Protein AF-A0A949YX33-F1 (afdb_monomer)

Secondary structure (DSSP, 8-state):
--------PPP---------------PPPPTTS----TT----SS--PPPP----PPPTT----SSSS-HHHH-TT------EE-SS-HHHHHHHHTTTSSEEEEEETT-GGGTTTHHHHHHH-TT--EEEEEEEE--HHHHT-SSHHHHHHHHHHHHHHHHHHHHHHHHHHHHTT--EEE--SSSS--HHHHTTS--SSS-HHHHHHHTTSEEE-TTS-EEETTTBT-EEEEEEEE-EE--HHHHHHH-------TTTTT-HHHHH-TT--B-TTS-B-HHHHHHHHTTTTHHHHHHHHHHHHHS-HHHHHHH--HHHHHHHHHHHHSS---S--HHHHT--GGGHHHHHH-HHHHHHHIIIIIHHHHHIIIIIS-EEEE--HHHHHHTT--TT--BPPP-TTSTT-TT-EEEE--PPP--SSHHHHHHHHHHH--GGGGTT--EEEEEEEESTT-EEEEEEEETTEEEEEES--S--SEEEEEEHHHHHHHHTTSS-HHHHHHTTSSEEEE-GGGGGGHHHHTTSSPPPSHHHHHHHHHHHHHHHHHHTT--

pLDDT: mean 79.76, std 21.3, range [24.17, 98.44]

Foldseek 3Di:
DDDDDDDDDDDPDPPDDDDDDDPDPDDDADPVRADPDLVVPPVQFDDPPDDDDDDDADDQADDDDPVDPCVVVPVVPPPQDFAAFPDFPVVLQVVLVVQAVHKFKFFCCQVLNVSLSVLLCVVPVNFTMKIKGKHFFDLVQLLDLPQVSVVVSVVVSQVSVQVSLVVSQVVCVVRVKGWDWDGLDDDFQCVPQPPHPRHRGDQLSNCQNRVQAHQALLRATQGQARGRRITMIIIGISHHYDPVSCVVRRDNHPDDLRVPDCLLCVLPQQSQGDPSSHGLPLQQCCFFQVLHDQVVVLLVCCVVPPDPVLSPLQDDPVSVVSNVCCVVPHRGTRDSLSSSLGCSNVSVCCVPPPVVVVCSCVPGRVVSSCCCNQQAAHEYEDAPVVCVVQVPFFSHQFRAQDPVDPRSGRRYGHDYRQLGQDSAPVSVLVCLQSLFDLVLCPPDWFKEWEAADDRRTAIWIWTQDNSGIRIYGDDDPDGQKYKYAHGVQVSCVSNVNDDPVVCVVVVRIDMDHPCVVVVSCCNGRPDPDDHDDVSRVVSVVVVVVCVVVVVVVD

Solvent-accessible surface area (backbone atoms only — not comparable to full-atom values): 31924 Å² total; per-residue (Å²): 135,87,81,89,78,78,89,77,74,86,77,83,79,76,82,74,83,84,85,75,81,74,82,72,89,77,76,84,75,45,99,82,73,62,75,90,49,92,77,71,70,67,69,91,62,77,80,78,73,84,84,84,82,90,77,93,78,71,97,86,51,67,72,87,63,61,99,57,51,57,76,76,72,42,72,79,58,78,74,68,64,65,32,72,51,90,63,57,67,68,57,55,48,55,56,46,50,74,69,34,81,38,68,33,62,26,54,46,76,38,78,92,35,53,92,35,36,69,40,44,31,70,78,35,66,32,55,38,24,33,43,28,38,34,39,72,47,62,58,70,38,46,55,39,89,55,53,68,47,31,52,49,48,53,52,54,45,50,54,50,46,55,54,44,48,54,50,49,37,54,53,36,44,77,64,72,25,55,55,47,65,84,58,77,61,81,76,61,45,51,94,80,35,54,88,54,79,37,66,54,66,58,48,60,58,50,33,37,60,16,41,50,37,40,74,40,77,77,70,45,50,29,32,74,72,49,5,42,33,54,50,51,39,48,34,40,18,15,40,33,78,58,70,70,52,52,64,70,68,42,53,84,66,94,66,70,70,57,74,93,57,61,50,37,37,76,42,33,75,66,56,20,35,42,94,87,63,52,66,44,56,55,38,41,46,47,31,26,32,26,41,28,72,59,36,50,54,48,50,57,46,40,70,75,70,45,54,70,72,58,38,61,74,68,54,50,70,68,58,54,50,45,33,49,48,19,72,73,71,53,83,42,60,73,61,53,57,52,44,46,49,45,58,42,49,45,34,69,54,46,73,75,31,70,66,57,36,52,49,46,40,67,73,45,40,50,54,51,34,46,42,54,54,63,70,35,79,40,38,41,64,63,40,74,68,50,29,62,76,56,63,31,54,72,88,57,49,39,29,62,73,42,87,92,43,85,83,54,41,45,33,46,30,48,34,79,75,76,72,77,77,59,86,34,52,61,62,46,50,61,45,45,48,62,51,45,37,40,86,62,29,70,95,47,72,48,31,36,33,36,43,27,39,68,77,60,36,50,44,28,34,36,39,35,45,91,43,41,62,49,59,44,82,42,85,68,94,82,46,46,24,35,44,35,31,42,28,67,55,54,46,28,35,66,64,65,80,38,59,63,68,62,31,42,76,69,62,57,38,45,73,42,72,50,58,71,59,64,71,47,45,58,62,29,43,70,57,86,74,77,68,56,71,68,48,39,50,56,51,50,53,50,53,50,51,47,62,63,53,55,72,70,76,114

Structure (mmCIF, N/CA/C/O backbone):
data_AF-A0A949YX33-F1
#
_entry.id   AF-A0A949YX33-F1
#
loop_
_atom_site.group_PDB
_atom_site.id
_atom_site.type_symbol
_atom_site.label_atom_id
_atom_site.label_alt_id
_atom_site.label_comp_id
_atom_site.label_asym_id
_atom_site.label_entity_id
_atom_site.label_seq_id
_atom_site.pdbx_PDB_ins_code
_atom_site.Cartn_x
_atom_site.Cartn_y
_atom_site.Cartn_z
_atom_site.occupancy
_atom_site.B_iso_or_equiv
_atom_site.auth_seq_id
_atom_site.auth_comp_id
_atom_site.auth_asym_id
_atom_site.auth_atom_id
_atom_site.pdbx_PDB_model_num
ATOM 1 N N . MET A 1 1 ? -53.995 -9.967 -63.221 1.00 32.97 1 MET A N 1
ATOM 2 C CA . MET A 1 1 ? -53.632 -11.334 -62.790 1.00 32.97 1 MET A CA 1
ATOM 3 C C . MET A 1 1 ? -52.319 -11.218 -62.035 1.00 32.97 1 MET A C 1
ATOM 5 O O . MET A 1 1 ? -51.333 -10.833 -62.634 1.00 32.97 1 MET A O 1
ATOM 9 N N . ASN A 1 2 ? -52.419 -11.071 -60.715 1.00 28.11 2 ASN A N 1
ATOM 10 C CA . ASN A 1 2 ? -51.994 -12.070 -59.723 1.00 28.11 2 ASN A CA 1
ATOM 11 C C . ASN A 1 2 ? -50.489 -12.351 -59.744 1.00 28.11 2 ASN A C 1
ATOM 13 O O . ASN A 1 2 ? -49.991 -12.969 -60.674 1.00 28.11 2 ASN A O 1
ATOM 17 N N . GLY A 1 3 ? -49.806 -11.960 -58.667 1.00 28.36 3 GLY A N 1
ATOM 18 C CA . GLY A 1 3 ? -48.422 -12.355 -58.428 1.00 28.36 3 GLY A CA 1
ATOM 19 C C . GLY A 1 3 ? -47.739 -11.539 -57.340 1.00 28.36 3 GLY A C 1
ATOM 20 O O . GLY A 1 3 ? -46.768 -10.849 -57.607 1.00 28.36 3 GLY A O 1
ATOM 21 N N . SER A 1 4 ? -48.272 -11.572 -56.120 1.00 28.50 4 SER A N 1
ATOM 22 C CA . SER A 1 4 ? -47.608 -11.055 -54.923 1.00 28.50 4 SER A CA 1
ATOM 23 C C . SER A 1 4 ? -46.327 -11.849 -54.636 1.00 28.50 4 SER A C 1
ATOM 25 O O . SER A 1 4 ? -46.420 -12.997 -54.195 1.00 28.50 4 SER A O 1
ATOM 27 N N . GLU A 1 5 ? -45.152 -11.251 -54.826 1.00 30.30 5 GLU A N 1
ATOM 28 C CA . GLU A 1 5 ? -43.885 -11.847 -54.394 1.00 30.30 5 GLU A CA 1
ATOM 29 C C . GLU A 1 5 ? -43.419 -11.220 -53.074 1.00 30.30 5 GLU A C 1
ATOM 31 O O . GLU A 1 5 ? -43.201 -10.016 -52.938 1.00 30.30 5 GLU A O 1
ATOM 36 N N . LYS A 1 6 ? -43.379 -12.076 -52.051 1.00 30.03 6 LYS A N 1
ATOM 37 C CA . LYS A 1 6 ? -43.055 -11.761 -50.662 1.00 30.03 6 LYS A CA 1
ATOM 38 C C . LYS A 1 6 ? -41.590 -11.347 -50.529 1.00 30.03 6 LYS A C 1
ATOM 40 O O . LYS A 1 6 ? -40.689 -12.095 -50.890 1.00 30.03 6 LYS A O 1
ATOM 45 N N . VAL A 1 7 ? -41.371 -10.216 -49.863 1.00 29.38 7 VAL A N 1
ATOM 46 C CA . VAL A 1 7 ? -40.077 -9.809 -49.302 1.00 29.38 7 VAL A CA 1
ATOM 47 C C . VAL A 1 7 ? -39.654 -10.825 -48.231 1.00 29.38 7 VAL A C 1
ATOM 49 O O . VAL A 1 7 ? -40.163 -10.812 -47.108 1.00 29.38 7 VAL A O 1
ATOM 52 N N . LEU A 1 8 ? -38.722 -11.715 -48.575 1.00 28.98 8 LEU A N 1
ATOM 53 C CA . LEU A 1 8 ? -38.037 -12.602 -47.635 1.00 28.98 8 LEU A CA 1
ATOM 54 C C . LEU A 1 8 ? -36.808 -11.879 -47.068 1.00 28.98 8 LEU A C 1
ATOM 56 O O . LEU A 1 8 ? -35.814 -11.655 -47.751 1.00 28.98 8 LEU A O 1
ATOM 60 N N . ARG A 1 9 ? -36.903 -11.494 -45.791 1.00 29.41 9 ARG A N 1
ATOM 61 C CA . ARG A 1 9 ? -35.777 -11.011 -44.980 1.00 29.41 9 ARG A CA 1
ATOM 62 C C . ARG A 1 9 ? -34.767 -12.153 -44.776 1.00 29.41 9 ARG A C 1
ATOM 64 O O . ARG A 1 9 ? -35.208 -13.259 -44.456 1.00 29.41 9 ARG A O 1
ATOM 71 N N . PRO A 1 10 ? -33.447 -11.914 -44.875 1.00 28.75 10 PRO A N 1
ATOM 72 C CA . PRO A 1 10 ? -32.456 -12.936 -44.564 1.00 28.75 10 PRO A CA 1
ATOM 73 C C . PRO A 1 10 ? -32.528 -13.314 -43.079 1.00 28.75 10 PRO A C 1
ATOM 75 O O . PRO A 1 10 ? -32.609 -12.459 -42.191 1.00 28.75 10 PRO A O 1
ATOM 78 N N . ALA A 1 11 ? -32.556 -14.623 -42.834 1.00 27.56 11 ALA A N 1
ATOM 79 C CA . ALA A 1 11 ? -32.658 -15.239 -41.524 1.00 27.56 11 ALA A CA 1
ATOM 80 C C . ALA A 1 11 ? -31.500 -14.809 -40.609 1.00 27.56 11 ALA A C 1
ATOM 82 O O . ALA A 1 11 ? -30.331 -14.859 -40.986 1.00 27.56 11 ALA A O 1
ATOM 83 N N . ARG A 1 12 ? -31.837 -14.421 -39.372 1.00 27.12 12 ARG A N 1
ATOM 84 C CA . ARG A 1 12 ? -30.875 -14.288 -38.273 1.00 27.12 12 ARG A CA 1
ATOM 85 C C . ARG A 1 12 ? -30.231 -15.654 -38.028 1.00 27.12 12 ARG A C 1
ATOM 87 O O . ARG A 1 12 ? -30.888 -16.545 -37.491 1.00 27.12 12 ARG A O 1
ATOM 94 N N . LEU A 1 13 ? -28.958 -15.794 -38.387 1.00 26.81 13 LEU A N 1
ATOM 95 C CA . LEU A 1 13 ? -28.102 -16.850 -37.857 1.00 26.81 13 LEU A CA 1
ATOM 96 C C . LEU A 1 13 ? -28.068 -16.698 -36.332 1.00 26.81 13 LEU A C 1
ATOM 98 O O . LEU A 1 13 ? -27.661 -15.664 -35.800 1.00 26.81 13 LEU A O 1
ATOM 102 N N . LYS A 1 14 ? -28.590 -17.711 -35.635 1.00 25.55 14 LYS A N 1
ATOM 103 C CA . LYS A 1 14 ? -28.425 -17.871 -34.193 1.00 25.55 14 LYS A CA 1
ATOM 104 C C . LYS A 1 14 ? -26.933 -18.079 -33.942 1.00 25.55 14 LYS A C 1
ATOM 106 O O . LYS A 1 14 ? -26.371 -19.046 -34.440 1.00 25.55 14 LYS A O 1
ATOM 111 N N . ALA A 1 15 ? -26.309 -17.170 -33.200 1.00 26.52 15 ALA A N 1
ATOM 112 C CA . ALA A 1 15 ? -24.995 -17.417 -32.631 1.00 26.52 15 ALA A CA 1
ATOM 113 C C . ALA A 1 15 ? -25.146 -18.545 -31.603 1.00 26.52 15 ALA A C 1
ATOM 115 O O . ALA A 1 15 ? -25.714 -18.344 -30.528 1.00 26.52 15 ALA A O 1
ATOM 116 N N . GLU A 1 16 ? -24.723 -19.747 -31.983 1.00 25.05 16 GLU A N 1
ATOM 117 C CA . GLU A 1 16 ? -24.485 -20.837 -31.047 1.00 25.05 16 GLU A CA 1
ATOM 118 C C . GLU A 1 16 ? -23.358 -20.428 -30.095 1.00 25.05 16 GLU A C 1
ATOM 120 O O . GLU A 1 16 ? -22.370 -19.803 -30.483 1.00 25.05 16 GLU A O 1
ATOM 125 N N . ALA A 1 17 ? -23.571 -20.719 -28.814 1.00 28.48 17 ALA A N 1
ATOM 126 C CA . ALA A 1 17 ? -22.634 -20.448 -27.744 1.00 28.48 17 ALA A CA 1
ATOM 127 C C . ALA A 1 17 ? -21.336 -21.231 -27.975 1.00 28.48 17 ALA A C 1
ATOM 129 O O . ALA A 1 17 ? -21.319 -22.455 -27.876 1.00 28.48 17 ALA A O 1
ATOM 130 N N . VAL A 1 18 ? -20.242 -20.516 -28.232 1.00 25.97 18 VAL A N 1
ATOM 131 C CA . VAL A 1 18 ? -18.896 -21.084 -28.157 1.00 25.97 18 VAL A CA 1
ATOM 132 C C . VAL A 1 18 ? -18.515 -21.153 -26.680 1.00 25.97 18 VAL A C 1
ATOM 134 O O . VAL A 1 18 ? -18.138 -20.154 -26.067 1.00 25.97 18 VAL A O 1
ATOM 137 N N . SER A 1 19 ? -18.673 -22.339 -26.094 1.00 33.12 19 SER A N 1
ATOM 138 C CA . SER A 1 19 ? -17.981 -22.728 -24.870 1.00 33.12 19 SER A CA 1
ATOM 139 C C . SER A 1 19 ? -16.608 -23.283 -25.244 1.00 33.12 19 SER A C 1
ATOM 141 O O . SER A 1 19 ? -16.493 -24.449 -25.605 1.00 33.12 19 SER A O 1
ATOM 143 N N . GLU A 1 20 ? -15.565 -22.472 -25.116 1.00 26.38 20 GLU A N 1
ATOM 144 C CA . GLU A 1 20 ? -14.192 -22.967 -25.011 1.00 26.38 20 GLU A CA 1
ATOM 145 C C . GLU A 1 20 ? -13.525 -22.250 -23.839 1.00 26.38 20 GLU A C 1
ATOM 147 O O . GLU A 1 20 ? -12.976 -21.155 -23.943 1.00 26.38 20 GLU A O 1
ATOM 152 N N . SER A 1 21 ? -13.641 -22.871 -22.666 1.00 29.31 21 SER A N 1
ATOM 153 C CA . SER A 1 21 ? -12.751 -22.616 -21.544 1.00 29.31 21 SER A CA 1
ATOM 154 C C . SER A 1 21 ? -11.350 -23.066 -21.950 1.00 29.31 21 SER A C 1
ATOM 156 O O . SER A 1 21 ? -11.069 -24.266 -21.967 1.00 29.31 21 SER A O 1
ATOM 158 N N . ALA A 1 22 ? -10.469 -22.121 -22.271 1.00 25.64 22 ALA A N 1
ATOM 159 C CA . ALA A 1 22 ? -9.041 -22.405 -22.299 1.00 25.64 22 ALA A CA 1
ATOM 160 C C . ALA A 1 22 ? -8.629 -22.956 -20.917 1.00 25.64 22 ALA A C 1
ATOM 162 O O . ALA A 1 22 ? -9.054 -22.396 -19.897 1.00 25.64 22 ALA A O 1
ATOM 163 N N . PRO A 1 23 ? -7.847 -24.046 -20.837 1.00 24.88 23 PRO A N 1
ATOM 164 C CA . PRO A 1 23 ? -7.359 -24.528 -19.559 1.00 24.88 23 PRO A CA 1
ATOM 165 C C . PRO A 1 23 ? -6.391 -23.479 -19.008 1.00 24.88 23 PRO A C 1
ATOM 167 O O . PRO A 1 23 ? -5.310 -23.264 -19.552 1.00 24.88 23 PRO A O 1
ATOM 170 N N . ALA A 1 24 ? -6.801 -22.791 -17.942 1.00 25.50 24 ALA A N 1
ATOM 171 C CA . ALA A 1 24 ? -5.890 -21.997 -17.132 1.00 25.50 24 ALA A CA 1
ATOM 172 C C . ALA A 1 24 ? -4.737 -22.910 -16.690 1.00 25.50 24 ALA A C 1
ATOM 174 O O . ALA A 1 24 ? -4.986 -24.033 -16.251 1.00 25.50 24 ALA A O 1
ATOM 175 N N . ALA A 1 25 ? -3.490 -22.464 -16.828 1.00 24.17 25 ALA A N 1
ATOM 176 C CA . ALA A 1 25 ? -2.344 -23.216 -16.336 1.00 24.17 25 ALA A CA 1
ATOM 177 C C . ALA A 1 25 ? -2.451 -23.334 -14.803 1.00 24.17 25 ALA A C 1
ATOM 179 O O . ALA A 1 25 ? -2.262 -22.365 -14.070 1.00 24.17 25 ALA A O 1
ATOM 180 N N . ILE A 1 26 ? -2.848 -24.516 -14.332 1.00 26.56 26 ILE A N 1
ATOM 181 C CA . ILE A 1 26 ? -2.982 -24.865 -12.917 1.00 26.56 26 ILE A CA 1
ATOM 182 C C . ILE A 1 26 ? -1.602 -25.321 -12.438 1.00 26.56 26 ILE A C 1
ATOM 184 O O . ILE A 1 26 ? -1.151 -26.4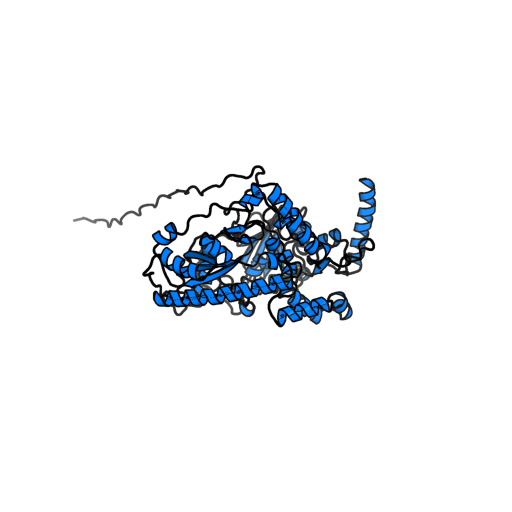05 -12.802 1.00 26.56 26 ILE A O 1
ATOM 188 N N . GLY A 1 27 ? -0.937 -24.504 -11.619 1.00 28.97 27 GLY A N 1
ATOM 189 C CA . GLY A 1 27 ? 0.221 -24.953 -10.841 1.00 28.97 27 GLY A CA 1
ATOM 190 C C . GLY A 1 27 ? -0.190 -25.995 -9.781 1.00 28.97 27 GLY A C 1
ATOM 191 O O . GLY A 1 27 ? -1.346 -25.990 -9.336 1.00 28.97 27 GLY A O 1
ATOM 192 N N . PRO A 1 28 ? 0.709 -26.910 -9.373 1.00 27.62 28 PRO A N 1
ATOM 193 C CA . PRO A 1 28 ? 0.380 -27.991 -8.445 1.00 27.62 28 PRO A CA 1
ATOM 194 C C . PRO A 1 28 ? 0.018 -27.478 -7.039 1.00 27.62 28 PRO A C 1
ATOM 196 O O . PRO A 1 28 ? 0.499 -26.445 -6.578 1.00 27.62 28 PRO A O 1
ATOM 199 N N . ALA A 1 29 ? -0.857 -28.215 -6.346 1.00 27.20 29 ALA A N 1
ATOM 200 C CA . ALA A 1 29 ? -1.248 -27.932 -4.964 1.00 27.20 29 ALA A CA 1
ATOM 201 C C . ALA A 1 29 ? -0.092 -28.208 -3.983 1.00 27.20 29 ALA A C 1
ATOM 203 O O . ALA A 1 29 ? 0.651 -29.171 -4.164 1.00 27.20 29 ALA A O 1
ATOM 204 N N . THR A 1 30 ? 0.022 -27.409 -2.913 1.00 36.56 30 THR A N 1
ATOM 205 C CA . THR A 1 30 ? 0.939 -27.723 -1.804 1.00 36.56 30 THR A CA 1
ATOM 206 C C . THR A 1 30 ? 0.461 -28.977 -1.049 1.00 36.56 30 THR A C 1
ATOM 208 O O . THR A 1 30 ? -0.750 -29.237 -1.006 1.00 36.56 30 THR A O 1
ATOM 211 N N . PRO A 1 31 ? 1.362 -29.733 -0.392 1.00 27.73 31 PRO A N 1
ATOM 212 C CA . PRO A 1 31 ? 1.014 -30.936 0.378 1.00 27.73 31 PRO A CA 1
ATOM 213 C C . PRO A 1 31 ? -0.016 -30.713 1.502 1.00 27.73 31 PRO A C 1
ATOM 215 O O . PRO A 1 31 ? -0.663 -31.661 1.936 1.00 27.73 31 PRO A O 1
ATOM 218 N N . ASN A 1 32 ? -0.208 -29.462 1.942 1.00 32.69 32 ASN A N 1
ATOM 219 C CA . ASN A 1 32 ? -1.141 -29.077 3.008 1.00 32.69 32 ASN A CA 1
ATOM 220 C C . ASN A 1 32 ? -2.467 -28.483 2.492 1.00 32.69 32 ASN A C 1
ATOM 222 O O . ASN A 1 32 ? -3.224 -27.907 3.268 1.00 32.69 32 ASN A O 1
ATOM 226 N N . GLY A 1 33 ? -2.758 -28.574 1.190 1.00 29.34 33 GLY A N 1
ATOM 227 C CA . GLY A 1 33 ? -4.047 -28.154 0.624 1.00 29.34 33 GLY A CA 1
ATOM 228 C C . GLY A 1 33 ? -4.280 -26.637 0.554 1.00 29.34 33 GLY A C 1
ATOM 229 O O . GLY A 1 33 ? -5.340 -26.211 0.095 1.00 29.34 33 GLY A O 1
ATOM 230 N N . HIS A 1 34 ? -3.304 -25.812 0.943 1.00 31.16 34 HIS A N 1
ATOM 231 C CA . HIS A 1 34 ? -3.369 -24.357 0.806 1.00 31.16 34 HIS A CA 1
ATOM 232 C C . HIS A 1 34 ? -2.714 -23.923 -0.510 1.00 31.16 34 HIS A C 1
ATOM 234 O O . HIS A 1 34 ? -1.505 -24.067 -0.706 1.00 31.16 34 HIS A O 1
ATOM 240 N N . ARG A 1 35 ? -3.532 -23.427 -1.443 1.00 36.69 35 ARG A N 1
ATOM 241 C CA . ARG A 1 35 ? -3.079 -22.867 -2.719 1.00 36.69 35 ARG A CA 1
ATOM 242 C C . ARG A 1 35 ? -2.663 -21.411 -2.492 1.00 36.69 35 ARG A C 1
ATOM 244 O O . ARG A 1 35 ? -3.463 -20.628 -2.001 1.00 36.69 35 ARG A O 1
ATOM 251 N N . ASN A 1 36 ? -1.422 -21.076 -2.842 1.00 30.23 36 ASN A N 1
ATOM 252 C CA . ASN A 1 36 ? -1.020 -19.706 -3.163 1.00 30.23 36 ASN A CA 1
ATOM 253 C C . ASN A 1 36 ? -0.825 -19.656 -4.681 1.00 30.23 36 ASN A C 1
ATOM 255 O O . ASN A 1 36 ? 0.299 -19.676 -5.180 1.00 30.23 36 ASN A O 1
ATOM 259 N N . SER A 1 37 ? -1.924 -19.689 -5.428 1.00 33.44 37 SER A N 1
ATOM 260 C CA . SER A 1 37 ? -1.898 -19.439 -6.865 1.00 33.44 37 SER A CA 1
ATOM 261 C C . SER A 1 37 ? -2.111 -17.945 -7.120 1.00 33.44 37 SER A C 1
ATOM 263 O O . SER A 1 37 ? -2.882 -17.288 -6.422 1.00 33.44 37 SER A O 1
ATOM 265 N N . ASN A 1 38 ? -1.488 -17.397 -8.168 1.00 31.73 38 ASN A N 1
ATOM 266 C CA . ASN A 1 38 ? -1.775 -16.034 -8.643 1.00 31.73 38 ASN A CA 1
ATOM 267 C C . ASN A 1 38 ? -3.261 -15.840 -9.039 1.00 31.73 38 ASN A C 1
ATOM 269 O O . ASN A 1 38 ? -3.697 -14.712 -9.255 1.00 31.73 38 ASN A O 1
ATOM 273 N N . THR A 1 39 ? -4.048 -16.922 -9.105 1.00 31.83 39 THR A N 1
ATOM 274 C CA . THR A 1 39 ? -5.504 -16.921 -9.302 1.00 31.83 39 THR A CA 1
ATOM 275 C C . THR A 1 39 ? -6.329 -16.777 -8.014 1.00 31.83 39 THR A C 1
ATOM 277 O O . THR A 1 39 ? -7.533 -16.549 -8.108 1.00 31.83 39 THR A O 1
ATOM 280 N N . ASP A 1 40 ? -5.718 -16.845 -6.823 1.00 30.86 40 ASP A N 1
ATOM 281 C CA . ASP A 1 40 ? -6.429 -16.741 -5.533 1.00 30.86 40 ASP A CA 1
ATOM 282 C C . ASP A 1 40 ? -6.705 -15.284 -5.103 1.00 30.86 40 ASP A C 1
ATOM 284 O O . ASP A 1 40 ? -7.492 -15.030 -4.188 1.00 30.86 40 ASP A O 1
ATOM 288 N N . TRP A 1 41 ? -6.162 -14.299 -5.829 1.00 27.91 41 TRP A N 1
ATOM 289 C CA . TRP A 1 41 ? -6.596 -12.902 -5.745 1.00 27.91 41 TRP A CA 1
ATOM 290 C C . TRP A 1 41 ? -7.829 -12.660 -6.618 1.00 27.91 41 TRP A C 1
ATOM 292 O O . TRP A 1 41 ? -7.773 -11.976 -7.640 1.00 27.91 41 TRP A O 1
ATOM 302 N N . GLY A 1 42 ? -8.981 -13.175 -6.192 1.00 28.03 42 GLY A N 1
ATOM 303 C CA . GLY A 1 42 ? -10.252 -12.652 -6.680 1.00 28.03 42 GLY A CA 1
ATOM 304 C C . GLY A 1 42 ? -10.357 -11.178 -6.292 1.00 28.03 42 GLY A C 1
ATOM 305 O O . GLY A 1 42 ? -10.615 -10.863 -5.131 1.00 28.03 42 GLY A O 1
ATOM 306 N N . PHE A 1 43 ? -10.149 -10.260 -7.240 1.00 29.34 43 PHE A N 1
ATOM 307 C CA . PHE A 1 43 ? -10.500 -8.857 -7.037 1.00 29.34 43 PHE A CA 1
ATOM 308 C C . PHE A 1 43 ? -11.984 -8.819 -6.617 1.00 29.34 43 PHE A C 1
ATOM 310 O O . PHE A 1 43 ? -12.820 -9.374 -7.334 1.00 29.34 43 PHE A O 1
ATOM 317 N N . PRO A 1 44 ? -12.345 -8.250 -5.451 1.00 27.34 44 PRO A N 1
ATOM 318 C CA . PRO A 1 44 ? -13.611 -8.553 -4.768 1.00 27.34 44 PRO A CA 1
ATOM 319 C C . PRO A 1 44 ? -14.875 -8.003 -5.451 1.00 27.34 44 PRO A C 1
ATOM 321 O O . PRO A 1 44 ? -15.962 -8.057 -4.879 1.00 27.34 44 PRO A O 1
ATOM 324 N N . PHE A 1 45 ? -14.774 -7.488 -6.675 1.00 30.23 45 PHE A N 1
ATOM 325 C CA . PHE A 1 45 ? -15.900 -6.944 -7.420 1.00 30.23 45 PHE A CA 1
ATOM 326 C C . PHE A 1 45 ? -15.934 -7.533 -8.830 1.00 30.23 45 PHE A C 1
ATOM 328 O O . PHE A 1 45 ? -14.958 -7.444 -9.571 1.00 30.23 45 PHE A O 1
ATOM 335 N N . LYS A 1 46 ? -17.091 -8.072 -9.237 1.00 29.48 46 LYS A N 1
ATOM 336 C CA . LYS A 1 46 ? -17.397 -8.213 -10.667 1.00 29.48 46 LYS A CA 1
ATOM 337 C C . LYS A 1 46 ? -17.365 -6.819 -11.298 1.00 29.48 46 LYS A C 1
ATOM 339 O O . LYS A 1 46 ? -17.848 -5.871 -10.674 1.00 29.48 46 LYS A O 1
ATOM 344 N N . ASN A 1 47 ? -16.841 -6.712 -12.523 1.00 30.91 47 ASN A N 1
ATOM 345 C CA . ASN A 1 47 ? -16.925 -5.486 -13.320 1.00 30.91 47 ASN A CA 1
ATOM 346 C C . ASN A 1 47 ? -18.360 -4.938 -13.242 1.00 30.91 47 ASN A C 1
ATOM 348 O O . ASN A 1 47 ? -19.295 -5.695 -13.535 1.00 30.91 47 ASN A O 1
ATOM 352 N N . PRO A 1 48 ? -18.569 -3.680 -12.809 1.00 29.38 48 PRO A N 1
ATOM 353 C CA . PRO A 1 48 ? -19.905 -3.112 -12.782 1.00 29.38 48 PRO A CA 1
ATOM 354 C C . PRO A 1 48 ? -20.479 -3.191 -14.199 1.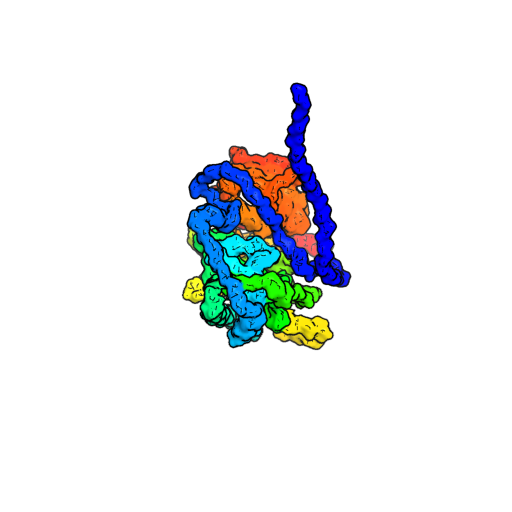00 29.38 48 PRO A C 1
ATOM 356 O O . PRO A 1 48 ? -19.819 -2.826 -15.173 1.00 29.38 48 PRO A O 1
ATOM 359 N N . GLY A 1 49 ? -21.689 -3.739 -14.323 1.00 29.27 49 GLY A N 1
ATOM 360 C CA . GLY A 1 49 ? -22.380 -3.792 -15.607 1.00 29.27 49 GLY A CA 1
ATOM 361 C C . GLY A 1 49 ? -22.481 -2.392 -16.218 1.00 29.27 49 GLY A C 1
ATOM 362 O O . GLY A 1 49 ? -22.588 -1.401 -15.493 1.00 29.27 49 GLY A O 1
ATOM 363 N N . ARG A 1 50 ? -22.438 -2.304 -17.554 1.00 27.36 50 ARG A N 1
ATOM 364 C CA . ARG A 1 50 ? -22.594 -1.030 -18.272 1.00 27.36 50 ARG A CA 1
ATOM 365 C C . ARG A 1 50 ? -23.865 -0.306 -17.815 1.00 27.36 50 ARG A C 1
ATOM 367 O O . ARG A 1 50 ? -24.940 -0.901 -17.754 1.00 27.36 50 ARG A O 1
ATOM 374 N N . TRP A 1 51 ? -23.729 0.984 -17.519 1.00 29.39 51 TRP A N 1
ATOM 375 C CA . TRP A 1 51 ? -24.825 1.854 -17.102 1.00 29.39 51 TRP A CA 1
ATOM 376 C C . TRP A 1 51 ? -25.884 2.012 -18.203 1.00 29.39 51 TRP A C 1
ATOM 378 O O . TRP A 1 51 ? -25.562 2.228 -19.370 1.00 29.39 51 TRP A O 1
ATOM 388 N N . ALA A 1 52 ? -27.157 1.947 -17.809 1.00 30.38 52 ALA A N 1
ATOM 389 C CA . ALA A 1 52 ? -28.318 2.099 -18.680 1.00 30.38 52 ALA A CA 1
ATOM 390 C C . ALA A 1 52 ? -29.119 3.377 -18.340 1.00 30.38 52 ALA A C 1
ATOM 392 O O . ALA A 1 52 ? -30.234 3.303 -17.844 1.00 30.38 52 ALA A O 1
ATOM 393 N N . GLY A 1 53 ? -28.558 4.559 -18.621 1.00 33.22 53 GLY A N 1
ATOM 394 C CA . GLY A 1 53 ? -29.322 5.759 -19.005 1.00 33.22 53 GLY A CA 1
ATOM 395 C C . GLY A 1 53 ? -30.041 6.641 -17.951 1.00 33.22 53 GLY A C 1
ATOM 396 O O . GLY A 1 53 ? -30.878 6.211 -17.166 1.00 33.22 53 GLY A O 1
ATOM 397 N N . ARG A 1 54 ? -29.754 7.950 -18.088 1.00 39.34 54 ARG A N 1
ATOM 398 C CA . ARG A 1 54 ? -30.516 9.210 -17.863 1.00 39.34 54 ARG A CA 1
ATOM 399 C C . ARG A 1 54 ? -31.425 9.378 -16.626 1.00 39.34 54 ARG A C 1
ATOM 401 O O . ARG A 1 54 ? -32.636 9.195 -16.718 1.00 39.34 54 ARG A O 1
ATOM 408 N N . LYS A 1 55 ? -30.891 10.014 -15.569 1.00 33.12 55 LYS A N 1
ATOM 409 C CA . LYS A 1 55 ? -31.627 10.958 -14.689 1.00 33.12 55 LYS A CA 1
ATOM 410 C C . LYS A 1 55 ? -30.718 12.119 -14.246 1.00 33.12 55 LYS A C 1
ATOM 412 O O . LYS A 1 55 ? -29.553 11.895 -13.942 1.00 33.12 55 LYS A O 1
ATOM 417 N N . LYS A 1 56 ? -31.256 13.350 -14.222 1.00 34.41 56 LYS A N 1
ATOM 418 C CA . LYS A 1 56 ? -30.581 14.564 -13.712 1.00 34.41 56 LYS A CA 1
ATOM 419 C C . LYS A 1 56 ? -30.329 14.424 -12.203 1.00 34.41 56 LYS A C 1
ATOM 421 O O . LYS A 1 56 ? -31.272 14.173 -11.455 1.00 34.41 56 LYS A O 1
ATOM 426 N N . LEU A 1 57 ? -29.073 14.583 -11.787 1.00 30.25 57 LEU A N 1
ATOM 427 C CA . LEU A 1 57 ? -28.592 14.401 -10.412 1.00 30.25 57 LEU A CA 1
ATOM 428 C C . LEU A 1 57 ? -28.489 15.752 -9.663 1.00 30.25 57 LEU A C 1
ATOM 430 O O . LEU A 1 57 ? -28.142 16.750 -10.296 1.00 30.25 57 LEU A O 1
ATOM 434 N N . PRO A 1 58 ? -28.773 15.816 -8.344 1.00 30.44 58 PRO A N 1
ATOM 435 C CA . PRO A 1 58 ? -28.599 17.026 -7.531 1.00 30.44 58 PRO A CA 1
ATOM 436 C C . PRO A 1 58 ? -27.137 17.247 -7.094 1.00 30.44 58 PRO A C 1
ATOM 438 O O . PRO A 1 58 ? -26.386 16.294 -6.914 1.00 30.44 58 PRO A O 1
ATOM 441 N N . ALA A 1 59 ? -26.774 18.509 -6.840 1.00 31.73 59 ALA A N 1
ATOM 442 C CA . ALA A 1 59 ? -25.398 19.013 -6.708 1.00 31.73 59 ALA A CA 1
ATOM 443 C C . ALA A 1 59 ? -24.538 18.477 -5.535 1.00 31.73 59 ALA A C 1
ATOM 445 O O . ALA A 1 59 ? -23.340 18.728 -5.524 1.00 31.73 59 ALA A O 1
ATOM 446 N N . ASN A 1 60 ? -25.097 17.742 -4.562 1.00 31.23 60 ASN A N 1
ATOM 447 C CA . ASN A 1 60 ? -24.408 17.460 -3.285 1.00 31.23 60 ASN A CA 1
ATOM 448 C C . ASN A 1 60 ? -24.325 15.962 -2.917 1.00 31.23 60 ASN A C 1
ATOM 450 O O . ASN A 1 60 ? -24.266 15.607 -1.739 1.00 31.23 60 ASN A O 1
ATOM 454 N N . SER A 1 61 ? -24.326 15.069 -3.908 1.00 30.56 61 SER A N 1
ATOM 455 C CA . SER A 1 61 ? -24.101 13.628 -3.710 1.00 30.56 61 SER A CA 1
ATOM 456 C C . SER A 1 61 ? -23.181 13.069 -4.801 1.00 30.56 61 SER A C 1
ATOM 458 O O . SER A 1 61 ? -23.637 12.446 -5.759 1.00 30.56 61 SER A O 1
ATOM 460 N N . GLU A 1 62 ? -21.886 13.328 -4.679 1.00 33.28 62 GLU A N 1
ATOM 461 C CA . GLU A 1 62 ? -20.827 12.715 -5.491 1.00 33.28 62 GLU A CA 1
ATOM 462 C C . GLU A 1 62 ? -20.336 11.435 -4.784 1.00 33.28 62 GLU A C 1
ATOM 464 O O . GLU A 1 62 ? -20.201 11.472 -3.569 1.00 33.28 62 GLU A O 1
ATOM 469 N N . ARG A 1 63 ? -20.020 10.266 -5.359 1.00 35.22 63 ARG A N 1
ATOM 470 C CA . ARG A 1 63 ? -20.014 9.651 -6.701 1.00 35.22 63 ARG A CA 1
ATOM 471 C C . ARG A 1 63 ? -19.802 8.130 -6.462 1.00 35.22 63 ARG A C 1
ATOM 473 O O . ARG A 1 63 ? -19.081 7.770 -5.537 1.00 35.22 63 ARG A O 1
ATOM 480 N N . ARG A 1 64 ? -20.348 7.252 -7.312 1.00 34.66 64 ARG A N 1
ATOM 481 C CA . ARG A 1 64 ? -19.643 6.050 -7.816 1.00 34.66 64 ARG A CA 1
ATOM 482 C C . ARG A 1 64 ? -20.139 5.782 -9.235 1.00 34.66 64 ARG A C 1
ATOM 484 O O . ARG A 1 64 ? -21.161 5.141 -9.453 1.00 34.66 64 ARG A O 1
ATOM 491 N N . THR A 1 65 ? -19.401 6.323 -10.183 1.00 37.06 65 THR A N 1
ATOM 492 C CA . THR A 1 65 ? -19.257 5.833 -11.562 1.00 37.06 65 THR A CA 1
ATOM 493 C C . THR A 1 65 ? -17.750 5.517 -11.709 1.00 37.06 65 THR A C 1
ATOM 495 O O . THR A 1 65 ? -17.075 5.556 -10.671 1.00 37.06 65 THR A O 1
ATOM 498 N N . PRO A 1 66 ? -17.159 5.165 -12.875 1.00 35.09 66 PRO A N 1
ATOM 499 C CA . PRO A 1 66 ? -15.705 5.288 -13.020 1.00 35.09 66 PRO A CA 1
ATOM 500 C C . PRO A 1 66 ? -15.225 6.600 -12.386 1.00 35.09 66 PRO A C 1
ATOM 502 O O . PRO A 1 66 ? -15.980 7.575 -12.317 1.00 35.09 66 PRO A O 1
ATOM 505 N N . TRP A 1 67 ? -14.015 6.547 -11.828 1.00 49.16 67 TRP A N 1
ATOM 506 C CA . TRP A 1 67 ? -13.334 7.585 -11.048 1.00 49.16 67 TRP A CA 1
ATOM 507 C C . TRP A 1 67 ? -13.641 9.027 -11.494 1.00 49.16 67 TRP A C 1
ATOM 509 O O . TRP A 1 67 ? -13.828 9.927 -10.675 1.00 49.16 67 TRP A O 1
ATOM 519 N N . VAL A 1 68 ? -13.845 9.200 -12.790 1.00 49.91 68 VAL A N 1
ATOM 520 C CA . VAL A 1 68 ? -14.628 10.255 -13.402 1.00 49.91 68 VAL A CA 1
ATOM 521 C C . VAL A 1 68 ? -15.530 9.575 -14.438 1.00 49.91 68 VAL A C 1
ATOM 523 O O . VAL A 1 68 ? -15.097 8.622 -15.086 1.00 49.91 68 VAL A O 1
ATOM 526 N N . ASP A 1 69 ? -16.788 10.001 -14.597 1.00 52.38 69 ASP A N 1
ATOM 527 C CA . ASP A 1 69 ? -17.496 9.674 -15.839 1.00 52.38 69 ASP A CA 1
ATOM 528 C C . ASP A 1 69 ? -16.700 10.357 -16.955 1.00 52.38 69 ASP A C 1
ATOM 530 O O . ASP A 1 69 ? -16.790 11.574 -17.125 1.00 52.38 69 ASP A O 1
ATOM 534 N N . MET A 1 70 ? -15.823 9.595 -17.617 1.00 50.06 70 MET A N 1
ATOM 535 C CA . MET A 1 70 ? -14.927 10.118 -18.644 1.00 50.06 70 MET A CA 1
ATOM 536 C C . MET A 1 70 ? -15.735 10.807 -19.743 1.00 50.06 70 MET A C 1
ATOM 538 O O . MET A 1 70 ? -15.299 11.839 -20.232 1.00 50.06 70 MET A O 1
ATOM 542 N N . ASP A 1 71 ? -16.954 10.340 -20.037 1.00 54.38 71 ASP A N 1
ATOM 543 C CA . ASP A 1 71 ? -17.853 10.992 -20.993 1.00 54.38 71 ASP A CA 1
ATOM 544 C C . ASP A 1 71 ? -18.425 12.325 -20.461 1.00 54.38 71 ASP A C 1
ATOM 546 O O . ASP A 1 71 ? -18.795 13.200 -21.247 1.00 54.38 71 ASP A O 1
ATOM 550 N N . ALA A 1 72 ? -18.499 12.512 -19.138 1.00 51.94 72 ALA A N 1
ATOM 551 C CA . ALA A 1 72 ? -18.941 13.757 -18.502 1.00 51.94 72 ALA A CA 1
ATOM 552 C C . ALA A 1 72 ? -17.816 14.786 -18.300 1.00 51.94 72 ALA A C 1
ATOM 554 O O . ALA A 1 72 ? -18.102 15.982 -18.235 1.00 51.94 72 ALA A O 1
ATOM 555 N N . TYR A 1 73 ? -16.558 14.350 -18.181 1.00 43.62 73 TYR A N 1
ATOM 556 C CA . TYR A 1 73 ? -15.399 15.231 -17.972 1.00 43.62 73 TYR A CA 1
ATOM 557 C C . TYR A 1 73 ? -14.645 15.517 -19.270 1.00 43.62 73 TYR A C 1
ATOM 559 O O . TYR A 1 73 ? -14.310 16.668 -19.543 1.00 43.62 73 TYR A O 1
ATOM 567 N N . ASP A 1 74 ? -14.489 14.516 -20.137 1.00 53.59 74 ASP A N 1
ATOM 568 C CA . ASP A 1 74 ? -13.980 14.670 -21.500 1.00 53.59 74 ASP A CA 1
ATOM 569 C C . ASP A 1 74 ? -15.111 15.044 -22.474 1.00 53.59 74 ASP A C 1
ATOM 571 O O . ASP A 1 74 ? -15.320 14.436 -23.525 1.00 53.59 74 ASP A O 1
ATOM 575 N N . SER A 1 75 ? -15.859 16.102 -22.144 1.00 51.88 75 SER A N 1
ATOM 576 C CA . SER A 1 75 ? -16.815 16.707 -23.088 1.00 51.88 75 SER A CA 1
ATOM 577 C C . SER A 1 75 ? -16.133 17.204 -24.376 1.00 51.88 75 SER A C 1
ATOM 579 O O . SER A 1 75 ? -16.792 17.357 -25.406 1.00 51.88 75 SER A O 1
ATOM 581 N N . ALA A 1 76 ? -14.809 17.400 -24.329 1.00 54.97 76 ALA A N 1
ATOM 582 C CA . ALA A 1 76 ? -13.957 17.731 -25.463 1.00 54.97 76 ALA A CA 1
ATOM 583 C C . ALA A 1 76 ? -13.658 16.528 -26.381 1.00 54.97 76 ALA A C 1
ATOM 585 O O . ALA A 1 76 ? -13.266 16.751 -27.527 1.00 54.97 76 ALA A O 1
ATOM 586 N N . ARG A 1 77 ? -13.864 15.282 -25.916 1.00 59.41 77 ARG A N 1
ATOM 587 C CA . ARG A 1 77 ? -13.476 14.031 -26.587 1.00 59.41 77 ARG A CA 1
ATOM 588 C C . ARG A 1 77 ? -12.060 14.120 -27.146 1.00 59.41 77 ARG A C 1
ATOM 590 O O . ARG A 1 77 ? -11.888 14.051 -28.368 1.00 59.41 77 ARG A O 1
ATOM 597 N N . ILE A 1 78 ? -11.058 14.317 -26.287 1.00 65.69 78 ILE A N 1
ATOM 598 C CA . ILE A 1 78 ? -9.658 14.386 -26.723 1.00 65.69 78 ILE A CA 1
ATOM 599 C C . ILE A 1 78 ? -9.340 13.093 -27.485 1.00 65.69 78 ILE A C 1
ATOM 601 O O . ILE A 1 78 ? -9.161 12.023 -26.902 1.00 65.69 78 ILE A O 1
ATOM 605 N N . ALA A 1 79 ? -9.279 13.192 -28.816 1.00 66.62 79 ALA A N 1
ATOM 606 C CA . ALA A 1 79 ? -9.062 12.036 -29.667 1.00 66.62 79 ALA A CA 1
ATOM 607 C C . ALA A 1 79 ? -7.724 11.378 -29.285 1.00 66.62 79 ALA A C 1
ATOM 609 O O . ALA A 1 79 ? -6.704 12.077 -29.241 1.00 66.62 79 ALA A O 1
ATOM 610 N N . PRO A 1 80 ? -7.698 10.066 -28.984 1.00 68.56 80 PRO A N 1
ATOM 611 C CA . PRO A 1 80 ? -6.475 9.403 -28.570 1.00 68.56 80 PRO A CA 1
ATOM 612 C C . PRO A 1 80 ? -5.426 9.497 -29.680 1.00 68.56 80 PRO A C 1
ATOM 614 O O . PRO A 1 80 ? -5.625 8.985 -30.780 1.00 68.56 80 PRO A O 1
ATOM 617 N N . ARG A 1 81 ? -4.302 10.153 -29.381 1.00 84.69 81 ARG A N 1
ATOM 618 C CA . ARG A 1 81 ? -3.146 10.270 -30.269 1.00 84.69 81 ARG A CA 1
ATOM 619 C C . ARG A 1 81 ? -2.113 9.247 -29.841 1.00 84.69 81 ARG A C 1
ATOM 621 O O . ARG A 1 81 ? -1.383 9.475 -28.882 1.00 84.69 81 ARG A O 1
ATOM 628 N N . PHE A 1 82 ? -2.094 8.115 -30.529 1.00 89.25 82 PHE A N 1
ATOM 629 C CA . PHE A 1 82 ? -1.095 7.078 -30.314 1.00 89.25 82 PHE A CA 1
ATOM 630 C C . PHE A 1 82 ? -0.056 7.097 -31.425 1.00 89.25 82 PHE A C 1
ATOM 632 O O . PHE A 1 82 ? -0.334 7.513 -32.551 1.00 89.25 82 PHE A O 1
ATOM 639 N N . VAL A 1 83 ? 1.137 6.633 -31.081 1.00 95.38 83 VAL A N 1
ATOM 640 C CA . VAL A 1 83 ? 2.272 6.547 -31.991 1.00 95.38 83 VAL A CA 1
ATOM 641 C C . VAL A 1 83 ? 2.620 5.079 -32.122 1.00 95.38 83 VAL A C 1
ATOM 643 O O . VAL A 1 83 ? 2.973 4.433 -31.138 1.00 95.38 83 VAL A O 1
ATOM 646 N N . LYS A 1 84 ? 2.484 4.537 -33.334 1.00 96.38 84 LYS A N 1
ATOM 647 C CA . LYS A 1 84 ? 2.975 3.191 -33.629 1.00 96.38 84 LYS A CA 1
ATOM 648 C C . LYS A 1 84 ? 4.487 3.188 -33.458 1.00 96.38 84 LYS A C 1
ATOM 650 O O . LYS A 1 84 ? 5.168 4.023 -34.050 1.00 96.38 84 LYS A O 1
ATOM 655 N N . SER A 1 85 ? 4.991 2.274 -32.636 1.00 96.81 85 SER A N 1
ATOM 656 C CA . SER A 1 85 ? 6.417 2.202 -32.357 1.00 96.81 85 SER A CA 1
ATOM 657 C C . SER A 1 85 ? 7.198 1.911 -33.641 1.00 96.81 85 SER A C 1
ATOM 659 O O . SER A 1 85 ? 6.887 0.933 -34.323 1.00 96.81 85 SER A O 1
ATOM 661 N N . PRO A 1 86 ? 8.224 2.715 -33.977 1.00 96.75 86 PRO A N 1
ATOM 662 C CA . PRO A 1 86 ? 9.089 2.443 -35.124 1.00 96.75 86 PRO A CA 1
ATOM 663 C C . PRO A 1 86 ? 10.082 1.302 -34.850 1.00 96.75 86 PRO A C 1
ATOM 665 O O . PRO A 1 86 ? 10.756 0.838 -35.766 1.00 96.75 86 PRO A O 1
ATOM 668 N N . VAL A 1 87 ? 10.183 0.864 -33.591 1.00 96.94 87 VAL A N 1
ATOM 669 C CA . VAL A 1 87 ? 11.131 -0.142 -33.104 1.00 96.94 87 VAL A CA 1
ATOM 670 C C . VAL A 1 87 ? 10.418 -1.234 -32.303 1.00 96.94 87 VAL A C 1
ATOM 672 O O . VAL A 1 87 ? 9.295 -1.058 -31.823 1.00 96.94 87 VAL A O 1
ATOM 675 N N . ARG A 1 88 ? 11.084 -2.378 -32.140 1.00 96.38 88 ARG A N 1
ATOM 676 C CA . ARG A 1 88 ? 10.580 -3.527 -31.365 1.00 96.38 88 ARG A CA 1
ATOM 677 C C . ARG A 1 88 ? 10.643 -3.264 -29.860 1.00 96.38 88 ARG A C 1
ATOM 679 O O . ARG A 1 88 ? 11.465 -2.465 -29.411 1.00 96.38 88 ARG A O 1
ATOM 686 N N . ILE A 1 89 ? 9.860 -4.009 -29.071 1.00 96.81 89 ILE A N 1
ATOM 687 C CA . ILE A 1 89 ? 9.906 -3.909 -27.597 1.00 96.81 89 ILE A CA 1
ATOM 688 C C . ILE A 1 89 ? 11.328 -4.161 -27.070 1.00 96.81 89 ILE A C 1
ATOM 690 O O . ILE A 1 89 ? 11.780 -3.449 -26.179 1.00 96.81 89 ILE A O 1
ATOM 694 N N . ASP A 1 90 ? 12.067 -5.111 -27.655 1.00 95.56 90 ASP A N 1
ATOM 695 C CA . ASP A 1 90 ? 13.428 -5.453 -27.204 1.00 95.56 90 ASP A CA 1
ATOM 696 C C . ASP A 1 90 ? 14.409 -4.286 -27.342 1.00 95.56 90 ASP A C 1
ATOM 698 O O . ASP A 1 90 ? 15.369 -4.187 -26.584 1.00 95.56 90 ASP A O 1
ATOM 702 N N . GLU A 1 91 ? 14.207 -3.421 -28.337 1.00 96.75 91 GLU A N 1
ATOM 703 C CA . GLU A 1 91 ? 15.075 -2.268 -28.562 1.00 96.75 91 GLU A CA 1
ATOM 704 C C . GLU A 1 91 ? 14.816 -1.177 -27.527 1.00 96.75 91 GLU A C 1
ATOM 706 O O . GLU A 1 91 ? 15.766 -0.647 -26.950 1.00 96.75 91 GLU A O 1
ATOM 711 N N . VAL A 1 92 ? 13.539 -0.926 -27.224 1.00 97.75 92 VAL A N 1
ATOM 712 C CA . VAL A 1 92 ? 13.142 -0.031 -26.133 1.00 97.75 92 VAL A CA 1
ATOM 713 C C . VAL A 1 92 ? 13.664 -0.566 -24.804 1.00 97.75 92 VAL A C 1
ATOM 715 O O . VAL A 1 92 ? 14.341 0.162 -24.085 1.00 97.75 92 VAL A O 1
ATOM 718 N N . LEU A 1 93 ? 13.436 -1.847 -24.501 1.00 97.44 93 LEU A N 1
ATOM 719 C CA . LEU A 1 93 ? 13.939 -2.472 -23.278 1.00 97.44 93 LEU A CA 1
ATOM 720 C C . LEU A 1 93 ? 15.462 -2.410 -23.186 1.00 97.44 93 LEU A C 1
ATOM 722 O O . LEU A 1 93 ? 15.975 -2.104 -22.120 1.00 97.44 93 LEU A O 1
ATOM 726 N N . ARG A 1 94 ? 16.203 -2.620 -24.281 1.00 97.81 94 ARG A N 1
ATOM 727 C CA . ARG A 1 94 ? 17.669 -2.489 -24.273 1.00 97.81 94 ARG A CA 1
ATOM 728 C C . ARG A 1 94 ? 18.120 -1.080 -23.889 1.00 97.81 94 ARG A C 1
ATOM 730 O O . ARG A 1 94 ? 19.098 -0.950 -23.162 1.00 97.81 94 ARG A O 1
ATOM 737 N N . HIS A 1 95 ? 17.427 -0.045 -24.364 1.00 98.00 95 HIS A N 1
ATOM 738 C CA . HIS A 1 95 ? 17.717 1.331 -23.964 1.00 98.00 95 HIS A CA 1
ATOM 739 C C . HIS A 1 95 ? 17.396 1.559 -22.482 1.00 98.00 95 HIS A C 1
ATOM 741 O O . HIS A 1 95 ? 18.231 2.065 -21.740 1.00 98.00 95 HIS A O 1
ATOM 747 N N . VAL A 1 96 ? 16.210 1.133 -22.042 1.00 97.88 96 VAL A N 1
ATOM 748 C CA . VAL A 1 96 ? 15.735 1.322 -20.665 1.00 97.88 96 VAL A CA 1
ATOM 749 C C . VAL A 1 96 ? 16.594 0.552 -19.651 1.00 97.88 96 VAL A C 1
ATOM 751 O O . VAL A 1 96 ? 16.920 1.090 -18.600 1.00 97.88 96 VAL A O 1
ATOM 754 N N . LEU A 1 97 ? 17.031 -0.666 -19.977 1.00 98.00 97 LEU A N 1
ATOM 755 C CA . LEU A 1 97 ? 17.948 -1.476 -19.160 1.00 98.00 97 LEU A CA 1
ATOM 756 C C . LEU A 1 97 ? 19.374 -0.903 -19.108 1.00 98.00 97 LEU A C 1
ATOM 758 O O . LEU A 1 97 ? 20.166 -1.306 -18.265 1.00 98.00 97 LEU A O 1
ATOM 762 N N . GLY A 1 98 ? 19.718 0.029 -20.001 1.00 97.81 98 GLY A N 1
ATOM 763 C CA . GLY A 1 98 ? 20.937 0.831 -19.883 1.00 97.81 98 GLY A CA 1
ATOM 764 C C . GLY A 1 98 ? 20.832 1.953 -18.844 1.00 97.81 98 GLY A C 1
ATOM 765 O O . GLY A 1 98 ? 21.831 2.619 -18.585 1.00 97.81 98 GLY A O 1
ATOM 766 N N . ILE A 1 99 ? 19.637 2.176 -18.284 1.00 96.75 99 ILE A N 1
ATOM 767 C CA . ILE A 1 99 ? 19.312 3.266 -17.357 1.00 96.75 99 ILE A CA 1
ATOM 768 C C . ILE A 1 99 ? 18.873 2.709 -15.991 1.00 96.75 99 ILE A C 1
ATOM 770 O O . ILE A 1 99 ? 19.384 3.164 -14.973 1.00 96.75 99 ILE A O 1
ATOM 774 N N . ALA A 1 100 ? 17.940 1.748 -15.967 1.00 97.88 100 ALA A N 1
ATOM 775 C CA . ALA A 1 100 ? 17.336 1.177 -14.755 1.00 97.88 100 ALA A CA 1
ATOM 776 C C . ALA A 1 100 ? 17.863 -0.234 -14.421 1.00 97.88 100 ALA A C 1
ATOM 778 O O . ALA A 1 100 ? 18.338 -0.947 -15.305 1.00 97.88 100 ALA A O 1
ATOM 779 N N . ASP A 1 101 ? 17.718 -0.666 -13.160 1.00 98.44 101 ASP A N 1
ATOM 780 C CA . ASP A 1 101 ? 18.252 -1.954 -12.670 1.00 98.44 101 ASP A CA 1
ATOM 781 C C . ASP A 1 101 ? 17.537 -3.184 -13.273 1.00 98.44 101 ASP A C 1
ATOM 783 O O . ASP A 1 101 ? 18.136 -4.252 -13.478 1.00 98.44 101 ASP A O 1
ATOM 787 N N . ASP A 1 102 ? 16.239 -3.042 -13.554 1.00 98.00 102 ASP A N 1
ATOM 788 C CA . ASP A 1 102 ? 15.448 -3.932 -14.409 1.00 98.00 102 ASP A CA 1
ATOM 789 C C . ASP A 1 102 ? 14.256 -3.158 -15.000 1.00 98.00 102 ASP A C 1
ATOM 791 O O . ASP A 1 102 ? 13.882 -2.088 -14.507 1.00 98.00 102 ASP A O 1
ATOM 795 N N . ALA A 1 103 ? 13.648 -3.682 -16.063 1.00 97.56 103 ALA A N 1
ATOM 796 C CA . ALA A 1 103 ? 12.512 -3.037 -16.711 1.00 97.56 103 ALA A CA 1
ATOM 797 C C . ALA A 1 103 ? 11.645 -4.007 -17.514 1.00 97.56 103 ALA A C 1
ATOM 799 O O . ALA A 1 103 ? 12.107 -5.026 -18.025 1.00 97.56 103 ALA A O 1
ATOM 800 N N . GLY A 1 104 ? 10.373 -3.648 -17.671 1.00 96.00 104 GLY A N 1
ATOM 801 C CA . GLY A 1 104 ? 9.386 -4.421 -18.422 1.00 96.00 104 GLY A CA 1
ATOM 802 C C . GLY A 1 104 ? 8.378 -3.517 -19.121 1.00 96.00 104 GLY A C 1
ATOM 803 O O . GLY A 1 104 ? 8.209 -2.357 -18.751 1.00 96.00 104 GLY A O 1
ATOM 804 N N . ILE A 1 105 ? 7.694 -4.040 -20.139 1.00 96.62 105 ILE A N 1
ATOM 805 C CA . ILE A 1 105 ? 6.635 -3.309 -20.846 1.00 96.62 105 ILE A CA 1
ATOM 806 C C . ILE A 1 105 ? 5.356 -4.137 -20.825 1.00 96.62 105 ILE A C 1
ATOM 808 O O . ILE A 1 105 ? 5.360 -5.305 -21.204 1.00 96.62 105 ILE A O 1
ATOM 812 N N . SER A 1 106 ? 4.250 -3.512 -20.426 1.00 93.81 106 SER A N 1
ATOM 813 C CA . SER A 1 106 ? 2.910 -4.091 -20.527 1.00 93.81 106 SER A CA 1
ATOM 814 C C . SER A 1 106 ? 1.974 -3.176 -21.313 1.00 93.81 106 SER A C 1
ATOM 816 O O . SER A 1 106 ? 2.220 -1.978 -21.489 1.00 93.81 106 SER A O 1
ATOM 818 N N . ARG A 1 107 ? 0.890 -3.747 -21.840 1.00 93.38 107 ARG A N 1
ATOM 819 C CA . ARG A 1 107 ? -0.164 -2.977 -22.502 1.00 93.38 107 ARG A CA 1
ATOM 820 C C . ARG A 1 107 ? -1.133 -2.436 -21.455 1.00 93.38 107 ARG A C 1
ATOM 822 O O . ARG A 1 107 ? -1.432 -3.112 -20.473 1.00 93.38 107 ARG A O 1
ATOM 829 N N . VAL A 1 108 ? -1.649 -1.229 -21.670 1.00 92.00 108 VAL A N 1
ATOM 830 C CA . VAL A 1 108 ? -2.495 -0.550 -20.674 1.00 92.00 108 VAL A CA 1
ATOM 831 C C . VAL A 1 108 ? -3.807 -1.291 -20.375 1.00 92.00 108 VAL A C 1
ATOM 833 O O . VAL A 1 108 ? -4.346 -1.200 -19.279 1.00 92.00 108 VAL A O 1
ATOM 836 N N . ASP A 1 109 ? -4.322 -2.044 -21.342 1.00 88.81 109 ASP A N 1
ATOM 837 C CA . ASP A 1 109 ? -5.557 -2.830 -21.249 1.00 88.81 109 ASP A CA 1
ATOM 838 C C . ASP A 1 109 ? -5.288 -4.316 -20.936 1.00 88.81 109 ASP A C 1
ATOM 840 O O . ASP A 1 109 ? -6.149 -5.168 -21.173 1.00 88.81 109 ASP A O 1
ATOM 844 N N . HIS A 1 110 ? -4.097 -4.640 -20.414 1.00 87.62 110 HIS A N 1
ATOM 845 C CA . HIS A 1 110 ? -3.794 -5.977 -19.917 1.00 87.62 110 HIS A CA 1
ATOM 846 C C . HIS A 1 110 ? -4.902 -6.430 -18.943 1.00 87.62 110 HIS A C 1
ATOM 848 O O . HIS A 1 110 ? -5.302 -5.638 -18.084 1.00 87.62 110 HIS A O 1
ATOM 854 N N . PRO A 1 111 ? -5.397 -7.684 -19.000 1.00 84.31 111 PRO A N 1
ATOM 855 C CA . PRO A 1 111 ? -6.545 -8.115 -18.194 1.00 84.31 111 PRO A CA 1
ATOM 856 C C . PRO A 1 111 ? -6.410 -7.846 -16.686 1.00 84.31 111 PRO A C 1
ATOM 858 O O . PRO A 1 111 ? -7.381 -7.462 -16.037 1.00 84.31 111 PRO A O 1
ATOM 861 N N . ALA A 1 112 ? -5.197 -7.971 -16.134 1.00 79.00 112 ALA A N 1
ATOM 862 C CA . ALA A 1 112 ? -4.912 -7.668 -14.725 1.00 79.00 112 ALA A CA 1
ATOM 863 C C . ALA A 1 112 ? -5.106 -6.182 -14.346 1.00 79.00 112 ALA A C 1
ATOM 865 O O . ALA A 1 112 ? -5.353 -5.875 -13.183 1.00 79.00 112 ALA A O 1
ATOM 866 N N . LEU A 1 113 ? -5.028 -5.275 -15.323 1.00 81.94 113 LEU A N 1
ATOM 867 C CA . LEU A 1 113 ? -5.159 -3.822 -15.176 1.00 81.94 113 LEU A CA 1
ATOM 868 C C . LEU A 1 113 ? -6.520 -3.298 -15.650 1.00 81.94 113 LEU A C 1
ATOM 870 O O . LEU A 1 113 ? -6.770 -2.097 -15.594 1.00 81.94 113 LEU A O 1
ATOM 874 N N . ALA A 1 114 ? -7.432 -4.171 -16.090 1.00 79.75 114 ALA A N 1
ATOM 875 C CA . ALA A 1 114 ? -8.717 -3.759 -16.659 1.00 79.75 114 ALA A CA 1
ATOM 876 C C . ALA A 1 114 ? -9.541 -2.862 -15.715 1.00 79.75 114 ALA A C 1
ATOM 878 O O . ALA A 1 114 ? -10.254 -1.973 -16.172 1.00 79.75 114 ALA A O 1
ATOM 879 N N . HIS A 1 115 ? -9.417 -3.067 -14.400 1.00 76.25 115 HIS A N 1
ATOM 880 C CA . HIS A 1 115 ? -10.091 -2.260 -13.381 1.00 76.25 115 HIS A CA 1
ATOM 881 C C . HIS A 1 115 ? -9.413 -0.905 -13.106 1.00 76.25 115 HIS A C 1
ATOM 883 O O . HIS A 1 115 ? -9.994 -0.080 -12.406 1.00 76.25 115 HIS A O 1
ATOM 889 N N . GLU A 1 116 ? -8.207 -0.674 -13.633 1.00 80.81 116 GLU A N 1
ATOM 890 C CA . GLU A 1 116 ? -7.445 0.576 -13.502 1.00 80.81 116 GLU A CA 1
ATOM 891 C C . GLU A 1 116 ? -7.402 1.389 -14.805 1.00 80.81 116 GLU A C 1
ATOM 893 O O . GLU A 1 116 ? -6.991 2.545 -14.785 1.00 80.81 116 GLU A O 1
ATOM 898 N N . LEU A 1 117 ? -7.840 0.821 -15.935 1.00 82.12 117 LEU A N 1
ATOM 899 C CA . LEU A 1 117 ? -7.699 1.423 -17.266 1.00 82.12 117 LEU A CA 1
ATOM 900 C C . LEU A 1 117 ? -8.286 2.839 -17.365 1.00 82.12 117 LEU A C 1
ATOM 902 O O . LEU A 1 117 ? -7.644 3.732 -17.920 1.00 82.12 117 LEU A O 1
ATOM 906 N N . ASP A 1 118 ? -9.487 3.054 -16.828 1.00 79.44 118 ASP A N 1
ATOM 907 C CA . ASP A 1 118 ? -10.127 4.375 -16.847 1.00 79.44 118 ASP A CA 1
ATOM 908 C C . ASP A 1 118 ? -9.342 5.389 -16.000 1.00 79.44 118 ASP A C 1
ATOM 910 O O . ASP A 1 118 ? -9.261 6.563 -16.354 1.00 79.44 118 ASP A O 1
ATOM 914 N N . GLU A 1 119 ? -8.698 4.938 -14.920 1.00 79.38 119 GLU A N 1
ATOM 915 C CA . GLU A 1 119 ? -7.860 5.794 -14.078 1.00 79.38 119 GLU A CA 1
ATOM 916 C C . GLU A 1 119 ? -6.530 6.140 -14.737 1.00 79.38 119 GLU A C 1
ATOM 918 O O . GLU A 1 119 ? -6.111 7.297 -14.737 1.00 79.38 119 GLU A O 1
ATOM 923 N N . ILE A 1 120 ? -5.904 5.173 -15.400 1.00 86.88 120 ILE A N 1
ATOM 924 C CA . ILE A 1 120 ? -4.713 5.439 -16.205 1.00 86.88 120 ILE A CA 1
ATOM 925 C C . ILE A 1 120 ? -5.038 6.464 -17.305 1.00 86.88 120 ILE A C 1
ATOM 927 O O . ILE A 1 120 ? -4.270 7.399 -17.532 1.00 86.88 120 ILE A O 1
ATOM 931 N N . ARG A 1 121 ? -6.203 6.336 -17.955 1.00 85.75 121 ARG A N 1
ATOM 932 C CA . ARG A 1 121 ? -6.633 7.238 -19.035 1.00 85.75 121 ARG A CA 1
ATOM 933 C C . ARG A 1 121 ? -7.068 8.615 -18.573 1.00 85.75 121 ARG A C 1
ATOM 935 O O . ARG A 1 121 ? -6.911 9.562 -19.333 1.00 85.75 121 ARG A O 1
ATOM 942 N N . TYR A 1 122 ? -7.594 8.762 -17.366 1.00 81.94 122 TYR A N 1
ATOM 943 C CA . TYR A 1 122 ? -7.828 10.104 -16.841 1.00 81.94 122 TYR A CA 1
ATOM 944 C C . TYR A 1 122 ? -6.509 10.861 -16.661 1.00 81.94 122 TYR A C 1
ATOM 946 O O . TYR A 1 122 ? -6.453 12.046 -16.975 1.00 81.94 122 TYR A O 1
ATOM 954 N N . VAL A 1 123 ? -5.440 10.194 -16.206 1.00 85.06 123 VAL A N 1
ATOM 955 C CA . VAL A 1 123 ? -4.131 10.854 -16.076 1.00 85.06 123 VAL A CA 1
ATOM 956 C C . VAL A 1 123 ? -3.525 11.117 -17.447 1.00 85.06 123 VAL A C 1
ATOM 958 O O . VAL A 1 123 ? -3.017 12.207 -17.705 1.00 85.06 123 VAL A O 1
ATOM 961 N N . TYR A 1 124 ? -3.586 10.127 -18.337 1.00 91.38 124 TYR A N 1
ATOM 962 C CA . TYR A 1 124 ? -3.084 10.262 -19.693 1.00 91.38 124 TYR A CA 1
ATOM 963 C C . TYR A 1 124 ? -4.045 9.632 -20.711 1.00 91.38 124 TYR A C 1
ATOM 965 O O . TYR A 1 124 ? -3.972 8.427 -20.968 1.00 91.38 124 TYR A O 1
ATOM 973 N N . PRO A 1 125 ? -4.920 10.428 -21.359 1.00 88.88 125 PRO A N 1
ATOM 974 C CA . PRO A 1 125 ? -5.940 9.914 -22.285 1.00 88.88 125 PRO A CA 1
ATOM 975 C C . PRO A 1 125 ? -5.378 9.127 -23.472 1.00 88.88 125 PRO A C 1
ATOM 977 O O . PRO A 1 125 ? -6.074 8.331 -24.100 1.00 88.88 125 PRO A O 1
ATOM 980 N N . HIS A 1 126 ? -4.107 9.358 -23.796 1.00 92.25 126 HIS A N 1
ATOM 981 C CA . HIS A 1 126 ? -3.403 8.727 -24.905 1.00 92.25 126 HIS A CA 1
ATOM 982 C C . HIS A 1 126 ? -2.678 7.433 -24.511 1.00 92.25 126 HIS A C 1
ATOM 984 O O . HIS A 1 126 ? -2.039 6.833 -25.369 1.00 92.25 126 HIS A O 1
ATOM 990 N N . ALA A 1 127 ? -2.778 6.986 -23.254 1.00 93.94 127 ALA A N 1
ATOM 991 C CA . ALA A 1 127 ? -2.088 5.799 -22.760 1.00 93.94 127 ALA A CA 1
ATOM 992 C C . ALA A 1 127 ? -2.370 4.548 -23.613 1.00 93.94 127 ALA A C 1
ATOM 994 O O . ALA A 1 127 ? -3.525 4.186 -23.874 1.00 93.94 127 ALA A O 1
ATOM 995 N N . ARG A 1 128 ? -1.291 3.870 -24.014 1.00 94.81 128 ARG A N 1
ATOM 996 C CA . ARG A 1 128 ? -1.286 2.618 -24.787 1.00 94.81 128 ARG A CA 1
ATOM 997 C C . ARG A 1 128 ? -0.427 1.549 -24.136 1.00 94.81 128 ARG A C 1
ATOM 999 O O . ARG A 1 128 ? -0.851 0.397 -24.052 1.00 94.81 128 ARG A O 1
ATOM 1006 N N . SER A 1 129 ? 0.741 1.932 -23.638 1.00 96.12 129 SER A N 1
ATOM 1007 C CA . SER A 1 129 ? 1.653 1.028 -22.950 1.00 96.12 129 SER A CA 1
ATOM 1008 C C . SER A 1 129 ? 2.189 1.632 -21.659 1.00 96.12 129 SER A C 1
ATOM 1010 O O . SER A 1 129 ? 2.110 2.841 -21.423 1.00 96.12 129 SER A O 1
ATOM 1012 N N . LEU A 1 130 ? 2.674 0.741 -20.803 1.00 97.00 130 LEU A N 1
ATOM 1013 C CA . LEU A 1 130 ? 3.248 1.024 -19.501 1.00 97.00 130 LEU A CA 1
ATOM 1014 C C . LEU A 1 130 ? 4.675 0.481 -19.505 1.00 97.00 130 LEU A C 1
ATOM 1016 O O . LEU A 1 130 ? 4.864 -0.730 -19.628 1.00 97.00 130 LEU A O 1
ATOM 1020 N N . ILE A 1 131 ? 5.661 1.367 -19.389 1.00 97.88 131 ILE A N 1
ATOM 1021 C CA . ILE A 1 131 ? 7.069 0.996 -19.225 1.00 97.88 131 ILE A CA 1
ATOM 1022 C C . ILE A 1 131 ? 7.364 1.028 -17.731 1.00 97.88 131 ILE A C 1
ATOM 1024 O O . ILE A 1 131 ? 7.336 2.087 -17.109 1.00 97.88 131 ILE A O 1
ATOM 1028 N N . VAL A 1 132 ? 7.589 -0.144 -17.157 1.00 97.62 132 VAL A N 1
ATOM 1029 C CA . VAL A 1 132 ? 7.823 -0.338 -15.729 1.00 97.62 132 VAL A CA 1
ATOM 1030 C C . VAL A 1 132 ? 9.321 -0.377 -15.474 1.00 97.62 132 VAL A C 1
ATOM 1032 O O . VAL A 1 132 ? 10.032 -1.131 -16.136 1.00 97.62 132 VAL A O 1
ATOM 1035 N N . LEU A 1 133 ? 9.778 0.414 -14.509 1.00 98.44 133 LEU A N 1
ATOM 1036 C CA . LEU A 1 133 ? 11.163 0.490 -14.057 1.00 98.44 133 LEU A CA 1
ATOM 1037 C C . LEU A 1 133 ? 11.270 -0.096 -12.654 1.00 98.44 133 LEU A C 1
ATOM 1039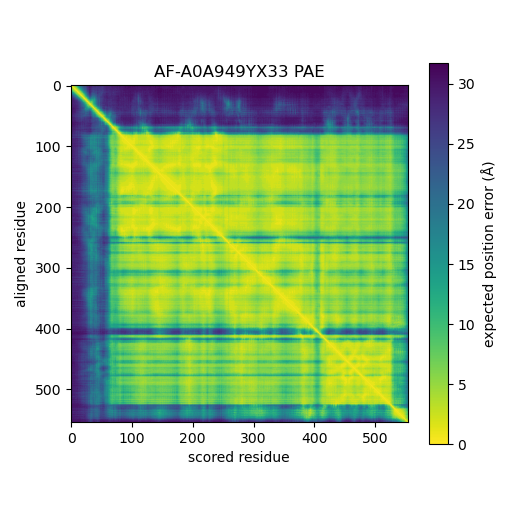 O O . LEU A 1 133 ? 10.422 0.180 -11.804 1.00 98.44 133 LEU A O 1
ATOM 1043 N N . ILE A 1 134 ? 12.325 -0.868 -12.415 1.00 98.31 134 ILE A N 1
ATOM 1044 C CA . ILE A 1 134 ? 12.668 -1.413 -11.105 1.00 98.31 134 ILE A CA 1
ATOM 1045 C C . ILE A 1 134 ? 13.959 -0.754 -10.631 1.00 98.31 134 ILE A C 1
ATOM 1047 O O . ILE A 1 134 ? 14.937 -0.701 -11.377 1.00 98.31 134 ILE A O 1
ATOM 1051 N N . ALA A 1 135 ? 13.951 -0.278 -9.389 1.00 98.19 135 ALA A N 1
ATOM 1052 C CA . ALA A 1 135 ? 15.148 0.133 -8.669 1.00 98.19 135 ALA A CA 1
ATOM 1053 C C . ALA A 1 135 ? 15.412 -0.847 -7.526 1.00 98.19 135 ALA A C 1
ATOM 1055 O O . ALA A 1 135 ? 14.501 -1.133 -6.749 1.00 98.19 135 ALA A O 1
ATOM 1056 N N . GLU A 1 136 ? 16.638 -1.350 -7.424 1.00 98.25 136 GLU A N 1
ATOM 1057 C CA . GLU A 1 136 ? 17.091 -2.175 -6.305 1.00 98.25 136 GLU A CA 1
ATOM 1058 C C . GLU A 1 136 ? 17.320 -1.296 -5.075 1.00 98.25 136 GLU A C 1
ATOM 1060 O O . GLU A 1 136 ? 18.062 -0.313 -5.125 1.00 98.25 136 GLU A O 1
ATOM 1065 N N . GLU A 1 137 ? 16.705 -1.669 -3.960 1.00 97.69 137 GLU A N 1
ATOM 1066 C CA . GLU A 1 137 ? 16.950 -1.014 -2.681 1.00 97.69 137 GLU A CA 1
ATOM 1067 C C . GLU A 1 137 ? 18.132 -1.667 -1.952 1.00 97.69 137 GLU A C 1
ATOM 1069 O O . GLU A 1 137 ? 18.334 -2.884 -1.994 1.00 97.69 137 GLU A O 1
ATOM 1074 N N . ASN A 1 138 ? 18.893 -0.877 -1.197 1.00 97.44 138 ASN A N 1
ATOM 1075 C CA . ASN A 1 138 ? 19.971 -1.384 -0.362 1.00 97.44 138 ASN A CA 1
ATOM 1076 C C . ASN A 1 138 ? 19.431 -2.272 0.774 1.00 97.44 138 ASN A C 1
ATOM 1078 O O . ASN A 1 138 ? 18.995 -1.793 1.821 1.00 97.44 138 ASN A O 1
ATOM 1082 N N . LYS A 1 139 ? 19.514 -3.594 0.608 1.00 96.44 139 LYS A N 1
ATOM 1083 C CA . LYS A 1 139 ? 19.056 -4.572 1.609 1.00 96.44 139 LYS A CA 1
ATOM 1084 C C . LYS A 1 139 ? 19.554 -4.294 3.044 1.00 96.44 139 LYS A C 1
ATOM 1086 O O . LYS A 1 139 ? 18.716 -4.317 3.950 1.00 96.44 139 LYS A O 1
ATOM 1091 N N . PRO A 1 140 ? 20.848 -4.007 3.301 1.00 96.56 140 PRO A N 1
ATOM 1092 C CA . PRO A 1 140 ? 21.313 -3.637 4.641 1.00 96.56 140 PRO A CA 1
ATOM 1093 C C . PRO A 1 140 ? 20.610 -2.409 5.237 1.00 96.56 140 PRO A C 1
ATOM 1095 O O . PRO A 1 140 ? 20.308 -2.418 6.430 1.00 96.56 140 PRO A O 1
ATOM 1098 N N . SER A 1 141 ? 20.291 -1.388 4.433 1.00 97.00 141 SER A N 1
ATOM 1099 C CA . SER A 1 141 ? 19.498 -0.232 4.873 1.00 97.00 141 SER A CA 1
ATOM 1100 C C . SER A 1 141 ? 18.113 -0.654 5.365 1.00 97.00 141 SER A C 1
ATOM 1102 O O . SER A 1 141 ? 17.695 -0.237 6.447 1.00 97.00 141 SER A O 1
ATOM 1104 N N . LEU A 1 142 ? 17.426 -1.539 4.633 1.00 95.81 142 LEU A N 1
ATOM 1105 C CA . LEU A 1 142 ? 16.096 -2.048 5.002 1.00 95.81 142 LEU A CA 1
ATOM 1106 C C . LEU A 1 142 ? 16.149 -2.969 6.230 1.00 95.81 142 LEU A C 1
ATOM 1108 O O . LEU A 1 142 ? 15.200 -3.024 7.015 1.00 95.81 142 LEU A O 1
ATOM 1112 N N . GLN A 1 143 ? 17.261 -3.682 6.415 1.00 95.25 143 GLN A N 1
ATOM 1113 C CA . GLN A 1 143 ? 17.529 -4.531 7.578 1.00 95.25 143 GLN A CA 1
ATOM 1114 C C . GLN A 1 143 ? 18.116 -3.763 8.771 1.00 95.25 143 GLN A C 1
ATOM 1116 O O . GLN A 1 143 ? 18.314 -4.342 9.838 1.00 95.25 143 GLN A O 1
ATOM 1121 N N . SER A 1 144 ? 18.373 -2.462 8.641 1.00 93.00 144 SER A N 1
ATOM 1122 C CA . SER A 1 144 ? 18.922 -1.660 9.727 1.00 93.00 144 SER A CA 1
ATOM 1123 C C . SER A 1 144 ? 17.940 -1.552 10.896 1.00 93.00 144 SER A C 1
ATOM 1125 O O . SER A 1 144 ? 16.744 -1.300 10.726 1.00 93.00 144 SER A O 1
ATOM 1127 N N . ARG A 1 145 ? 18.459 -1.667 12.125 1.00 88.69 145 ARG A N 1
ATOM 1128 C CA . ARG A 1 145 ? 17.704 -1.329 13.346 1.00 88.69 145 ARG A CA 1
ATOM 1129 C C . ARG A 1 145 ? 17.481 0.179 13.476 1.00 88.69 145 ARG A C 1
ATOM 1131 O O . ARG A 1 145 ? 16.570 0.609 14.175 1.00 88.69 145 ARG A O 1
ATOM 1138 N N . TYR A 1 146 ? 18.279 0.988 12.781 1.00 90.81 146 TYR A N 1
ATOM 1139 C CA . TYR A 1 146 ? 18.090 2.429 12.713 1.00 90.81 146 TYR A CA 1
ATOM 1140 C C . TYR A 1 146 ? 17.095 2.767 11.597 1.00 90.81 146 TYR A C 1
ATOM 1142 O O . TYR A 1 146 ? 17.454 2.919 10.432 1.00 90.81 146 TYR A O 1
ATOM 1150 N N . LEU A 1 147 ? 15.816 2.848 11.971 1.00 88.31 147 LEU A N 1
ATOM 1151 C CA . LEU A 1 147 ? 14.682 3.047 11.064 1.00 88.31 147 LEU A CA 1
ATOM 1152 C C . LEU A 1 147 ? 14.813 4.244 10.089 1.00 88.31 147 LEU A C 1
ATOM 1154 O O . LEU A 1 147 ? 14.386 4.096 8.940 1.00 88.31 147 LEU A O 1
ATOM 1158 N N . PRO A 1 148 ? 15.407 5.397 10.464 1.00 92.38 148 PRO A N 1
ATOM 1159 C CA . PRO A 1 148 ? 15.619 6.489 9.514 1.00 92.38 148 PRO A CA 1
ATOM 1160 C C . PRO A 1 148 ? 16.473 6.099 8.300 1.00 92.38 148 PRO A C 1
ATOM 1162 O O . PRO A 1 148 ? 16.240 6.625 7.218 1.00 92.38 148 PRO A O 1
ATOM 1165 N N . THR A 1 149 ? 17.398 5.137 8.427 1.00 94.88 149 THR A N 1
ATOM 1166 C CA . THR A 1 149 ? 18.176 4.629 7.281 1.00 94.88 149 THR A CA 1
ATOM 1167 C C . THR A 1 149 ? 17.282 3.973 6.233 1.00 94.88 149 THR A C 1
ATOM 1169 O O . THR A 1 149 ? 17.446 4.247 5.050 1.00 94.88 149 THR A O 1
ATOM 1172 N N . ALA A 1 150 ? 16.312 3.152 6.647 1.00 94.38 150 ALA A N 1
ATOM 1173 C CA . ALA A 1 150 ? 15.381 2.506 5.721 1.00 94.38 150 ALA A CA 1
ATOM 1174 C C . ALA A 1 150 ? 14.470 3.528 5.017 1.00 94.38 150 ALA A C 1
ATOM 1176 O O . ALA A 1 150 ? 14.215 3.412 3.823 1.00 94.38 150 ALA A O 1
ATOM 1177 N N . ASN A 1 151 ? 14.020 4.561 5.739 1.00 94.56 151 ASN A N 1
ATOM 1178 C CA . ASN A 1 151 ? 13.255 5.657 5.139 1.00 94.56 151 ASN A CA 1
ATOM 1179 C C . ASN A 1 151 ? 14.096 6.452 4.133 1.00 94.56 151 ASN A C 1
ATOM 1181 O O . ASN A 1 151 ? 13.615 6.778 3.054 1.00 94.56 151 ASN A O 1
ATOM 1185 N N . HIS A 1 152 ? 15.351 6.756 4.471 1.00 95.00 152 HIS A N 1
ATOM 1186 C CA . HIS A 1 152 ? 16.242 7.477 3.568 1.00 95.00 152 HIS A CA 1
ATOM 1187 C C . HIS A 1 152 ? 16.535 6.679 2.292 1.00 95.00 152 HIS A C 1
ATOM 1189 O O . HIS A 1 152 ? 16.461 7.243 1.206 1.00 95.00 152 HIS A O 1
ATOM 1195 N N . GLU A 1 153 ? 16.770 5.371 2.415 1.00 96.50 153 GLU A N 1
ATOM 1196 C CA . GLU A 1 153 ? 16.944 4.472 1.269 1.00 96.50 153 GLU A CA 1
ATOM 1197 C C . GLU A 1 153 ? 15.743 4.505 0.316 1.00 96.50 153 GLU A C 1
ATOM 1199 O O . GLU A 1 153 ? 15.922 4.631 -0.896 1.00 96.50 153 GLU A O 1
ATOM 1204 N N . LEU A 1 154 ? 14.522 4.463 0.863 1.00 94.25 154 LEU A N 1
ATOM 1205 C CA . LEU A 1 154 ? 13.295 4.571 0.077 1.00 94.25 154 LEU A CA 1
ATOM 1206 C C . LEU A 1 154 ? 13.292 5.860 -0.762 1.00 94.25 154 LEU A C 1
ATOM 1208 O O . LEU A 1 154 ? 13.014 5.828 -1.958 1.00 94.25 154 LEU A O 1
ATOM 1212 N N . TYR A 1 155 ? 13.641 6.993 -0.149 1.00 93.94 155 TYR A N 1
ATOM 1213 C CA . TYR A 1 155 ? 13.651 8.292 -0.820 1.00 93.94 155 TYR A CA 1
ATOM 1214 C C . TYR A 1 155 ? 14.722 8.415 -1.902 1.00 93.94 155 TYR A C 1
ATOM 1216 O O . TYR A 1 155 ? 14.442 8.961 -2.968 1.00 93.94 155 TYR A O 1
ATOM 1224 N N . GLU A 1 156 ? 15.929 7.914 -1.651 1.00 95.25 156 GLU A N 1
ATOM 1225 C CA . GLU A 1 156 ? 16.999 7.911 -2.654 1.00 95.25 156 GLU A CA 1
ATOM 1226 C C . GLU A 1 156 ? 16.619 7.027 -3.853 1.00 95.25 156 GLU A C 1
ATOM 1228 O O . GLU A 1 156 ? 16.805 7.420 -5.010 1.00 95.25 156 GLU A O 1
ATOM 1233 N N . CYS A 1 157 ? 16.001 5.868 -3.598 1.00 96.25 157 CYS A N 1
ATOM 1234 C CA . CYS A 1 157 ? 15.472 5.005 -4.651 1.00 96.25 157 CYS A CA 1
ATOM 1235 C C . CYS A 1 157 ? 14.335 5.670 -5.445 1.00 96.25 157 CYS A C 1
ATOM 1237 O O . CYS A 1 157 ? 14.339 5.597 -6.676 1.00 96.25 157 CYS A O 1
ATOM 1239 N N . GLU A 1 158 ? 13.396 6.354 -4.782 1.00 95.25 158 GLU A N 1
ATOM 1240 C CA . GLU A 1 158 ? 12.347 7.140 -5.449 1.00 95.25 158 GLU A CA 1
ATOM 1241 C C . GLU A 1 158 ? 12.950 8.224 -6.357 1.00 95.25 158 GLU A C 1
ATOM 1243 O O . GLU A 1 158 ? 12.574 8.346 -7.523 1.00 95.25 158 GLU A O 1
ATOM 1248 N N . GLU A 1 159 ? 13.925 8.995 -5.867 1.00 95.00 159 GLU A N 1
ATOM 1249 C CA . GLU A 1 159 ? 14.580 10.043 -6.658 1.00 95.00 159 GLU A CA 1
ATOM 1250 C C . GLU A 1 159 ? 15.322 9.491 -7.875 1.00 95.00 159 GLU A C 1
ATOM 1252 O O . GLU A 1 159 ? 15.317 10.109 -8.947 1.00 95.00 159 GLU A O 1
ATOM 1257 N N . ARG A 1 160 ? 15.960 8.329 -7.723 1.00 96.56 160 ARG A N 1
ATOM 1258 C CA . ARG A 1 160 ? 16.626 7.629 -8.819 1.00 96.56 160 ARG A CA 1
ATOM 1259 C C . ARG A 1 160 ? 15.622 7.180 -9.881 1.00 96.56 160 ARG A C 1
ATOM 1261 O O . ARG A 1 160 ? 15.833 7.472 -11.058 1.00 96.56 160 ARG A O 1
ATOM 1268 N N . LEU A 1 161 ? 14.499 6.587 -9.472 1.00 97.69 161 LEU A N 1
ATOM 1269 C CA . LEU A 1 161 ? 13.409 6.210 -10.376 1.00 97.69 161 LEU A CA 1
ATOM 1270 C C . LEU A 1 161 ? 12.861 7.410 -11.155 1.00 97.69 161 LEU A C 1
ATOM 1272 O O . LEU A 1 161 ? 12.741 7.333 -12.374 1.00 97.69 161 LEU A O 1
ATOM 1276 N N . PHE A 1 162 ? 12.601 8.543 -10.497 1.00 95.69 162 PHE A N 1
ATOM 1277 C CA . PHE A 1 162 ? 12.114 9.744 -11.186 1.00 95.69 162 PHE A CA 1
ATOM 1278 C C . PHE A 1 162 ? 13.097 10.261 -12.244 1.00 95.69 162 PHE A C 1
ATOM 1280 O O . PHE A 1 162 ? 12.687 10.637 -13.348 1.00 95.69 162 PHE A O 1
ATOM 1287 N N . LYS A 1 163 ? 14.402 10.260 -11.935 1.00 97.00 163 LYS A N 1
ATOM 1288 C CA . LYS A 1 163 ? 15.452 10.641 -12.895 1.00 97.00 163 LYS A CA 1
ATOM 1289 C C . LYS A 1 163 ? 15.441 9.702 -14.103 1.00 97.00 163 LYS A C 1
ATOM 1291 O O . LYS A 1 163 ? 15.383 10.182 -15.236 1.00 97.00 163 LYS A O 1
ATOM 1296 N N . TRP A 1 164 ? 15.406 8.391 -13.871 1.00 98.06 164 TRP A N 1
ATOM 1297 C CA . TRP A 1 164 ? 15.338 7.384 -14.931 1.00 98.06 164 TRP A CA 1
ATOM 1298 C C . TRP A 1 164 ? 14.075 7.508 -15.780 1.00 98.06 164 TRP A C 1
ATOM 1300 O O . TRP A 1 164 ? 14.164 7.537 -17.005 1.00 98.06 164 TRP A O 1
ATOM 1310 N N . SER A 1 165 ? 12.908 7.693 -15.165 1.00 97.75 165 SER A N 1
ATOM 1311 C CA . SER A 1 165 ? 11.646 7.917 -15.874 1.00 97.75 165 SER A CA 1
ATOM 1312 C C . SER A 1 165 ? 11.712 9.128 -16.804 1.00 97.75 165 SER A C 1
ATOM 1314 O O . SER A 1 165 ? 11.243 9.063 -17.941 1.00 97.75 165 SER A O 1
ATOM 1316 N N . HIS A 1 166 ? 12.351 10.226 -16.390 1.00 97.38 166 HIS A N 1
ATOM 1317 C CA . HIS A 1 166 ? 12.560 11.387 -17.261 1.00 97.38 166 HIS A CA 1
ATOM 1318 C C . HIS A 1 166 ? 13.505 11.103 -18.436 1.00 97.38 166 HIS A C 1
ATOM 1320 O O . HIS A 1 166 ? 13.311 11.650 -19.526 1.00 97.38 166 HIS A O 1
ATOM 1326 N N . GLU A 1 167 ? 14.517 10.258 -18.245 1.00 98.19 167 GLU A N 1
ATOM 1327 C CA . GLU A 1 167 ? 15.385 9.805 -19.334 1.00 98.19 167 GLU A CA 1
ATOM 1328 C C . GLU A 1 167 ? 14.639 8.913 -20.324 1.00 98.19 167 GLU A C 1
ATOM 1330 O O . GLU A 1 167 ? 14.710 9.157 -21.529 1.00 98.19 167 GLU A O 1
ATOM 1335 N N . VAL A 1 168 ? 13.825 7.980 -19.830 1.00 98.38 168 VAL A N 1
ATOM 1336 C CA . VAL A 1 168 ? 12.947 7.148 -20.662 1.00 98.38 168 VAL A CA 1
ATOM 1337 C C . VAL A 1 168 ? 11.964 8.014 -21.446 1.00 98.38 168 VAL A C 1
ATOM 1339 O O . VAL A 1 168 ? 11.830 7.844 -22.653 1.00 98.38 168 VAL A O 1
ATOM 1342 N N . ILE A 1 169 ? 11.330 9.010 -20.820 1.00 98.31 169 ILE A N 1
ATOM 1343 C CA . ILE A 1 169 ? 10.435 9.949 -21.518 1.00 98.31 169 ILE A CA 1
ATOM 1344 C C . ILE A 1 169 ? 11.188 10.739 -22.598 1.00 98.31 169 ILE A C 1
ATOM 1346 O O . ILE A 1 169 ? 10.643 10.993 -23.674 1.00 98.31 169 ILE A O 1
ATOM 1350 N N . ARG A 1 170 ? 12.448 11.123 -22.356 1.00 98.25 170 ARG A N 1
ATOM 1351 C CA . ARG A 1 170 ? 13.283 11.783 -23.371 1.00 98.25 170 ARG A CA 1
ATOM 1352 C C . ARG A 1 170 ? 13.583 10.855 -24.545 1.00 98.25 170 ARG A C 1
ATOM 1354 O O . ARG A 1 170 ? 13.536 11.313 -25.683 1.00 98.25 170 ARG A O 1
ATOM 1361 N N . TYR A 1 171 ? 13.848 9.580 -24.281 1.00 98.25 171 TYR A N 1
ATOM 1362 C CA . TYR A 1 171 ? 14.010 8.570 -25.320 1.00 98.25 171 TYR A CA 1
ATOM 1363 C C . TYR A 1 171 ? 12.715 8.351 -26.112 1.00 98.25 171 TYR A C 1
ATOM 1365 O O . TYR A 1 171 ? 12.739 8.384 -27.335 1.00 98.25 171 TYR A O 1
ATOM 1373 N N . LEU A 1 172 ? 11.559 8.252 -25.452 1.00 98.12 172 LEU A N 1
ATOM 1374 C CA . LEU A 1 172 ? 10.263 8.115 -26.130 1.00 98.12 172 LEU A CA 1
ATOM 1375 C C . LEU A 1 172 ? 10.000 9.249 -27.133 1.00 98.12 172 LEU A C 1
ATOM 1377 O O . LEU A 1 172 ? 9.483 8.995 -28.222 1.00 98.12 172 LEU A O 1
ATOM 1381 N N . LYS A 1 173 ? 10.436 10.477 -26.821 1.00 97.81 173 LYS A N 1
ATOM 1382 C CA . LYS A 1 173 ? 10.345 11.620 -27.744 1.00 97.81 173 LYS A CA 1
ATOM 1383 C C . LYS A 1 173 ? 11.141 11.424 -29.032 1.00 97.81 173 LYS A C 1
ATOM 1385 O O . LYS A 1 173 ? 10.709 11.912 -30.073 1.00 97.81 173 LYS A O 1
ATOM 1390 N N . THR A 1 174 ? 12.270 10.712 -29.005 1.00 97.94 174 THR A N 1
ATOM 1391 C CA . THR A 1 174 ? 13.043 10.425 -30.229 1.00 97.94 174 THR A CA 1
ATOM 1392 C C . THR A 1 174 ? 12.324 9.425 -31.137 1.00 97.94 174 THR A C 1
ATOM 1394 O O . THR A 1 174 ? 12.521 9.453 -32.348 1.00 97.94 174 THR A O 1
ATOM 1397 N N . LEU A 1 175 ? 11.427 8.610 -30.570 1.00 97.62 175 LEU A N 1
ATOM 1398 C CA . LEU A 1 175 ? 10.526 7.709 -31.296 1.00 97.62 175 LEU A CA 1
ATOM 1399 C C . LEU A 1 175 ? 9.233 8.405 -31.764 1.00 97.62 175 LEU A C 1
ATOM 1401 O O . LEU A 1 175 ? 8.343 7.754 -32.307 1.00 97.62 175 LEU A O 1
ATOM 1405 N N . GLY A 1 176 ? 9.105 9.717 -31.533 1.00 96.88 176 GLY A N 1
ATOM 1406 C CA . GLY A 1 176 ? 7.907 10.502 -31.838 1.00 96.88 176 GLY A CA 1
ATOM 1407 C C . GLY A 1 176 ? 6.768 10.340 -30.828 1.00 96.88 176 GLY A C 1
ATOM 1408 O O . GLY A 1 176 ? 5.709 10.929 -31.029 1.00 96.88 176 GLY A O 1
ATOM 1409 N N . ALA A 1 177 ? 6.972 9.566 -29.759 1.00 97.38 177 ALA A N 1
ATOM 1410 C CA . ALA A 1 177 ? 5.993 9.330 -28.708 1.00 97.38 177 ALA A CA 1
ATOM 1411 C C . ALA A 1 177 ? 6.142 10.308 -27.536 1.00 97.38 177 ALA A C 1
ATOM 1413 O O . ALA A 1 177 ? 7.112 11.051 -27.396 1.00 97.38 177 ALA A O 1
ATOM 1414 N N . GLU A 1 178 ? 5.148 10.285 -26.662 1.00 96.12 178 GLU A N 1
ATOM 1415 C CA . GLU A 1 178 ? 5.082 11.062 -25.437 1.00 96.12 178 GLU A CA 1
ATOM 1416 C C . GLU A 1 178 ? 4.777 10.136 -24.260 1.00 96.12 178 GLU A C 1
ATOM 1418 O O . GLU A 1 178 ? 4.257 9.025 -24.407 1.00 96.12 178 GLU A O 1
ATOM 1423 N N . GLY A 1 179 ? 5.097 10.598 -23.061 1.00 95.62 179 GLY A N 1
ATOM 1424 C CA . GLY A 1 179 ? 4.765 9.883 -21.845 1.00 95.62 179 GLY A CA 1
ATOM 1425 C C . GLY A 1 179 ? 4.936 10.756 -20.621 1.00 95.62 179 GLY A C 1
ATOM 1426 O O . GLY A 1 179 ? 5.514 11.845 -20.682 1.00 95.62 179 GLY A O 1
ATOM 1427 N N . LEU A 1 180 ? 4.422 10.251 -19.513 1.00 95.62 180 LE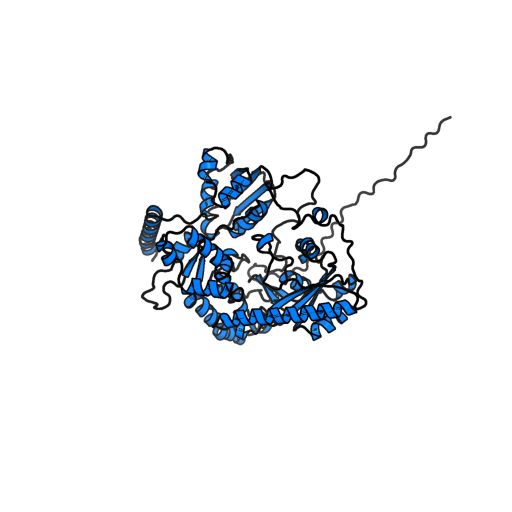U A N 1
ATOM 1428 C CA . LEU A 1 180 ? 4.569 10.837 -18.193 1.00 95.62 180 LEU A CA 1
ATOM 1429 C C . LEU A 1 180 ? 4.835 9.734 -17.175 1.00 95.62 180 LEU A C 1
ATOM 1431 O O . LEU A 1 180 ? 4.469 8.581 -17.389 1.00 95.62 180 LEU A O 1
ATOM 1435 N N . THR A 1 181 ? 5.457 10.102 -16.065 1.00 92.50 181 THR A N 1
ATOM 1436 C CA . THR A 1 181 ? 5.412 9.311 -14.835 1.00 92.50 181 THR A CA 1
ATOM 1437 C C . THR A 1 181 ? 4.453 9.996 -13.863 1.00 92.50 181 THR A C 1
ATOM 1439 O O . THR A 1 181 ? 4.233 11.208 -13.949 1.00 92.50 181 THR A O 1
ATOM 1442 N N . THR A 1 182 ? 3.825 9.207 -12.996 1.00 84.62 182 THR A N 1
ATOM 1443 C CA . THR A 1 182 ? 2.967 9.704 -11.919 1.00 84.62 182 THR A CA 1
ATOM 1444 C C . THR A 1 182 ? 3.809 9.946 -10.671 1.00 84.62 182 THR A C 1
ATOM 1446 O O . THR A 1 182 ? 4.746 10.737 -10.712 1.00 84.62 182 THR A O 1
ATOM 1449 N N . THR A 1 183 ? 3.488 9.291 -9.556 1.00 86.31 183 THR A N 1
ATOM 1450 C CA . THR A 1 183 ? 4.313 9.281 -8.353 1.00 86.31 183 THR A CA 1
ATOM 1451 C C . THR A 1 183 ? 4.486 7.848 -7.864 1.00 86.31 183 THR A C 1
ATOM 1453 O O . THR A 1 183 ? 3.503 7.116 -7.776 1.00 86.31 183 THR A O 1
ATOM 1456 N N . VAL A 1 184 ? 5.725 7.457 -7.538 1.00 86.81 184 VAL A N 1
ATOM 1457 C CA . VAL A 1 184 ? 6.053 6.139 -6.947 1.00 86.81 184 VAL A CA 1
ATOM 1458 C C . VAL A 1 184 ? 5.389 5.979 -5.575 1.00 86.81 184 VAL A C 1
ATOM 1460 O O . VAL A 1 184 ? 4.859 4.920 -5.232 1.00 86.81 184 VAL A O 1
ATOM 1463 N N . GLY A 1 185 ? 5.377 7.073 -4.813 1.00 85.44 185 GLY A N 1
ATOM 1464 C CA . GLY A 1 185 ? 4.783 7.188 -3.490 1.00 85.44 185 GLY A CA 1
ATOM 1465 C C . GLY A 1 185 ? 4.069 8.527 -3.336 1.00 85.44 185 GLY A C 1
ATOM 1466 O O . GLY A 1 185 ? 3.014 8.748 -3.930 1.00 85.44 185 GLY A O 1
ATOM 1467 N N . TRP A 1 186 ? 4.631 9.422 -2.527 1.00 87.00 186 TRP A N 1
ATOM 1468 C CA . TRP A 1 186 ? 4.077 10.753 -2.255 1.00 87.00 186 TRP A CA 1
ATOM 1469 C C . TRP A 1 186 ? 4.690 11.823 -3.175 1.00 87.00 186 TRP A C 1
ATOM 1471 O O . TRP A 1 186 ? 5.849 11.688 -3.557 1.00 87.00 186 TRP A O 1
ATOM 1481 N N . PRO A 1 187 ? 3.972 12.916 -3.511 1.00 88.31 187 PRO A N 1
ATOM 1482 C CA . PRO A 1 187 ? 2.591 13.248 -3.149 1.00 88.31 187 PRO A CA 1
ATOM 1483 C C . PRO A 1 187 ? 1.537 12.448 -3.935 1.00 88.31 187 PRO A C 1
ATOM 1485 O O . PRO A 1 187 ? 1.806 11.884 -4.991 1.00 88.31 187 PRO A O 1
ATOM 1488 N N . GLN A 1 188 ? 0.308 12.429 -3.414 1.00 87.56 188 GLN A N 1
ATOM 1489 C CA . GLN A 1 188 ? -0.865 11.789 -4.029 1.00 87.56 188 GLN A CA 1
ATOM 1490 C C . GLN A 1 188 ? -2.078 12.725 -3.942 1.00 87.56 188 GLN A C 1
ATOM 1492 O O . GLN A 1 188 ? -2.036 13.727 -3.223 1.00 87.56 188 GLN A O 1
ATOM 1497 N N . GLU A 1 189 ? -3.180 12.413 -4.630 1.00 84.69 189 GLU A N 1
ATOM 1498 C CA . GLU A 1 189 ? -4.382 13.264 -4.682 1.00 84.69 189 GLU A CA 1
ATOM 1499 C C . GLU A 1 189 ? -5.235 13.191 -3.397 1.00 84.69 189 GLU A C 1
ATOM 1501 O O . GLU A 1 189 ? -6.451 12.994 -3.425 1.00 84.69 189 GLU A O 1
ATOM 1506 N N . VAL A 1 190 ? -4.613 13.365 -2.231 1.00 83.44 190 VAL A N 1
ATOM 1507 C CA . VAL A 1 190 ? -5.279 13.272 -0.924 1.00 83.44 190 VAL A CA 1
ATOM 1508 C C . VAL A 1 190 ? -6.390 14.311 -0.784 1.00 83.44 190 VAL A C 1
ATOM 1510 O O . VAL A 1 190 ? -7.470 13.991 -0.301 1.00 83.44 190 VAL A O 1
ATOM 1513 N N . SER A 1 191 ? -6.172 15.550 -1.226 1.00 78.06 191 SER A N 1
ATOM 1514 C CA . SER A 1 191 ? -7.156 16.634 -1.071 1.00 78.06 191 SER A CA 1
ATOM 1515 C C . SER A 1 191 ? -8.440 16.426 -1.879 1.00 78.06 191 SER A C 1
ATOM 1517 O O . SER A 1 191 ? -9.467 17.009 -1.539 1.00 78.06 191 SER A O 1
ATOM 1519 N N . VAL A 1 192 ? -8.385 15.604 -2.929 1.00 72.31 192 VAL A N 1
ATOM 1520 C CA . VAL A 1 192 ? -9.496 15.390 -3.866 1.00 72.31 192 VAL A CA 1
ATOM 1521 C C . VAL A 1 192 ? -10.118 14.007 -3.687 1.00 72.31 192 VAL A C 1
ATOM 1523 O O . VAL A 1 192 ? -11.340 13.876 -3.712 1.00 72.31 192 VAL A O 1
ATOM 1526 N N . ARG A 1 193 ? -9.294 12.969 -3.502 1.00 71.38 193 ARG A N 1
ATOM 1527 C CA . ARG A 1 193 ? -9.716 11.562 -3.577 1.00 71.38 193 ARG A CA 1
ATOM 1528 C C . ARG A 1 193 ? -9.748 10.847 -2.230 1.00 71.38 193 ARG A C 1
ATOM 1530 O O . ARG A 1 193 ? -10.302 9.753 -2.145 1.00 71.38 193 ARG A O 1
ATOM 1537 N N . TRP A 1 194 ? -9.178 11.421 -1.169 1.00 75.56 194 TRP A N 1
ATOM 1538 C CA . TRP A 1 194 ? -9.165 10.763 0.138 1.00 75.56 194 TRP A CA 1
ATOM 1539 C C . TRP A 1 194 ? -10.588 10.602 0.698 1.00 75.56 194 TRP A C 1
ATOM 1541 O O . TRP A 1 194 ? -11.372 11.554 0.660 1.00 75.56 194 TRP A O 1
ATOM 1551 N N . PRO A 1 195 ? -10.941 9.445 1.290 1.00 72.94 195 PRO A N 1
ATOM 1552 C CA . PRO A 1 195 ? -10.097 8.281 1.598 1.00 72.94 195 PRO A CA 1
ATOM 1553 C C . PRO A 1 195 ? -10.247 7.099 0.638 1.00 72.94 195 PRO A C 1
ATOM 1555 O O . PRO A 1 195 ? -10.093 5.949 1.050 1.00 72.94 195 PRO A O 1
ATOM 1558 N N . ASP A 1 196 ? -10.644 7.361 -0.601 1.00 73.00 196 ASP A N 1
ATOM 1559 C CA . ASP A 1 196 ? -10.690 6.335 -1.634 1.00 73.00 196 ASP A CA 1
ATOM 1560 C C . ASP A 1 196 ? -9.272 6.058 -2.176 1.00 73.00 196 ASP A C 1
ATOM 1562 O O . ASP A 1 196 ? -8.265 6.447 -1.580 1.00 73.00 196 ASP A O 1
ATOM 1566 N N . LYS A 1 197 ? -9.172 5.387 -3.321 1.00 79.00 197 LYS A N 1
ATOM 1567 C CA . LYS A 1 197 ? -7.928 5.260 -4.079 1.00 79.00 197 LYS A CA 1
ATOM 1568 C C . LYS A 1 197 ? -7.426 6.665 -4.437 1.00 79.00 197 LYS A C 1
ATOM 1570 O O . LYS A 1 197 ? -8.118 7.366 -5.164 1.00 79.00 197 LYS A O 1
ATOM 1575 N N . ILE A 1 198 ? -6.268 7.083 -3.915 1.00 82.12 198 ILE A N 1
ATOM 1576 C CA . ILE A 1 198 ? -5.658 8.423 -4.112 1.00 82.12 198 ILE A CA 1
ATOM 1577 C C . ILE A 1 198 ? -4.527 8.434 -5.161 1.00 82.12 198 ILE A C 1
ATOM 1579 O O . ILE A 1 198 ? -3.944 9.482 -5.434 1.00 82.12 198 ILE A O 1
ATOM 1583 N N . TRP A 1 199 ? -4.238 7.278 -5.759 1.00 85.44 199 TRP A N 1
ATOM 1584 C CA . TRP A 1 199 ? -3.264 7.073 -6.834 1.00 85.44 199 TRP A CA 1
ATOM 1585 C C . TRP A 1 199 ? -3.975 6.628 -8.123 1.00 85.44 199 TRP A C 1
ATOM 1587 O O . TRP A 1 199 ? -5.064 6.059 -8.049 1.00 85.44 199 TRP A O 1
ATOM 1597 N N . PRO A 1 200 ? -3.405 6.865 -9.313 1.00 82.94 200 PRO A N 1
ATOM 1598 C CA . PRO A 1 200 ? -4.070 6.529 -10.574 1.00 82.94 200 PRO A CA 1
ATOM 1599 C C . PRO A 1 200 ? -3.873 5.075 -11.018 1.00 82.94 200 PRO A C 1
ATOM 1601 O O . PRO A 1 200 ? -4.766 4.482 -11.616 1.00 82.94 200 PRO A O 1
ATOM 1604 N N . LEU A 1 201 ? -2.733 4.463 -10.702 1.00 88.56 201 LEU A N 1
ATOM 1605 C CA . LEU A 1 201 ? -2.405 3.099 -11.120 1.00 88.56 201 LEU A CA 1
ATOM 1606 C C . LEU A 1 201 ? -1.631 2.366 -10.032 1.00 88.56 201 LEU A C 1
ATOM 1608 O O . LEU A 1 201 ? -0.950 2.988 -9.219 1.00 88.56 201 LEU A O 1
ATOM 1612 N N . SER A 1 202 ? -1.732 1.044 -10.008 1.00 90.75 202 SER A N 1
ATOM 1613 C CA . SER A 1 202 ? -0.945 0.203 -9.119 1.00 90.75 202 SER A CA 1
ATOM 1614 C C . SER A 1 202 ? 0.360 -0.201 -9.797 1.00 90.75 202 SER A C 1
ATOM 1616 O O . SER A 1 202 ? 0.380 -1.082 -10.660 1.00 90.75 202 SER A O 1
ATOM 1618 N N . HIS A 1 203 ? 1.478 0.387 -9.362 1.00 95.38 203 HIS A N 1
ATOM 1619 C CA . HIS A 1 203 ? 2.808 0.029 -9.872 1.00 95.38 203 HIS A CA 1
ATOM 1620 C C . HIS A 1 203 ? 3.101 -1.474 -9.727 1.00 95.38 203 HIS A C 1
ATOM 1622 O O . HIS A 1 203 ? 3.652 -2.095 -10.632 1.00 95.38 203 HIS A O 1
ATOM 1628 N N . LYS A 1 204 ? 2.635 -2.098 -8.637 1.00 93.75 204 LYS A N 1
ATOM 1629 C CA . LYS A 1 204 ? 2.776 -3.543 -8.389 1.00 93.75 204 LYS A CA 1
ATOM 1630 C C . LYS A 1 204 ? 2.038 -4.391 -9.431 1.00 93.75 204 LYS A C 1
ATOM 1632 O O . LYS A 1 204 ? 2.579 -5.389 -9.901 1.00 93.75 204 LYS A O 1
ATOM 1637 N N . LEU A 1 205 ? 0.812 -4.001 -9.799 1.00 91.44 205 LEU A N 1
ATOM 1638 C CA . LEU A 1 205 ? 0.045 -4.716 -10.824 1.00 91.44 205 LEU A CA 1
ATOM 1639 C C . LEU A 1 205 ? 0.651 -4.509 -12.211 1.00 91.44 205 LEU A C 1
ATOM 1641 O O . LEU A 1 205 ? 0.708 -5.463 -12.981 1.00 91.44 205 LEU A O 1
ATOM 1645 N N . ALA A 1 206 ? 1.136 -3.302 -12.511 1.00 93.56 206 ALA A N 1
ATOM 1646 C CA . ALA A 1 206 ? 1.830 -3.020 -13.763 1.00 93.56 206 ALA A CA 1
ATOM 1647 C C . ALA A 1 206 ? 3.115 -3.855 -13.894 1.00 93.56 206 ALA A C 1
ATOM 1649 O O . ALA A 1 206 ? 3.342 -4.459 -14.940 1.00 93.56 206 ALA A O 1
ATOM 1650 N N . ALA A 1 207 ? 3.916 -3.960 -12.828 1.00 95.00 207 ALA A N 1
ATOM 1651 C CA . ALA A 1 207 ? 5.135 -4.769 -12.807 1.00 95.00 207 ALA A CA 1
ATOM 1652 C C . ALA A 1 207 ? 4.861 -6.269 -12.966 1.00 95.00 207 ALA A C 1
ATOM 1654 O O . ALA A 1 207 ? 5.551 -6.948 -13.727 1.00 95.00 207 ALA A O 1
ATOM 1655 N N . GLN A 1 208 ? 3.820 -6.785 -12.306 1.00 91.31 208 GLN A N 1
ATOM 1656 C CA . GLN A 1 208 ? 3.392 -8.173 -12.487 1.00 91.31 208 GLN A CA 1
ATOM 1657 C C . GLN A 1 208 ? 2.874 -8.417 -13.913 1.00 91.31 208 GLN A C 1
ATOM 1659 O O . GLN A 1 208 ? 3.218 -9.421 -14.529 1.00 91.31 208 GLN A O 1
ATOM 1664 N N . ALA A 1 209 ? 2.085 -7.486 -14.460 1.00 89.94 209 ALA A N 1
ATOM 1665 C CA . ALA A 1 209 ? 1.589 -7.547 -15.835 1.00 89.94 209 ALA A CA 1
ATOM 1666 C C . ALA A 1 209 ? 2.697 -7.422 -16.891 1.00 89.94 209 ALA A C 1
ATOM 1668 O O . ALA A 1 209 ? 2.449 -7.777 -18.037 1.00 89.94 209 ALA A O 1
ATOM 1669 N N . ALA A 1 210 ? 3.872 -6.911 -16.515 1.00 93.00 210 ALA A N 1
ATOM 1670 C CA . ALA A 1 210 ? 5.078 -6.849 -17.337 1.00 93.00 210 ALA A CA 1
ATOM 1671 C C . ALA A 1 210 ? 6.037 -8.037 -17.098 1.00 93.00 210 ALA A C 1
ATOM 1673 O O . ALA A 1 210 ? 7.154 -8.029 -17.613 1.00 93.00 210 ALA A O 1
ATOM 1674 N N . GLY A 1 211 ? 5.641 -9.029 -16.288 1.00 91.88 211 GLY A N 1
ATOM 1675 C CA . GLY A 1 211 ? 6.415 -10.254 -16.057 1.00 91.88 211 GLY A CA 1
ATOM 1676 C C . GLY A 1 211 ? 7.656 -10.091 -15.169 1.00 91.88 211 GLY A C 1
ATOM 1677 O O . GLY A 1 211 ? 8.552 -10.933 -15.208 1.00 91.88 211 GLY A O 1
ATOM 1678 N N . LEU A 1 212 ? 7.743 -9.024 -14.368 1.00 94.31 212 LEU A N 1
ATOM 1679 C CA . LEU A 1 212 ? 8.940 -8.718 -13.567 1.00 94.31 212 LEU A CA 1
ATOM 1680 C C . LEU A 1 212 ? 8.986 -9.444 -12.212 1.00 94.31 212 LEU A C 1
ATOM 1682 O O . LEU A 1 212 ? 10.034 -9.522 -11.569 1.00 94.31 212 LEU A O 1
ATOM 1686 N N . GLY A 1 213 ? 7.852 -9.966 -11.752 1.00 93.62 213 GLY A N 1
ATOM 1687 C CA . GLY A 1 213 ? 7.720 -10.513 -10.407 1.00 93.62 213 GLY A CA 1
ATOM 1688 C C . GLY A 1 213 ? 6.276 -10.826 -10.038 1.00 93.62 213 GLY A C 1
ATOM 1689 O O . GLY A 1 213 ? 5.384 -10.792 -10.887 1.00 93.62 213 GLY A O 1
ATOM 1690 N N . VAL A 1 214 ? 6.044 -11.110 -8.757 1.00 90.81 214 VAL A N 1
ATOM 1691 C CA . VAL A 1 214 ? 4.723 -11.471 -8.215 1.00 90.81 214 VAL A CA 1
ATOM 1692 C C . VAL A 1 214 ? 4.387 -10.670 -6.964 1.00 90.81 214 VAL A C 1
ATOM 1694 O O . VAL A 1 214 ? 5.272 -10.220 -6.243 1.00 90.81 214 VAL A O 1
ATOM 1697 N N . ILE A 1 215 ? 3.101 -10.512 -6.658 1.00 90.31 215 ILE A N 1
ATOM 1698 C CA . ILE A 1 215 ? 2.666 -9.945 -5.377 1.00 90.31 215 ILE A CA 1
ATOM 1699 C C . ILE A 1 215 ? 2.655 -11.052 -4.315 1.00 90.31 215 ILE A C 1
ATOM 1701 O O . ILE A 1 215 ? 1.836 -11.969 -4.368 1.00 90.31 215 ILE A O 1
ATOM 1705 N N . GLY A 1 216 ? 3.557 -10.957 -3.338 1.00 87.56 216 GLY A N 1
ATOM 1706 C CA . GLY A 1 216 ? 3.702 -11.941 -2.266 1.00 87.56 216 GLY A CA 1
ATOM 1707 C C . GLY A 1 216 ? 2.634 -11.844 -1.170 1.00 87.56 216 GLY A C 1
ATOM 1708 O O . GLY A 1 216 ? 1.828 -10.911 -1.128 1.00 87.56 216 GLY A O 1
ATOM 1709 N N . THR A 1 217 ? 2.673 -12.778 -0.212 1.00 85.88 217 THR A N 1
ATOM 1710 C CA . THR A 1 217 ? 1.736 -12.844 0.934 1.00 85.88 217 THR A CA 1
ATOM 1711 C C . THR A 1 217 ? 1.695 -11.547 1.750 1.00 85.88 217 THR A C 1
ATOM 1713 O O . THR A 1 217 ? 0.642 -11.146 2.241 1.00 85.88 217 THR A O 1
ATOM 1716 N N . SER A 1 218 ? 2.821 -10.834 1.843 1.00 87.12 218 SER A N 1
ATOM 1717 C CA . SER A 1 218 ? 2.925 -9.536 2.524 1.00 87.12 218 SER A CA 1
ATOM 1718 C C . SER A 1 218 ? 2.239 -8.378 1.792 1.00 87.12 218 SER A C 1
ATOM 1720 O O . SER A 1 218 ? 2.222 -7.267 2.316 1.00 87.12 218 SER A O 1
ATOM 1722 N N . ARG A 1 219 ? 1.683 -8.613 0.593 1.00 90.25 219 ARG A N 1
ATOM 1723 C CA . ARG A 1 219 ? 1.198 -7.605 -0.369 1.00 90.25 219 ARG A CA 1
ATOM 1724 C C . ARG A 1 219 ? 2.298 -6.758 -1.011 1.00 90.25 219 ARG A C 1
ATOM 1726 O O . ARG A 1 219 ? 1.988 -5.829 -1.765 1.00 90.25 219 ARG A O 1
ATOM 1733 N N . ASN A 1 220 ? 3.570 -7.039 -0.737 1.00 93.25 220 ASN A N 1
ATOM 1734 C CA . ASN A 1 220 ? 4.674 -6.430 -1.471 1.00 93.25 220 ASN A CA 1
ATOM 1735 C C . ASN A 1 220 ? 4.909 -7.148 -2.790 1.00 93.25 220 ASN A C 1
ATOM 1737 O O . ASN A 1 220 ? 4.640 -8.340 -2.926 1.00 93.25 220 ASN A O 1
ATOM 1741 N N . PHE A 1 221 ? 5.359 -6.376 -3.771 1.00 95.31 221 PHE A N 1
ATOM 1742 C CA . PHE A 1 221 ? 5.842 -6.943 -5.013 1.00 95.31 221 PHE A CA 1
ATOM 1743 C C . PHE A 1 221 ? 7.207 -7.568 -4.744 1.00 95.31 221 PHE A C 1
ATOM 1745 O O . PHE A 1 221 ? 8.022 -6.986 -4.034 1.00 95.31 221 PHE A O 1
ATOM 1752 N N . LEU A 1 222 ? 7.408 -8.770 -5.264 1.00 96.50 222 LEU A N 1
ATOM 1753 C CA . LEU A 1 222 ? 8.640 -9.523 -5.162 1.00 96.50 222 LEU A CA 1
ATOM 1754 C C . LEU A 1 222 ? 9.222 -9.603 -6.565 1.00 96.50 222 LEU A C 1
ATOM 1756 O O . LEU A 1 222 ? 8.635 -10.238 -7.440 1.00 96.50 222 LEU A O 1
ATOM 1760 N N . HIS A 1 223 ? 10.347 -8.935 -6.782 1.00 97.56 223 HIS A N 1
ATOM 1761 C CA . HIS A 1 223 ? 11.076 -8.981 -8.038 1.00 97.56 223 HIS A CA 1
ATOM 1762 C C . HIS A 1 223 ? 11.870 -10.286 -8.149 1.00 97.56 223 HIS A C 1
ATOM 1764 O O . HIS A 1 223 ? 12.488 -10.721 -7.178 1.00 97.56 223 HIS A O 1
ATOM 1770 N N . LYS A 1 224 ? 11.928 -10.873 -9.350 1.00 94.50 224 LYS A N 1
ATOM 1771 C CA . LYS A 1 224 ? 12.643 -12.139 -9.616 1.00 94.50 224 LYS A CA 1
ATOM 1772 C C . LYS A 1 224 ? 14.120 -12.139 -9.184 1.00 94.50 224 LYS A C 1
ATOM 1774 O O . LYS A 1 224 ? 14.659 -13.189 -8.866 1.00 94.50 224 LYS A O 1
ATOM 1779 N N . ARG A 1 225 ? 14.779 -10.971 -9.205 1.00 95.56 225 ARG A N 1
ATOM 1780 C CA . ARG A 1 225 ? 16.205 -10.811 -8.851 1.00 95.56 225 ARG A CA 1
ATOM 1781 C C . ARG A 1 225 ? 16.420 -10.180 -7.479 1.00 95.56 225 ARG A C 1
ATOM 1783 O O . ARG A 1 225 ? 17.326 -10.585 -6.769 1.00 95.56 225 ARG A O 1
ATOM 1790 N N . PHE A 1 226 ? 15.604 -9.190 -7.121 1.00 97.81 226 PHE A N 1
ATOM 1791 C CA . PHE A 1 226 ? 15.826 -8.352 -5.933 1.00 97.81 226 PHE A CA 1
ATOM 1792 C C . PHE A 1 226 ? 14.908 -8.727 -4.764 1.00 97.81 226 PHE A C 1
ATOM 1794 O O . PHE A 1 226 ? 14.985 -8.141 -3.686 1.00 97.81 226 PHE A O 1
ATOM 1801 N N . GLY A 1 227 ? 14.024 -9.714 -4.951 1.00 96.94 227 GLY A N 1
ATOM 1802 C CA . GLY A 1 227 ? 13.074 -10.121 -3.927 1.00 96.94 227 GLY A CA 1
ATOM 1803 C C . GLY A 1 227 ? 12.187 -8.953 -3.513 1.00 96.94 227 GLY A C 1
ATOM 1804 O O . GLY A 1 227 ? 11.619 -8.273 -4.364 1.00 96.94 227 GLY A O 1
ATOM 1805 N N . ALA A 1 228 ? 12.060 -8.723 -2.208 1.00 97.12 228 ALA A N 1
ATOM 1806 C CA . ALA A 1 228 ? 11.270 -7.611 -1.680 1.00 97.12 228 ALA A CA 1
ATOM 1807 C C . ALA A 1 228 ? 12.000 -6.253 -1.698 1.00 97.12 228 ALA A C 1
ATOM 1809 O O . ALA A 1 228 ? 11.355 -5.251 -1.409 1.00 97.12 228 ALA A O 1
ATOM 1810 N N . TYR A 1 229 ? 13.305 -6.221 -1.993 1.00 98.00 229 TYR A N 1
ATOM 1811 C CA . TYR A 1 229 ? 14.160 -5.030 -1.914 1.00 98.00 229 TYR A CA 1
ATOM 1812 C C . TYR A 1 229 ? 14.145 -4.267 -3.239 1.00 98.00 229 TYR A C 1
ATOM 1814 O O . TYR A 1 229 ? 15.146 -4.186 -3.953 1.00 98.00 229 TYR A O 1
ATOM 1822 N N . CYS A 1 230 ? 12.967 -3.781 -3.619 1.00 97.44 230 CYS A N 1
ATOM 1823 C CA . CYS A 1 230 ? 12.811 -3.029 -4.849 1.00 97.44 230 CYS A CA 1
ATOM 1824 C C . CYS A 1 230 ? 11.668 -2.018 -4.790 1.00 97.44 230 CYS A C 1
ATOM 1826 O O . CYS A 1 230 ? 10.594 -2.290 -4.245 1.00 97.44 230 CYS A O 1
ATOM 1828 N N . LEU A 1 231 ? 11.871 -0.899 -5.484 1.00 97.25 231 LEU A N 1
ATOM 1829 C CA . LEU A 1 231 ? 10.831 0.070 -5.809 1.00 97.25 231 LEU A CA 1
ATOM 1830 C C . LEU A 1 231 ? 10.500 0.058 -7.292 1.00 97.25 231 LEU A C 1
ATOM 1832 O O . LEU A 1 231 ? 11.277 -0.402 -8.129 1.00 97.25 231 LEU A O 1
ATOM 1836 N N . ILE A 1 232 ? 9.305 0.557 -7.596 1.00 97.75 232 ILE A N 1
ATOM 1837 C CA . ILE A 1 232 ? 8.702 0.464 -8.918 1.00 97.75 232 ILE A CA 1
ATOM 1838 C C . ILE A 1 232 ? 8.218 1.845 -9.331 1.00 97.75 232 ILE A C 1
ATOM 1840 O O . ILE A 1 232 ? 7.424 2.447 -8.612 1.00 97.75 232 ILE A O 1
ATOM 1844 N N . ASP A 1 233 ? 8.616 2.290 -10.518 1.00 97.50 233 ASP A N 1
ATOM 1845 C CA . ASP A 1 233 ? 7.948 3.390 -11.213 1.00 97.50 233 ASP A CA 1
ATOM 1846 C C . ASP A 1 233 ? 7.376 2.912 -12.549 1.00 97.50 233 ASP A C 1
ATOM 1848 O O . ASP A 1 233 ? 7.819 1.915 -13.118 1.00 97.50 233 ASP A O 1
ATOM 1852 N N . THR A 1 234 ? 6.370 3.621 -13.052 1.00 97.44 234 THR A N 1
ATOM 1853 C CA . THR A 1 234 ? 5.712 3.299 -14.316 1.00 97.44 234 THR A CA 1
ATOM 1854 C C . THR A 1 234 ? 5.580 4.549 -15.171 1.00 97.44 234 THR A C 1
ATOM 1856 O O . THR A 1 234 ? 4.790 5.444 -14.871 1.00 97.44 234 THR A O 1
ATOM 1859 N N . VAL A 1 235 ? 6.282 4.564 -16.302 1.00 98.06 235 VAL A N 1
ATOM 1860 C CA . VAL A 1 235 ? 6.067 5.547 -17.363 1.00 98.06 235 VAL A CA 1
ATOM 1861 C C . VAL A 1 235 ? 4.846 5.128 -18.182 1.00 98.06 235 VAL A C 1
ATOM 1863 O O . VAL A 1 235 ? 4.832 4.081 -18.832 1.00 98.06 235 VAL A O 1
ATOM 1866 N N . VAL A 1 236 ? 3.812 5.966 -18.169 1.00 97.62 236 VAL A N 1
ATOM 1867 C CA . VAL A 1 236 ? 2.603 5.826 -18.985 1.00 97.62 236 VAL A CA 1
ATOM 1868 C C . VAL A 1 236 ? 2.841 6.532 -20.319 1.00 97.62 236 VAL A C 1
ATOM 1870 O O . VAL A 1 236 ? 3.142 7.725 -20.339 1.00 97.62 236 VAL A O 1
ATOM 1873 N N . THR A 1 237 ? 2.707 5.825 -21.443 1.00 97.75 237 THR A N 1
ATOM 1874 C CA . THR A 1 237 ? 3.044 6.367 -22.772 1.00 97.75 237 THR A CA 1
ATOM 1875 C C . THR A 1 237 ? 1.993 6.047 -23.832 1.00 97.75 237 THR A C 1
ATOM 1877 O O . THR A 1 237 ? 1.231 5.083 -23.722 1.00 97.75 237 THR A O 1
ATOM 1880 N N . ASN A 1 238 ? 1.945 6.880 -24.874 1.00 97.38 238 ASN A N 1
ATOM 1881 C CA . ASN A 1 238 ? 1.109 6.692 -26.056 1.00 97.38 238 ASN A CA 1
ATOM 1882 C C . ASN A 1 238 ? 1.790 5.857 -27.151 1.00 97.38 238 ASN A C 1
ATOM 1884 O O . ASN A 1 238 ? 1.195 5.654 -28.215 1.00 97.38 238 ASN A O 1
ATOM 1888 N N . LEU A 1 239 ? 3.013 5.382 -26.894 1.00 97.56 239 LEU A N 1
ATOM 1889 C CA . LEU A 1 239 ? 3.714 4.436 -27.747 1.00 97.56 239 LEU A CA 1
ATOM 1890 C C . LEU A 1 239 ? 2.947 3.107 -27.769 1.00 97.56 239 LEU A C 1
ATOM 1892 O O . LEU A 1 239 ? 2.685 2.498 -26.728 1.00 97.56 239 LEU A O 1
ATOM 1896 N N . GLU A 1 240 ? 2.570 2.667 -28.962 1.00 96.44 240 GLU A N 1
ATOM 1897 C CA . GLU A 1 240 ? 1.815 1.442 -29.198 1.00 96.44 240 GLU A CA 1
ATOM 1898 C C . GLU A 1 240 ? 2.672 0.434 -29.963 1.00 96.44 240 GLU A C 1
ATOM 1900 O O . GLU A 1 240 ? 3.221 0.746 -31.021 1.00 96.44 240 GLU A O 1
ATOM 1905 N N . PHE A 1 241 ? 2.738 -0.790 -29.447 1.00 96.06 241 PHE A N 1
ATOM 1906 C CA . PHE A 1 241 ? 3.348 -1.927 -30.131 1.00 96.06 241 PHE A CA 1
ATOM 1907 C C . PHE A 1 241 ? 2.260 -2.839 -30.706 1.00 96.06 241 PHE A C 1
ATOM 1909 O O . PHE A 1 241 ? 1.098 -2.785 -30.295 1.00 96.06 241 PHE A O 1
ATOM 1916 N N . ASP A 1 242 ? 2.625 -3.684 -31.665 1.00 93.31 242 ASP A N 1
ATOM 1917 C CA . ASP A 1 242 ? 1.706 -4.694 -32.185 1.00 93.31 242 ASP A CA 1
ATOM 1918 C C . ASP A 1 242 ? 1.512 -5.841 -31.182 1.00 93.31 242 ASP A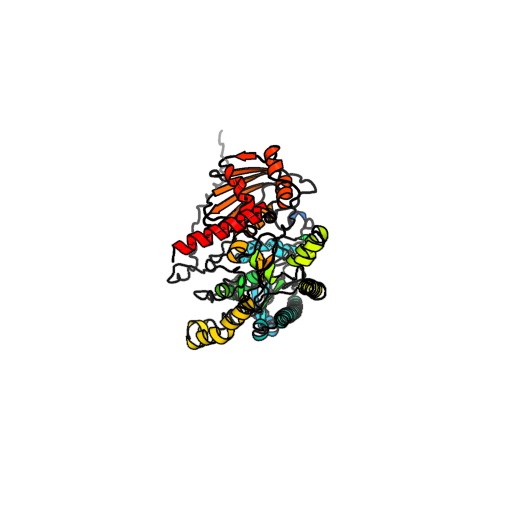 C 1
ATOM 1920 O O . ASP A 1 242 ? 2.397 -6.147 -30.383 1.00 93.31 242 ASP A O 1
ATOM 1924 N N . GLU A 1 243 ? 0.354 -6.506 -31.232 1.00 89.94 243 GLU A N 1
ATOM 1925 C CA . GLU A 1 243 ? -0.014 -7.579 -30.291 1.00 89.94 243 GLU A CA 1
ATOM 1926 C C . GLU A 1 243 ? 1.050 -8.681 -30.205 1.00 89.94 243 GLU A C 1
ATOM 1928 O O . GLU A 1 243 ? 1.381 -9.152 -29.118 1.00 89.94 243 GLU A O 1
ATOM 1933 N N . SER A 1 244 ? 1.634 -9.054 -31.346 1.00 91.19 244 SER A N 1
ATOM 1934 C CA . SER A 1 244 ? 2.677 -10.078 -31.416 1.00 91.19 244 SER A CA 1
ATOM 1935 C C . SER A 1 244 ? 3.923 -9.724 -30.607 1.00 91.19 244 SER A C 1
ATOM 1937 O O . SER A 1 244 ? 4.605 -10.624 -30.128 1.00 91.19 244 SER A O 1
ATOM 1939 N N . GLU A 1 245 ? 4.232 -8.434 -30.444 1.00 93.06 245 GLU A N 1
ATOM 1940 C CA . GLU A 1 245 ? 5.366 -8.003 -29.627 1.00 93.06 245 GLU A CA 1
ATOM 1941 C C . GLU A 1 245 ? 5.075 -8.208 -28.140 1.00 93.06 245 GLU A C 1
ATOM 1943 O O . GLU A 1 245 ? 5.912 -8.781 -27.448 1.00 93.06 245 GLU A O 1
ATOM 1948 N N . TYR A 1 246 ? 3.877 -7.848 -27.664 1.00 89.94 246 TYR A N 1
ATOM 1949 C CA . TYR A 1 246 ? 3.487 -8.094 -26.271 1.00 89.94 246 TYR A CA 1
ATOM 1950 C C . TYR A 1 246 ? 3.461 -9.582 -25.938 1.00 89.94 246 TYR A C 1
ATOM 1952 O O . TYR A 1 246 ? 3.998 -9.979 -24.911 1.00 89.94 246 TYR A O 1
ATOM 1960 N N . GLN A 1 247 ? 2.892 -10.418 -26.809 1.00 85.81 247 GLN A N 1
ATOM 1961 C CA . GLN A 1 247 ? 2.854 -11.869 -26.590 1.00 85.81 247 GLN A CA 1
ATOM 1962 C C . GLN A 1 247 ? 4.256 -12.483 -26.527 1.00 85.81 247 GLN A C 1
ATOM 1964 O O . GLN A 1 247 ? 4.496 -13.427 -25.783 1.00 85.81 247 GLN A O 1
ATOM 1969 N N . ARG A 1 248 ? 5.202 -11.930 -27.290 1.00 86.75 248 ARG A N 1
ATOM 1970 C CA . ARG A 1 248 ? 6.585 -12.405 -27.324 1.00 86.75 248 ARG A CA 1
ATOM 1971 C C . ARG A 1 248 ? 7.370 -12.030 -26.068 1.00 86.75 248 ARG A C 1
ATOM 1973 O O . ARG A 1 248 ? 8.250 -12.788 -25.666 1.00 86.75 248 ARG A O 1
ATOM 1980 N N . THR A 1 249 ? 7.103 -10.864 -25.481 1.00 81.56 249 THR A N 1
ATOM 1981 C CA . THR A 1 249 ? 7.859 -10.360 -24.323 1.00 81.56 249 THR A CA 1
ATOM 1982 C C . THR A 1 249 ? 7.171 -10.609 -22.987 1.00 81.56 249 THR A C 1
ATOM 1984 O O . THR A 1 249 ? 7.840 -10.581 -21.960 1.00 81.56 249 THR A O 1
ATOM 1987 N N . ASN A 1 250 ? 5.863 -10.871 -22.979 1.00 71.44 250 ASN A N 1
ATOM 1988 C CA . ASN A 1 250 ? 5.061 -11.000 -21.766 1.00 71.44 250 ASN A CA 1
ATOM 1989 C C . ASN A 1 250 ? 4.724 -12.461 -21.439 1.00 71.44 250 ASN A C 1
ATOM 1991 O O . ASN A 1 250 ? 3.560 -12.867 -21.425 1.00 71.44 250 ASN A O 1
ATOM 1995 N N . ASN A 1 251 ? 5.757 -13.265 -21.186 1.00 68.25 251 ASN A N 1
ATOM 1996 C CA . ASN A 1 251 ? 5.562 -14.648 -20.763 1.00 68.25 251 ASN A CA 1
ATOM 1997 C C . ASN A 1 251 ? 5.083 -14.695 -19.302 1.00 68.25 251 ASN A C 1
ATOM 1999 O O . ASN A 1 251 ? 5.676 -14.017 -18.457 1.00 68.25 251 ASN A O 1
ATOM 2003 N N . PRO A 1 252 ? 4.053 -15.502 -18.976 1.00 68.62 252 PRO A N 1
ATOM 2004 C CA . PRO A 1 252 ? 3.653 -15.727 -17.595 1.00 68.62 252 PRO A CA 1
ATOM 2005 C C . PRO A 1 252 ? 4.852 -16.172 -16.760 1.00 68.62 252 PRO A C 1
ATOM 2007 O O . PRO A 1 252 ? 5.537 -17.136 -17.102 1.00 68.62 252 PRO A O 1
ATOM 2010 N N . LEU A 1 253 ? 5.106 -15.453 -15.670 1.00 78.62 253 LEU A N 1
ATOM 2011 C CA . LEU A 1 253 ? 6.193 -15.779 -14.765 1.00 78.62 253 LEU A CA 1
ATOM 2012 C C . LEU A 1 253 ? 5.807 -17.009 -13.929 1.00 78.62 253 LEU A C 1
ATOM 2014 O O . LEU A 1 253 ? 4.951 -16.916 -13.047 1.00 78.62 253 LEU A O 1
ATOM 2018 N N . ASP A 1 254 ? 6.447 -18.148 -14.195 1.00 83.00 254 ASP A N 1
ATOM 2019 C CA . ASP A 1 254 ? 6.326 -19.371 -13.388 1.00 83.00 254 ASP A CA 1
ATOM 2020 C C . ASP A 1 254 ? 7.303 -19.335 -12.203 1.00 83.00 254 ASP A C 1
ATOM 2022 O O . ASP A 1 254 ? 8.275 -20.082 -12.121 1.00 83.00 254 ASP A O 1
ATOM 2026 N N . TRP A 1 255 ? 7.099 -18.359 -11.318 1.00 84.81 255 TRP A N 1
ATOM 2027 C CA . TRP A 1 255 ? 7.920 -18.163 -10.127 1.00 84.81 255 TRP A CA 1
ATOM 2028 C C . TRP A 1 255 ? 7.069 -17.590 -8.998 1.00 84.81 255 TRP A C 1
ATOM 2030 O O . TRP A 1 255 ? 6.424 -16.552 -9.156 1.00 84.81 255 TRP A O 1
ATOM 2040 N N . ASN A 1 256 ? 7.056 -18.266 -7.849 1.00 84.44 256 ASN A N 1
ATOM 2041 C CA . ASN A 1 256 ? 6.386 -17.783 -6.646 1.00 84.44 256 ASN A CA 1
ATOM 2042 C C . ASN A 1 256 ? 7.180 -18.177 -5.389 1.00 84.44 256 ASN A C 1
ATOM 2044 O O . ASN A 1 256 ? 7.063 -19.314 -4.925 1.00 84.44 256 ASN A O 1
ATOM 2048 N N . PRO A 1 257 ? 7.914 -17.234 -4.771 1.00 84.69 257 PRO A N 1
ATOM 2049 C CA . PRO A 1 257 ? 8.783 -17.537 -3.641 1.00 84.69 257 PRO A CA 1
ATOM 2050 C C . PRO A 1 257 ? 8.030 -17.701 -2.310 1.00 84.69 257 PRO A C 1
ATOM 2052 O O . PRO A 1 257 ? 8.639 -17.936 -1.267 1.00 84.69 257 PRO A O 1
ATOM 2055 N N . CYS A 1 258 ? 6.704 -17.523 -2.304 1.00 84.12 258 CYS A N 1
ATOM 2056 C CA . CYS A 1 258 ? 5.890 -17.561 -1.088 1.00 84.12 258 CYS A CA 1
ATOM 2057 C C . CYS A 1 258 ? 5.355 -18.959 -0.749 1.00 84.12 258 CYS A C 1
ATOM 2059 O O . CYS A 1 258 ? 4.766 -19.127 0.324 1.00 84.12 258 CYS A O 1
ATOM 2061 N N . LEU A 1 259 ? 5.520 -19.954 -1.628 1.00 71.00 259 LEU A N 1
ATOM 2062 C CA . LEU A 1 259 ? 5.089 -21.325 -1.358 1.00 71.00 259 LEU A CA 1
ATOM 2063 C C . LEU A 1 259 ? 5.860 -21.861 -0.137 1.00 71.00 259 LEU A C 1
ATOM 2065 O O . LEU A 1 259 ? 7.082 -21.938 -0.148 1.00 71.00 259 LEU A O 1
ATOM 2069 N N . GLU A 1 260 ? 5.133 -22.168 0.943 1.00 69.25 260 GLU A N 1
ATOM 2070 C CA . GLU A 1 260 ? 5.655 -22.755 2.195 1.00 69.25 260 GLU A CA 1
ATOM 2071 C C . GLU A 1 260 ? 6.527 -21.841 3.088 1.00 69.25 260 GLU A C 1
ATOM 2073 O O . GLU A 1 260 ? 7.036 -22.290 4.111 1.00 69.25 260 GLU A O 1
ATOM 2078 N N . CYS A 1 261 ? 6.663 -20.548 2.768 1.00 82.56 261 CYS A N 1
ATOM 2079 C CA . CYS A 1 261 ? 7.579 -19.642 3.480 1.00 82.56 261 CYS A CA 1
ATOM 2080 C C . CYS A 1 261 ? 6.981 -19.007 4.759 1.00 82.56 261 CYS A C 1
ATOM 2082 O O . CYS A 1 261 ? 7.466 -19.237 5.864 1.00 82.56 261 CYS A O 1
ATOM 2084 N N . ASN A 1 262 ? 5.927 -18.189 4.633 1.00 85.88 262 ASN A N 1
ATOM 2085 C CA . ASN A 1 262 ? 5.220 -17.514 5.741 1.00 85.88 262 ASN A CA 1
ATOM 2086 C C . ASN A 1 262 ? 6.065 -16.657 6.720 1.00 85.88 262 ASN A C 1
ATOM 2088 O O . ASN A 1 262 ? 5.561 -16.263 7.774 1.00 85.88 262 ASN A O 1
ATOM 2092 N N . LEU A 1 263 ? 7.303 -16.271 6.389 1.00 89.75 263 LEU A N 1
ATOM 2093 C CA . LEU A 1 263 ? 8.132 -15.479 7.317 1.00 89.75 263 LEU A CA 1
ATOM 2094 C C . LEU A 1 263 ? 7.563 -14.092 7.619 1.00 89.75 263 LEU A C 1
ATOM 2096 O O . LEU A 1 263 ? 7.595 -13.659 8.766 1.00 89.75 263 LEU A O 1
ATOM 2100 N N . CYS A 1 264 ? 6.967 -13.428 6.625 1.00 90.06 264 CYS A N 1
ATOM 2101 C CA . CYS A 1 264 ? 6.304 -12.139 6.830 1.00 90.06 264 CYS A CA 1
ATOM 2102 C C . CYS A 1 264 ? 5.094 -12.229 7.777 1.00 90.06 264 CYS A C 1
ATOM 2104 O O . CYS A 1 264 ? 4.792 -11.262 8.473 1.00 90.06 264 CYS A O 1
ATOM 2106 N N . VAL A 1 265 ? 4.423 -13.387 7.839 1.00 87.88 265 VAL A N 1
ATOM 2107 C CA . VAL A 1 265 ? 3.339 -13.652 8.799 1.00 87.88 265 VAL A CA 1
ATOM 2108 C C . VAL A 1 265 ? 3.921 -13.753 10.207 1.00 87.88 265 VAL A C 1
ATOM 2110 O O . VAL A 1 265 ? 3.423 -13.112 11.128 1.00 87.88 265 VAL A O 1
ATOM 2113 N N . ALA A 1 266 ? 5.008 -14.514 10.368 1.00 86.94 266 ALA A N 1
ATOM 2114 C CA . ALA A 1 266 ? 5.665 -14.713 11.658 1.00 86.94 266 ALA A CA 1
ATOM 2115 C C . ALA A 1 266 ? 6.324 -13.432 12.206 1.00 86.94 266 ALA A C 1
ATOM 2117 O O . ALA A 1 266 ? 6.340 -13.215 13.422 1.00 86.94 266 ALA A O 1
ATOM 2118 N N . SER A 1 267 ? 6.855 -12.583 11.321 1.00 90.00 267 SER A N 1
ATOM 2119 C CA . SER A 1 267 ? 7.600 -11.377 11.685 1.00 90.00 267 SER A CA 1
ATOM 2120 C C . SER A 1 267 ? 6.724 -10.129 11.846 1.00 90.00 267 SER A C 1
ATOM 2122 O O . SER A 1 267 ? 7.174 -9.139 12.421 1.00 90.00 267 SER A O 1
ATOM 2124 N N . CYS A 1 268 ? 5.467 -10.131 11.388 1.00 91.19 268 CYS A N 1
ATOM 2125 C CA . CYS A 1 268 ? 4.607 -8.947 11.448 1.00 91.19 268 CYS A CA 1
ATOM 2126 C C . CYS A 1 268 ? 4.296 -8.527 12.905 1.00 91.19 268 CYS A C 1
ATOM 2128 O O . CYS A 1 268 ? 3.595 -9.262 13.607 1.00 91.19 268 CYS A O 1
ATOM 2130 N N . PRO A 1 269 ? 4.726 -7.333 13.369 1.00 89.69 269 PRO A N 1
ATOM 2131 C CA . PRO A 1 269 ? 4.553 -6.925 14.768 1.00 89.69 269 PRO A CA 1
ATOM 2132 C C . PRO A 1 269 ? 3.080 -6.723 15.150 1.00 89.69 269 PRO A C 1
ATOM 2134 O O . PRO A 1 269 ? 2.671 -7.051 16.258 1.00 89.69 269 PRO A O 1
ATOM 2137 N N . THR A 1 270 ? 2.246 -6.259 14.216 1.00 90.00 270 THR A N 1
ATOM 2138 C CA . THR A 1 270 ? 0.809 -6.036 14.448 1.00 90.00 270 THR A CA 1
ATOM 2139 C C . THR A 1 270 ? -0.075 -7.190 13.994 1.00 90.00 270 THR A C 1
ATOM 2141 O O . THR A 1 270 ? -1.300 -7.083 14.045 1.00 90.00 270 THR A O 1
ATOM 2144 N N . SER A 1 271 ? 0.521 -8.307 13.554 1.00 88.75 271 SER A N 1
ATOM 2145 C CA . SER A 1 271 ? -0.211 -9.455 13.003 1.00 88.75 271 SER A CA 1
ATOM 2146 C C . SER A 1 271 ? -1.160 -9.071 11.856 1.00 88.75 271 SER A C 1
ATOM 2148 O O . SER A 1 271 ? -2.227 -9.666 11.709 1.00 88.75 271 SER A O 1
ATOM 2150 N N . ALA A 1 272 ? -0.804 -8.057 11.063 1.00 90.00 272 ALA A N 1
ATOM 2151 C CA . ALA A 1 272 ? -1.612 -7.583 9.943 1.00 90.00 272 ALA A CA 1
ATOM 2152 C C . ALA A 1 272 ? -1.651 -8.581 8.776 1.00 90.00 272 ALA A C 1
ATOM 2154 O O . ALA A 1 272 ? -2.657 -8.666 8.081 1.00 90.00 272 ALA A O 1
ATOM 2155 N N . ILE A 1 273 ? -0.579 -9.350 8.579 1.00 87.25 273 ILE A N 1
ATOM 2156 C CA . ILE A 1 273 ? -0.467 -10.370 7.530 1.00 87.25 273 ILE A CA 1
ATOM 2157 C C . ILE A 1 273 ? -0.901 -11.714 8.123 1.00 87.25 273 ILE A C 1
ATOM 2159 O O . ILE A 1 273 ? -0.390 -12.108 9.173 1.00 87.25 273 ILE A O 1
ATOM 2163 N N . LYS A 1 274 ? -1.842 -12.413 7.480 1.00 79.69 274 LYS A N 1
ATOM 2164 C CA . LYS A 1 274 ? -2.376 -13.697 7.955 1.00 79.69 274 LYS A CA 1
ATOM 2165 C C . LYS A 1 274 ? -1.921 -14.858 7.065 1.00 79.69 274 LYS A C 1
ATOM 2167 O O . LYS A 1 274 ? -1.709 -14.693 5.867 1.00 79.69 274 LYS A O 1
ATOM 2172 N N . ALA A 1 275 ? -1.789 -16.047 7.659 1.00 76.06 275 ALA A N 1
ATOM 2173 C CA . ALA A 1 275 ? -1.352 -17.261 6.958 1.00 76.06 275 ALA A CA 1
ATOM 2174 C C . ALA A 1 275 ? -2.357 -17.764 5.904 1.00 76.06 275 ALA A C 1
ATOM 2176 O O . ALA A 1 275 ? -1.985 -18.523 5.018 1.00 76.06 275 ALA A O 1
ATOM 2177 N N . ASP A 1 276 ? -3.619 -17.343 5.995 1.00 71.44 276 ASP A N 1
ATOM 2178 C CA . ASP A 1 276 ? -4.691 -17.672 5.051 1.00 71.44 276 ASP A CA 1
ATOM 2179 C C . ASP A 1 276 ? -4.819 -16.657 3.896 1.00 71.44 276 ASP A C 1
ATOM 2181 O O . ASP A 1 276 ? -5.775 -16.728 3.127 1.00 71.44 276 ASP A O 1
ATOM 2185 N N . GLY A 1 277 ? -3.881 -15.707 3.781 1.00 71.88 277 GLY A N 1
ATOM 2186 C CA . GLY A 1 277 ? -3.865 -14.663 2.750 1.00 71.88 277 GLY A CA 1
ATOM 2187 C C . GLY A 1 277 ? -4.649 -13.393 3.106 1.00 71.88 277 GLY A C 1
ATOM 2188 O O . GLY A 1 277 ? -4.557 -12.386 2.391 1.00 71.88 277 GLY A O 1
ATOM 2189 N N . GLU A 1 278 ? -5.384 -13.381 4.221 1.00 76.81 278 GLU A N 1
ATOM 2190 C CA . GLU A 1 278 ? -6.059 -12.173 4.697 1.00 76.81 278 GLU A CA 1
ATOM 2191 C C . GLU A 1 278 ? -5.050 -11.095 5.132 1.00 76.81 278 GLU A C 1
ATOM 2193 O O . GLU A 1 278 ? -3.925 -11.373 5.563 1.00 76.81 278 GLU A O 1
ATOM 2198 N N . PHE A 1 279 ? -5.457 -9.830 5.008 1.00 82.38 279 PHE A N 1
ATOM 2199 C CA . PHE A 1 279 ? -4.629 -8.683 5.379 1.00 82.38 279 PHE A CA 1
ATOM 2200 C C . PHE A 1 279 ? -5.448 -7.636 6.136 1.00 82.38 279 PH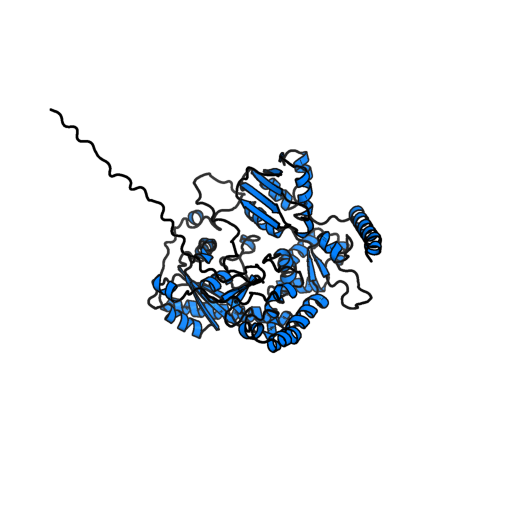E A C 1
ATOM 2202 O O . PHE A 1 279 ? -6.356 -7.020 5.575 1.00 82.38 279 PHE A O 1
ATOM 2209 N N . ASP A 1 280 ? -5.104 -7.400 7.403 1.00 86.81 280 ASP A N 1
ATOM 2210 C CA . ASP A 1 280 ? -5.696 -6.326 8.202 1.00 86.81 280 ASP A CA 1
ATOM 2211 C C . ASP A 1 280 ? -5.033 -4.993 7.836 1.00 86.81 280 ASP A C 1
ATOM 2213 O O . ASP A 1 280 ? -4.021 -4.574 8.411 1.00 86.81 280 ASP A O 1
ATOM 2217 N N . PHE A 1 281 ? -5.629 -4.328 6.842 1.00 87.00 281 PHE A N 1
ATOM 2218 C CA . PHE A 1 281 ? -5.162 -3.038 6.347 1.00 87.00 281 PHE A CA 1
ATOM 2219 C C . PHE A 1 281 ? -5.010 -2.016 7.468 1.00 87.00 281 PHE A C 1
ATOM 2221 O O . PHE A 1 281 ? -3.983 -1.349 7.531 1.00 87.00 281 PHE A O 1
ATOM 2228 N N . PHE A 1 282 ? -5.986 -1.895 8.371 1.00 88.50 282 PHE A N 1
ATOM 2229 C CA . PHE A 1 282 ? -5.916 -0.867 9.402 1.00 88.50 282 PHE A CA 1
ATOM 2230 C C . PHE A 1 282 ? -4.895 -1.196 10.491 1.00 88.50 282 PHE A C 1
ATOM 2232 O O . PHE A 1 282 ? -4.323 -0.259 11.048 1.00 88.50 282 PHE A O 1
ATOM 2239 N N . ALA A 1 283 ? -4.635 -2.470 10.796 1.00 90.19 283 ALA A N 1
ATOM 2240 C CA . ALA A 1 283 ? -3.565 -2.841 11.721 1.00 90.19 283 ALA A CA 1
ATOM 2241 C C . ALA A 1 283 ? -2.178 -2.479 11.163 1.00 90.19 283 ALA A C 1
ATOM 2243 O O . ALA A 1 283 ? -1.340 -1.963 11.901 1.00 90.19 283 ALA A O 1
ATOM 2244 N N . CYS A 1 284 ? -1.940 -2.695 9.863 1.00 92.75 284 CYS A N 1
ATOM 2245 C CA . CYS A 1 284 ? -0.710 -2.245 9.204 1.00 92.75 284 CYS A CA 1
ATOM 2246 C C . CYS A 1 284 ? -0.668 -0.713 9.103 1.00 92.75 284 CYS A C 1
ATOM 2248 O O . CYS A 1 284 ? 0.272 -0.079 9.570 1.00 92.75 284 CYS A O 1
ATOM 2250 N N . TYR A 1 285 ? -1.726 -0.103 8.566 1.00 91.19 285 TYR A N 1
ATOM 2251 C CA . TYR A 1 285 ? -1.813 1.331 8.299 1.00 91.19 285 TYR A CA 1
ATOM 2252 C C . TYR A 1 285 ? -1.607 2.183 9.556 1.00 91.19 285 TYR A C 1
ATOM 2254 O O . TYR A 1 285 ? -0.812 3.115 9.535 1.00 91.19 285 TYR A O 1
ATOM 2262 N N . ASN A 1 286 ? -2.253 1.849 10.678 1.00 91.00 286 ASN A N 1
ATOM 2263 C CA . ASN A 1 286 ? -2.110 2.635 11.909 1.00 91.00 286 ASN A CA 1
ATOM 2264 C C . ASN A 1 286 ? -0.764 2.443 12.623 1.00 91.00 286 ASN A C 1
ATOM 2266 O O . ASN A 1 286 ? -0.457 3.225 13.521 1.00 91.00 286 ASN A O 1
ATOM 2270 N N . HIS A 1 287 ? 0.016 1.426 12.254 1.00 93.62 287 HIS A N 1
ATOM 2271 C CA . HIS A 1 287 ? 1.350 1.197 12.797 1.00 93.62 287 HIS A CA 1
ATOM 2272 C C . HIS A 1 287 ? 2.425 1.753 11.875 1.00 93.62 287 HIS A C 1
ATOM 2274 O O . HIS A 1 287 ? 3.155 2.653 12.275 1.00 93.62 287 HIS A O 1
ATOM 2280 N N . THR A 1 288 ? 2.472 1.285 10.629 1.00 94.00 288 THR A N 1
ATOM 2281 C CA . THR A 1 288 ? 3.463 1.700 9.638 1.00 94.00 288 THR A CA 1
ATOM 2282 C C . THR A 1 288 ? 3.362 3.189 9.326 1.00 94.00 288 THR A C 1
ATOM 2284 O O . THR A 1 288 ? 4.379 3.866 9.340 1.00 94.00 288 THR A O 1
ATOM 2287 N N . TYR A 1 289 ? 2.155 3.721 9.109 1.00 92.19 289 TYR A N 1
ATOM 2288 C CA . TYR A 1 289 ? 1.947 5.140 8.796 1.00 92.19 289 TYR A CA 1
ATOM 2289 C C . TYR A 1 289 ? 1.623 5.971 10.039 1.00 92.19 289 TYR A C 1
ATOM 2291 O O . TYR A 1 289 ? 1.048 7.050 9.911 1.00 92.19 289 TYR A O 1
ATOM 2299 N N . ARG A 1 290 ? 1.925 5.490 11.254 1.00 92.19 290 ARG A N 1
ATOM 2300 C CA . ARG A 1 290 ? 1.518 6.180 12.485 1.00 92.19 290 ARG A CA 1
ATOM 2301 C C . ARG A 1 290 ? 1.948 7.643 12.499 1.00 92.19 290 ARG A C 1
ATOM 2303 O O . ARG A 1 290 ? 1.127 8.481 12.843 1.00 92.19 290 ARG A O 1
ATOM 2310 N N . ASP A 1 291 ? 3.160 7.945 12.056 1.00 92.44 291 ASP A N 1
ATOM 2311 C CA . ASP A 1 291 ? 3.699 9.309 12.062 1.00 92.44 291 ASP A CA 1
ATOM 2312 C C . ASP A 1 291 ? 3.257 10.118 10.823 1.00 92.44 291 ASP A C 1
ATOM 2314 O O . ASP A 1 291 ? 3.789 11.177 10.524 1.00 92.44 291 ASP A O 1
ATOM 2318 N N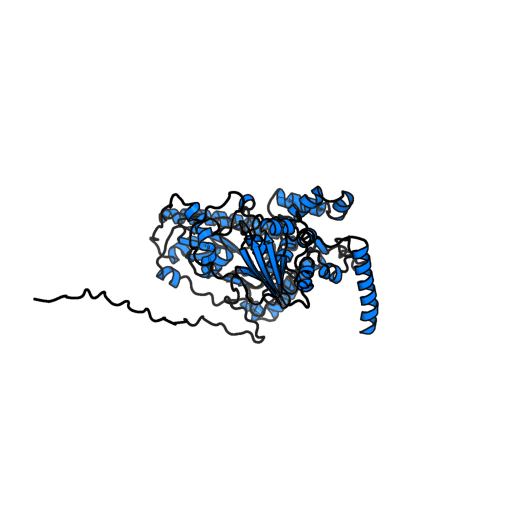 . SER A 1 292 ? 2.253 9.632 10.089 1.00 91.25 292 SER A N 1
ATOM 2319 C CA . SER A 1 292 ? 1.705 10.231 8.868 1.00 91.25 292 SER A CA 1
ATOM 2320 C C . SER A 1 292 ? 0.198 10.514 9.022 1.00 91.25 292 SER A C 1
ATOM 2322 O O . SER A 1 292 ? -0.275 10.849 10.110 1.00 91.25 292 SER A O 1
ATOM 2324 N N . ILE A 1 293 ? -0.597 10.372 7.948 1.00 88.81 293 ILE A N 1
ATOM 2325 C CA . ILE A 1 293 ? -2.044 10.660 7.926 1.00 88.81 293 ILE A CA 1
ATOM 2326 C C . ILE A 1 293 ? -2.825 10.100 9.137 1.00 88.81 293 ILE A C 1
ATOM 2328 O O . ILE A 1 293 ? -3.569 10.877 9.741 1.00 88.81 293 ILE A O 1
ATOM 2332 N N . PRO A 1 294 ? -2.730 8.809 9.533 1.00 88.62 294 PRO A N 1
ATOM 2333 C CA . PRO A 1 294 ? -3.552 8.301 10.632 1.00 88.62 294 PRO A CA 1
ATOM 2334 C C . PRO A 1 294 ? -3.214 8.947 11.979 1.00 88.62 294 PRO A C 1
ATOM 2336 O O . PRO A 1 294 ? -4.137 9.328 12.700 1.00 88.62 294 PRO A O 1
ATOM 2339 N N . GLY A 1 295 ? -1.932 9.119 12.320 1.00 91.31 295 GLY A N 1
ATOM 2340 C CA . GLY A 1 295 ? -1.557 9.786 13.569 1.00 91.31 295 GLY A CA 1
ATOM 2341 C C . GLY A 1 295 ? -1.853 11.274 13.548 1.00 91.31 295 GLY A C 1
ATOM 2342 O O . GLY A 1 295 ? -2.366 11.784 14.537 1.00 91.31 295 GLY A O 1
ATOM 2343 N N . PHE A 1 296 ? -1.641 11.957 12.422 1.00 91.69 296 PHE A N 1
ATOM 2344 C CA . PHE A 1 296 ? -1.985 13.372 12.303 1.00 91.69 296 PHE A CA 1
ATOM 2345 C C . PHE A 1 296 ? -3.491 13.618 12.479 1.00 91.69 296 PHE A C 1
ATOM 2347 O O . PHE A 1 296 ? -3.900 14.520 13.212 1.00 91.69 296 PHE A O 1
ATOM 2354 N N . LEU A 1 297 ? -4.339 12.789 11.860 1.00 88.62 297 LEU A N 1
ATOM 2355 C CA . LEU A 1 297 ? -5.791 12.891 12.021 1.00 88.62 297 LEU A CA 1
ATOM 2356 C C . LEU A 1 297 ? -6.241 12.581 13.454 1.00 88.62 297 LEU A C 1
ATOM 2358 O O . LEU A 1 297 ? -7.167 13.230 13.945 1.00 88.62 297 LEU A O 1
ATOM 2362 N N . ASP A 1 298 ? -5.613 11.612 14.121 1.00 88.12 298 ASP A N 1
ATOM 2363 C CA . ASP A 1 298 ? -5.851 11.346 15.542 1.00 88.12 298 ASP A CA 1
ATOM 2364 C C . ASP A 1 298 ? -5.435 12.538 16.410 1.00 88.12 298 ASP A C 1
ATOM 2366 O O . ASP A 1 298 ? -6.213 12.971 17.259 1.00 88.12 298 ASP A O 1
ATOM 2370 N N . PHE A 1 299 ? -4.242 13.087 16.172 1.00 91.31 299 PHE A N 1
ATOM 2371 C CA . PHE A 1 299 ? -3.682 14.217 16.911 1.00 91.31 299 PHE A CA 1
ATOM 2372 C C . PHE A 1 299 ? -4.600 15.430 16.809 1.00 91.31 299 PHE A C 1
ATOM 2374 O O . PHE A 1 299 ? -5.028 15.966 17.827 1.00 91.31 299 PHE A O 1
ATOM 2381 N N . ALA A 1 300 ? -4.990 15.805 15.588 1.00 90.12 300 ALA A N 1
ATOM 2382 C CA . ALA A 1 300 ? -5.869 16.944 15.349 1.00 90.12 300 ALA A CA 1
ATOM 2383 C C . ALA A 1 300 ? -7.241 16.777 16.025 1.00 90.12 300 ALA A C 1
ATOM 2385 O O . ALA A 1 300 ? -7.789 17.733 16.573 1.00 90.12 300 ALA A O 1
ATOM 2386 N N . ARG A 1 301 ? -7.804 15.560 16.019 1.00 85.25 301 ARG A N 1
ATOM 2387 C CA . ARG A 1 301 ? -9.089 15.273 16.678 1.00 85.25 301 ARG A CA 1
ATOM 2388 C C . ARG A 1 301 ? -8.976 15.315 18.191 1.00 85.25 301 ARG A C 1
ATOM 2390 O O . ARG A 1 301 ? -9.839 15.896 18.838 1.00 85.25 301 ARG A O 1
ATOM 2397 N N . ASP A 1 302 ? -7.948 14.695 18.757 1.00 86.88 302 ASP A N 1
ATOM 2398 C CA . ASP A 1 302 ? -7.751 14.700 20.203 1.00 86.88 302 ASP A CA 1
ATOM 2399 C C . ASP A 1 302 ? -7.448 16.107 20.709 1.00 86.88 302 ASP A C 1
ATOM 2401 O O . ASP A 1 302 ? -7.985 16.499 21.738 1.00 86.88 302 ASP A O 1
ATOM 2405 N N . LEU A 1 303 ? -6.663 16.889 19.967 1.00 89.19 303 LEU A N 1
ATOM 2406 C CA . LEU A 1 303 ? -6.395 18.285 20.296 1.00 89.19 303 LEU A CA 1
ATOM 2407 C C . LEU A 1 303 ? -7.685 19.121 20.304 1.00 89.19 303 LEU A C 1
ATOM 2409 O O . LEU A 1 303 ? -7.861 19.973 21.169 1.00 89.19 303 LEU A O 1
ATOM 2413 N N . ALA A 1 304 ? -8.603 18.860 19.367 1.00 87.12 304 ALA A N 1
ATOM 2414 C CA . ALA A 1 304 ? -9.873 19.577 19.266 1.00 87.12 304 ALA A CA 1
ATOM 2415 C C . ALA A 1 304 ? -10.948 19.105 20.267 1.00 87.12 304 ALA A C 1
ATOM 2417 O O . ALA A 1 304 ? -11.787 19.901 20.685 1.00 87.12 304 ALA A O 1
ATOM 2418 N N . GLU A 1 305 ? -10.977 17.814 20.617 1.00 82.00 305 GLU A N 1
ATOM 2419 C CA . GLU A 1 305 ? -12.106 17.196 21.332 1.00 82.00 305 GLU A CA 1
ATOM 2420 C C . GLU A 1 305 ? -11.766 16.671 22.739 1.00 82.00 305 GLU A C 1
ATOM 2422 O O . GLU A 1 305 ? -12.677 16.457 23.548 1.00 82.00 305 GLU A O 1
ATOM 2427 N N . ALA A 1 306 ? -10.496 16.402 23.056 1.00 80.81 306 ALA A N 1
ATOM 2428 C CA . ALA A 1 306 ? -10.115 15.813 24.338 1.00 80.81 306 ALA A CA 1
ATOM 2429 C C . ALA A 1 306 ? -9.972 16.872 25.442 1.00 80.81 306 ALA A C 1
ATOM 2431 O O . ALA A 1 306 ? -9.613 18.024 25.218 1.00 80.81 306 ALA A O 1
ATOM 2432 N N . LYS A 1 307 ? -10.210 16.457 26.693 1.00 84.00 307 LYS A N 1
ATOM 2433 C CA . LYS A 1 307 ? -9.858 17.277 27.864 1.00 84.00 307 LYS A CA 1
ATOM 2434 C C . LYS A 1 307 ? -8.326 17.401 27.947 1.00 84.00 307 LYS A C 1
ATOM 2436 O O . LYS A 1 307 ? -7.680 16.373 27.745 1.00 84.00 307 LYS A O 1
ATOM 2441 N N . PRO A 1 308 ? -7.749 18.548 28.363 1.00 84.44 308 PRO A N 1
ATOM 2442 C CA . PRO A 1 308 ? -6.293 18.755 28.388 1.00 84.44 308 PRO A CA 1
ATOM 2443 C C . PRO A 1 308 ? -5.500 17.614 29.043 1.00 84.44 308 PRO A C 1
ATOM 2445 O O . PRO A 1 308 ? -4.643 17.009 28.414 1.00 84.44 308 PRO A O 1
ATOM 2448 N N . ARG A 1 309 ? -5.900 17.185 30.249 1.00 83.31 309 ARG A N 1
ATOM 2449 C CA . ARG A 1 309 ? -5.264 16.043 30.936 1.00 83.31 309 ARG A CA 1
ATOM 2450 C C . ARG A 1 309 ? -5.323 14.738 30.135 1.00 83.31 309 ARG A C 1
ATOM 2452 O O . ARG A 1 309 ? -4.394 13.946 30.162 1.00 83.31 309 ARG A O 1
ATOM 2459 N N . LYS A 1 310 ? -6.431 14.481 29.432 1.00 81.75 310 LYS A N 1
ATOM 2460 C CA . LYS A 1 310 ? -6.592 13.270 28.610 1.00 81.75 310 LYS A CA 1
ATOM 2461 C C . LYS A 1 310 ? -5.686 13.317 27.376 1.00 81.75 310 LYS A C 1
ATOM 2463 O O . LYS A 1 310 ? -5.228 12.266 26.942 1.00 81.75 310 LYS A O 1
ATOM 2468 N N . PHE A 1 311 ? -5.444 14.509 26.833 1.00 86.00 311 PHE A N 1
ATOM 2469 C CA . PHE A 1 311 ? -4.520 14.713 25.724 1.00 86.00 311 PHE A CA 1
ATOM 2470 C C . PHE A 1 311 ? -3.078 14.401 26.141 1.00 86.00 311 PHE A C 1
ATOM 2472 O O . PHE A 1 311 ? -2.456 13.557 25.506 1.00 86.00 311 PHE A O 1
ATOM 2479 N N . GLU A 1 312 ? -2.603 14.972 27.254 1.00 82.38 312 GLU A N 1
ATOM 2480 C CA . GLU A 1 312 ? -1.256 14.722 27.807 1.00 82.38 312 GLU A CA 1
ATOM 2481 C C . GLU A 1 312 ? -1.025 13.243 28.161 1.00 82.38 312 GLU A C 1
ATOM 2483 O O . GLU A 1 312 ? 0.058 12.706 27.967 1.00 82.38 312 GLU A O 1
ATOM 2488 N N . HIS A 1 313 ? -2.058 12.538 28.634 1.00 81.75 313 HIS A N 1
ATOM 2489 C CA . HIS A 1 313 ? -1.968 11.092 28.872 1.00 81.75 313 HIS A CA 1
ATOM 2490 C C . HIS A 1 313 ? -1.934 10.252 27.593 1.00 81.75 313 HIS A C 1
ATOM 2492 O O . HIS A 1 313 ? -1.530 9.088 27.638 1.00 81.75 313 HIS A O 1
ATOM 2498 N N . ARG A 1 314 ? -2.419 10.796 26.474 1.00 83.38 314 ARG A N 1
ATOM 2499 C CA . ARG A 1 314 ? -2.457 10.084 25.202 1.00 83.38 314 ARG A CA 1
ATOM 2500 C C . ARG A 1 314 ? -1.199 10.363 24.397 1.00 83.38 314 ARG A C 1
ATOM 2502 O O . ARG A 1 314 ? -0.593 9.407 23.955 1.00 83.38 314 ARG A O 1
ATOM 2509 N N . TRP A 1 315 ? -0.786 11.610 24.221 1.00 87.62 315 TRP A N 1
ATOM 2510 C CA . TRP A 1 315 ? 0.320 11.991 23.339 1.00 87.62 315 TRP A CA 1
ATOM 2511 C C . TRP A 1 315 ? 1.603 12.269 24.117 1.00 87.62 315 TRP A C 1
ATOM 2513 O O . TRP A 1 315 ? 1.588 13.082 25.034 1.00 87.62 315 TRP A O 1
ATOM 2523 N N . SER A 1 316 ? 2.704 11.609 23.743 1.00 86.56 316 SER A N 1
ATOM 2524 C CA . SER A 1 316 ? 4.033 11.946 24.268 1.00 86.56 316 SER A CA 1
ATOM 2525 C C . SER A 1 316 ? 4.724 12.992 23.394 1.00 86.56 316 SER A C 1
ATOM 2527 O O . SER A 1 316 ? 4.469 13.074 22.190 1.00 86.56 316 SER A O 1
ATOM 2529 N N . ASP A 1 317 ? 5.665 13.736 23.977 1.00 89.94 317 ASP A N 1
ATOM 2530 C CA . ASP A 1 317 ? 6.486 14.701 23.233 1.00 89.94 317 ASP A CA 1
ATOM 2531 C C . ASP A 1 317 ? 7.232 14.039 22.065 1.00 89.94 317 ASP A C 1
ATOM 2533 O O . ASP A 1 317 ? 7.328 14.618 20.987 1.00 89.94 317 ASP A O 1
ATOM 2537 N N . ALA A 1 318 ? 7.695 12.796 22.243 1.00 88.94 318 ALA A N 1
ATOM 2538 C CA . ALA A 1 318 ? 8.385 12.039 21.199 1.00 88.94 318 ALA A CA 1
ATOM 2539 C C . ALA A 1 318 ? 7.482 11.733 19.991 1.00 88.94 318 ALA A C 1
ATOM 2541 O O . ALA A 1 318 ? 7.930 11.838 18.854 1.00 88.94 318 ALA A O 1
ATOM 2542 N N . GLU A 1 319 ? 6.208 11.392 20.207 1.00 89.00 319 GLU A N 1
ATOM 2543 C CA . GLU A 1 319 ? 5.267 11.188 19.098 1.00 89.00 319 GLU A CA 1
ATOM 2544 C C . GLU A 1 319 ? 4.917 12.493 18.391 1.00 89.00 319 GLU A C 1
ATOM 2546 O O . GLU A 1 319 ? 4.788 12.519 17.170 1.00 89.00 319 GLU A O 1
ATOM 2551 N N . ILE A 1 320 ? 4.741 13.576 19.150 1.00 93.19 320 ILE A N 1
ATOM 2552 C CA . ILE A 1 320 ? 4.449 14.891 18.575 1.00 93.19 320 ILE A CA 1
ATOM 2553 C C . ILE A 1 320 ? 5.645 15.359 17.735 1.00 93.19 320 ILE A C 1
ATOM 2555 O O . ILE A 1 320 ? 5.456 15.855 16.625 1.00 93.19 320 ILE A O 1
ATOM 2559 N N . ALA A 1 321 ? 6.870 15.149 18.222 1.00 94.00 321 ALA A N 1
ATOM 2560 C CA . ALA A 1 321 ? 8.094 15.436 17.483 1.00 94.00 321 ALA A CA 1
ATOM 2561 C C . ALA A 1 321 ? 8.235 14.565 16.221 1.00 94.00 321 ALA A C 1
ATOM 2563 O O . ALA A 1 321 ? 8.585 15.092 15.168 1.00 94.00 321 ALA A O 1
ATOM 2564 N N . ALA A 1 322 ? 7.905 13.269 16.288 1.00 92.62 322 ALA A N 1
ATOM 2565 C CA . ALA A 1 322 ? 7.912 12.379 15.122 1.00 92.62 322 ALA A CA 1
ATOM 2566 C C . ALA A 1 322 ? 6.886 12.810 14.057 1.00 92.62 322 ALA A C 1
ATOM 2568 O O . ALA A 1 322 ? 7.208 12.879 12.871 1.00 92.62 322 ALA A O 1
ATOM 2569 N N . LEU A 1 323 ? 5.671 13.191 14.475 1.00 94.12 323 LEU A N 1
ATOM 2570 C CA . LEU A 1 323 ? 4.672 13.781 13.578 1.00 94.12 323 LEU A CA 1
ATOM 2571 C C . LEU A 1 323 ? 5.188 15.071 12.933 1.00 94.12 323 LEU A C 1
ATOM 2573 O O . LEU A 1 323 ? 5.028 15.258 11.730 1.00 94.12 323 LEU A O 1
ATOM 2577 N N . TRP A 1 324 ? 5.812 15.958 13.713 1.00 94.88 324 TRP A N 1
ATOM 2578 C CA . TRP A 1 324 ? 6.413 17.180 13.179 1.00 94.88 324 TRP A CA 1
ATOM 2579 C C . TRP A 1 324 ? 7.489 16.874 12.130 1.00 94.88 324 TRP A C 1
ATOM 2581 O O . TRP A 1 324 ? 7.466 17.483 11.063 1.00 94.88 324 TRP A O 1
ATOM 2591 N N . GLN A 1 325 ? 8.380 15.914 12.390 1.00 93.00 325 GLN A N 1
ATOM 2592 C CA . GLN A 1 325 ? 9.438 15.513 11.459 1.00 93.00 325 GLN A CA 1
ATOM 2593 C C . GLN A 1 325 ? 8.854 15.006 10.134 1.00 93.00 325 GLN A C 1
ATOM 2595 O O . GLN A 1 325 ? 9.212 15.505 9.067 1.00 93.00 325 GLN A O 1
ATOM 2600 N N . SER A 1 326 ? 7.889 14.091 10.198 1.00 92.12 326 SER A N 1
ATOM 2601 C CA . SER A 1 326 ? 7.214 13.548 9.014 1.00 92.12 326 SER A CA 1
ATOM 2602 C C . SER A 1 326 ? 6.477 14.625 8.197 1.00 92.12 326 SER A C 1
ATOM 2604 O O . SER A 1 326 ? 6.487 14.608 6.966 1.00 92.12 326 SER A O 1
ATOM 2606 N N . LEU A 1 327 ? 5.883 15.623 8.865 1.00 90.50 327 LEU A N 1
ATOM 2607 C CA . LEU A 1 327 ? 5.222 16.754 8.203 1.00 90.50 327 LEU A CA 1
ATOM 2608 C C . LEU A 1 327 ? 6.202 17.773 7.605 1.00 90.50 327 LEU A C 1
ATOM 2610 O O . LEU A 1 327 ? 5.880 18.403 6.599 1.00 90.50 327 LEU A O 1
ATOM 2614 N N . ALA A 1 328 ? 7.357 17.983 8.240 1.00 92.06 328 ALA A N 1
ATOM 2615 C CA . ALA A 1 328 ? 8.339 18.985 7.833 1.00 92.06 328 ALA A CA 1
ATOM 2616 C C . ALA A 1 328 ? 9.265 18.498 6.709 1.00 92.06 328 ALA A C 1
ATOM 2618 O O . ALA A 1 328 ? 9.746 19.317 5.926 1.00 92.06 328 ALA A O 1
ATOM 2619 N N . PHE A 1 329 ? 9.518 17.189 6.632 1.00 87.12 329 PHE A N 1
ATOM 2620 C CA . PHE A 1 329 ? 10.449 16.601 5.673 1.00 87.12 329 PHE A CA 1
ATOM 2621 C C . PHE A 1 329 ? 9.724 15.746 4.630 1.00 87.12 329 PHE A C 1
ATOM 2623 O O . PHE A 1 329 ? 9.415 16.231 3.541 1.00 87.12 329 PHE A O 1
ATOM 2630 N N . ARG A 1 330 ? 9.472 14.472 4.933 1.00 89.44 330 ARG A N 1
ATOM 2631 C CA . ARG A 1 330 ? 8.788 13.507 4.063 1.00 89.44 330 ARG A CA 1
ATOM 2632 C C . ARG A 1 330 ? 8.068 12.467 4.922 1.00 89.44 330 ARG A C 1
ATOM 2634 O O . ARG A 1 330 ? 8.371 12.319 6.101 1.00 89.44 330 ARG A O 1
ATOM 2641 N N . VAL A 1 331 ? 7.134 11.744 4.307 1.00 88.19 331 VAL A N 1
ATOM 2642 C CA . VAL A 1 331 ? 6.274 10.754 4.972 1.00 88.19 331 VAL A CA 1
ATOM 2643 C C . VAL A 1 331 ? 7.082 9.618 5.595 1.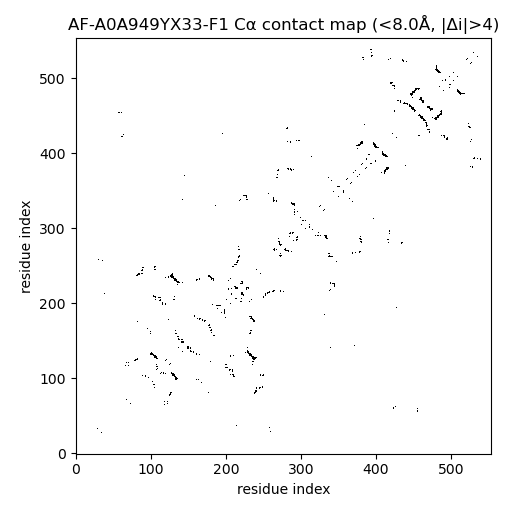00 88.19 331 VAL A C 1
ATOM 2645 O O . VAL A 1 331 ? 7.538 8.727 4.886 1.00 88.19 331 VAL A O 1
ATOM 2648 N N . GLU A 1 332 ? 7.177 9.587 6.921 1.00 89.69 332 GLU A N 1
ATOM 2649 C CA . GLU A 1 332 ? 7.921 8.532 7.609 1.00 89.69 332 GLU A CA 1
ATOM 2650 C C . GLU A 1 332 ? 7.105 7.260 7.857 1.00 89.69 332 GLU A C 1
ATOM 2652 O O . GLU A 1 332 ? 5.958 7.281 8.326 1.00 89.69 332 GLU A O 1
ATOM 2657 N N . TYR A 1 333 ? 7.759 6.131 7.591 1.00 92.50 333 TYR A N 1
ATOM 2658 C CA . TYR A 1 333 ? 7.272 4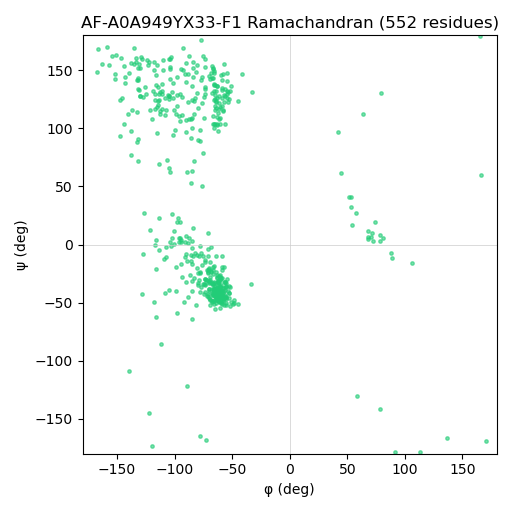.787 7.843 1.00 92.50 333 TYR A CA 1
ATOM 2659 C C . TYR A 1 333 ? 7.935 4.213 9.095 1.00 92.50 333 TYR A C 1
ATOM 2661 O O . TYR A 1 333 ? 9.162 4.194 9.217 1.00 92.50 333 TYR A O 1
ATOM 2669 N N . ARG A 1 334 ? 7.122 3.658 9.999 1.00 92.12 334 ARG A N 1
ATOM 2670 C CA . ARG A 1 334 ? 7.594 3.007 11.232 1.00 92.12 334 ARG A CA 1
ATOM 2671 C C . ARG A 1 334 ? 7.985 1.544 11.079 1.00 92.12 334 ARG A C 1
ATOM 2673 O O . ARG A 1 334 ? 8.586 0.979 11.984 1.00 92.12 334 ARG A O 1
ATOM 2680 N N . CYS A 1 335 ? 7.612 0.899 9.977 1.00 93.31 335 CYS A N 1
ATOM 2681 C CA . CYS A 1 335 ? 7.797 -0.539 9.835 1.00 93.31 335 CYS A CA 1
ATOM 2682 C C . CYS A 1 335 ? 8.112 -0.938 8.394 1.00 93.31 335 CYS A C 1
ATOM 2684 O O . CYS A 1 335 ? 7.320 -0.694 7.488 1.00 93.31 335 CYS A O 1
ATOM 2686 N N . PHE A 1 336 ? 9.220 -1.661 8.226 1.00 94.50 336 PHE A N 1
ATOM 2687 C CA . PHE A 1 336 ? 9.611 -2.339 6.985 1.00 94.50 336 PHE A CA 1
ATOM 2688 C C . PHE A 1 336 ? 9.772 -3.851 7.191 1.00 94.50 336 PHE A C 1
ATOM 2690 O O . PHE A 1 336 ? 10.326 -4.543 6.343 1.00 94.50 336 PHE A O 1
ATOM 2697 N N . ASN A 1 337 ? 9.312 -4.401 8.323 1.00 94.88 337 ASN A N 1
ATOM 2698 C CA . ASN A 1 337 ? 9.770 -5.718 8.782 1.00 94.88 337 ASN A CA 1
ATOM 2699 C C . ASN A 1 337 ? 9.464 -6.856 7.795 1.00 94.88 337 ASN A C 1
ATOM 2701 O O . ASN A 1 337 ? 10.274 -7.761 7.618 1.00 94.88 337 ASN A O 1
ATOM 2705 N N . CYS A 1 338 ? 8.317 -6.799 7.110 1.00 95.12 338 CYS A N 1
ATOM 2706 C CA . CYS A 1 338 ? 7.948 -7.800 6.106 1.00 95.12 338 CYS A CA 1
ATOM 2707 C C . CYS A 1 338 ? 8.786 -7.733 4.817 1.00 95.12 338 CYS A C 1
ATOM 2709 O O . CYS A 1 338 ? 8.858 -8.738 4.118 1.00 95.12 338 CYS A O 1
ATOM 2711 N N . VAL A 1 339 ? 9.404 -6.586 4.514 1.00 96.94 339 VAL A N 1
ATOM 2712 C CA . VAL A 1 339 ? 10.403 -6.429 3.443 1.00 96.94 339 VAL A CA 1
ATOM 2713 C C . VAL A 1 339 ? 11.761 -6.891 3.962 1.00 96.94 339 VAL A C 1
ATOM 2715 O O . VAL A 1 339 ? 12.369 -7.790 3.395 1.00 96.94 339 VAL A O 1
ATOM 2718 N N . ALA A 1 340 ? 12.181 -6.364 5.115 1.00 96.25 340 ALA A N 1
ATOM 2719 C CA . ALA A 1 340 ? 13.481 -6.626 5.726 1.00 96.25 340 ALA A CA 1
ATOM 2720 C C . ALA A 1 340 ? 13.764 -8.116 5.992 1.00 96.25 340 ALA A C 1
ATOM 2722 O O . ALA A 1 340 ? 14.915 -8.542 5.914 1.00 96.25 340 ALA A O 1
ATOM 2723 N N . THR A 1 341 ? 12.724 -8.900 6.288 1.00 95.19 341 THR A N 1
ATOM 2724 C CA . THR A 1 341 ? 12.814 -10.335 6.618 1.00 95.19 341 THR A CA 1
ATOM 2725 C C . THR A 1 341 ? 12.411 -11.269 5.472 1.00 95.19 341 THR A C 1
ATOM 2727 O O . THR A 1 341 ? 12.297 -12.478 5.682 1.00 95.19 341 THR A O 1
ATOM 2730 N N . CYS A 1 342 ? 12.144 -10.736 4.277 1.00 96.31 342 CYS A N 1
ATOM 2731 C CA . CYS A 1 342 ? 11.798 -11.544 3.113 1.00 96.31 342 CYS A CA 1
ATOM 2732 C C . CYS A 1 342 ? 13.072 -12.098 2.448 1.00 96.31 342 CYS A C 1
ATOM 2734 O O . CYS A 1 342 ? 13.940 -11.301 2.109 1.00 96.31 342 CYS A O 1
ATOM 2736 N N . PRO A 1 343 ? 13.191 -13.423 2.226 1.00 95.50 343 PRO A N 1
ATOM 2737 C CA . PRO A 1 343 ? 14.349 -14.032 1.566 1.00 95.50 343 PRO A CA 1
ATOM 2738 C C . PRO A 1 343 ? 14.112 -14.291 0.064 1.00 95.50 343 PRO A C 1
ATOM 2740 O O . PRO A 1 343 ? 14.704 -15.205 -0.505 1.00 95.50 343 PRO A O 1
ATOM 2743 N N . ALA A 1 344 ? 13.175 -13.583 -0.576 1.00 95.38 344 ALA A N 1
ATOM 2744 C CA . ALA A 1 344 ? 12.718 -13.903 -1.934 1.00 95.38 344 ALA A CA 1
ATOM 2745 C C . ALA A 1 344 ? 13.825 -13.809 -3.003 1.00 95.38 344 ALA A C 1
ATOM 2747 O O . ALA A 1 344 ? 13.812 -14.565 -3.966 1.00 95.38 344 ALA A O 1
ATOM 2748 N N . GLU A 1 345 ? 14.796 -12.922 -2.818 1.00 95.31 345 GLU A N 1
ATOM 2749 C CA . GLU A 1 345 ? 15.987 -12.742 -3.654 1.00 95.31 345 GLU A CA 1
ATOM 2750 C C . GLU A 1 345 ? 16.969 -13.919 -3.574 1.00 95.31 345 GLU A C 1
ATOM 2752 O O . GLU A 1 345 ? 17.737 -14.155 -4.500 1.00 95.31 345 GLU A O 1
ATOM 2757 N N . ILE A 1 346 ? 16.918 -14.685 -2.480 1.00 94.50 346 ILE A N 1
ATOM 2758 C CA . ILE A 1 346 ? 17.690 -15.918 -2.287 1.00 94.50 346 ILE A CA 1
ATOM 2759 C C . ILE A 1 346 ? 16.780 -17.151 -2.237 1.00 94.50 346 ILE A C 1
ATOM 2761 O O . ILE A 1 346 ? 17.169 -18.160 -1.651 1.00 94.50 346 ILE A O 1
ATOM 2765 N N . HIS A 1 347 ? 15.572 -17.081 -2.813 1.00 91.19 347 HIS A N 1
ATOM 2766 C CA . HIS A 1 347 ? 14.537 -18.111 -2.671 1.00 91.19 347 HIS A CA 1
ATOM 2767 C C . HIS A 1 347 ? 15.065 -19.525 -2.950 1.00 91.19 347 HIS A C 1
ATOM 2769 O O . HIS A 1 347 ? 14.921 -20.401 -2.099 1.00 91.19 347 HIS A O 1
ATOM 2775 N N . ASP A 1 348 ? 15.744 -19.736 -4.080 1.00 90.88 348 ASP A N 1
ATOM 2776 C CA . ASP A 1 348 ? 16.240 -21.064 -4.455 1.00 90.88 348 ASP A CA 1
ATOM 2777 C C . ASP A 1 348 ? 17.157 -21.642 -3.369 1.00 90.88 348 ASP A C 1
ATOM 2779 O O . ASP A 1 348 ? 16.893 -22.724 -2.845 1.00 90.88 348 ASP A O 1
ATOM 2783 N N . ALA A 1 349 ? 18.165 -20.874 -2.941 1.00 93.75 349 ALA A N 1
ATOM 2784 C CA . ALA A 1 349 ? 19.097 -21.278 -1.890 1.00 93.75 349 ALA A CA 1
ATOM 2785 C C . ALA A 1 349 ? 18.414 -21.430 -0.519 1.00 93.75 349 ALA A C 1
ATOM 2787 O O . ALA A 1 349 ? 18.706 -22.368 0.221 1.00 93.75 349 ALA A O 1
ATOM 2788 N N . PHE A 1 350 ? 17.480 -20.538 -0.179 1.00 91.50 350 PHE A N 1
ATOM 2789 C CA . PHE A 1 350 ? 16.742 -20.566 1.085 1.00 91.50 350 PHE A CA 1
ATOM 2790 C C . PHE A 1 350 ? 15.881 -21.834 1.226 1.00 91.50 350 PHE A C 1
ATOM 2792 O O . PHE A 1 350 ? 15.744 -22.396 2.321 1.00 91.50 350 PHE A O 1
ATOM 2799 N N . HIS A 1 351 ? 15.302 -22.314 0.124 1.00 86.44 351 HIS A N 1
ATOM 2800 C CA . HIS A 1 351 ? 14.497 -23.532 0.127 1.00 86.44 351 HIS A CA 1
ATOM 2801 C C . HIS A 1 351 ? 15.351 -24.797 -0.032 1.00 86.44 351 HIS A C 1
ATOM 2803 O O . HIS A 1 351 ? 15.099 -25.774 0.684 1.00 86.44 351 HIS A O 1
ATOM 2809 N N . SER A 1 352 ? 16.386 -24.780 -0.880 1.00 91.12 352 SER A N 1
ATOM 2810 C CA . SER A 1 352 ? 17.212 -25.961 -1.162 1.00 91.12 352 SER A CA 1
ATOM 2811 C C . SER A 1 352 ? 18.258 -26.271 -0.088 1.00 91.12 352 SER A C 1
ATOM 2813 O O . SER A 1 352 ? 18.594 -27.439 0.104 1.00 91.12 352 SER A O 1
ATOM 2815 N N . ASP A 1 353 ? 18.783 -25.261 0.614 1.00 94.31 353 ASP A N 1
ATOM 2816 C CA . ASP A 1 353 ? 19.886 -25.417 1.566 1.00 94.31 353 ASP A CA 1
ATOM 2817 C C . ASP A 1 353 ? 19.461 -25.093 3.009 1.00 94.31 353 ASP A C 1
ATOM 2819 O O . ASP A 1 353 ? 19.077 -23.978 3.373 1.00 94.31 353 ASP A O 1
ATOM 2823 N N . ARG A 1 354 ? 19.566 -26.103 3.880 1.00 93.81 354 ARG A N 1
ATOM 2824 C CA . ARG A 1 354 ? 19.246 -25.980 5.305 1.00 93.81 354 ARG A CA 1
ATOM 2825 C C . ARG A 1 354 ? 20.209 -25.050 6.048 1.00 93.81 354 ARG A C 1
ATOM 2827 O O . ARG A 1 354 ? 19.769 -24.394 6.990 1.00 93.81 354 ARG A O 1
ATOM 2834 N N . ALA A 1 355 ? 21.488 -25.011 5.676 1.00 95.81 355 ALA A N 1
ATOM 2835 C CA . ALA A 1 355 ? 22.478 -24.155 6.322 1.00 95.81 355 ALA A CA 1
ATOM 2836 C C . ALA A 1 355 ? 22.176 -22.679 6.042 1.00 95.81 355 ALA A C 1
ATOM 2838 O O . ALA A 1 355 ? 22.058 -21.908 6.990 1.00 95.81 355 ALA A O 1
ATOM 2839 N N . VAL A 1 356 ? 21.927 -22.325 4.774 1.00 94.81 356 VAL A N 1
ATOM 2840 C CA . VAL A 1 356 ? 21.507 -20.971 4.362 1.00 94.81 356 VAL A CA 1
ATOM 2841 C C . VAL A 1 356 ? 20.245 -20.536 5.104 1.00 94.81 356 VAL A C 1
ATOM 2843 O O . VAL A 1 356 ? 20.182 -19.435 5.646 1.00 94.81 356 VAL A O 1
ATOM 2846 N N . ARG A 1 357 ? 19.238 -21.413 5.185 1.00 92.88 357 ARG A N 1
ATOM 2847 C CA . ARG A 1 357 ? 17.989 -21.112 5.892 1.00 92.88 357 ARG A CA 1
ATOM 2848 C C . ARG A 1 357 ? 18.186 -20.874 7.389 1.00 92.88 357 ARG A C 1
ATOM 2850 O O . ARG A 1 357 ? 17.618 -19.929 7.932 1.00 92.88 357 ARG A O 1
ATOM 2857 N N . ASN A 1 358 ? 18.956 -21.731 8.060 1.00 92.38 358 ASN A N 1
ATOM 2858 C CA . ASN A 1 358 ? 19.245 -21.573 9.486 1.00 92.38 358 ASN A CA 1
ATOM 2859 C C . ASN A 1 358 ? 20.011 -20.273 9.751 1.00 92.38 358 ASN A C 1
ATOM 2861 O O . ASN A 1 358 ? 19.651 -19.530 10.659 1.00 92.38 358 ASN A O 1
ATOM 2865 N N . ASP A 1 359 ? 21.007 -19.980 8.917 1.00 95.75 359 ASP A N 1
ATOM 2866 C CA . ASP A 1 359 ? 21.799 -18.761 9.021 1.00 95.75 359 ASP A CA 1
ATOM 2867 C C . ASP A 1 359 ? 20.931 -17.508 8.848 1.00 95.75 359 ASP A C 1
ATOM 2869 O O . ASP A 1 359 ? 20.954 -16.606 9.683 1.00 95.75 359 ASP A O 1
ATOM 2873 N N . TYR A 1 360 ? 20.047 -17.497 7.845 1.00 93.69 360 TYR A N 1
ATOM 2874 C CA . TYR A 1 360 ? 19.094 -16.404 7.651 1.00 93.69 360 TYR A CA 1
ATOM 2875 C C . TYR A 1 360 ? 18.149 -16.238 8.853 1.00 93.69 360 TYR A C 1
ATOM 2877 O O . TYR A 1 360 ? 17.816 -15.115 9.245 1.00 93.69 360 TYR A O 1
ATOM 2885 N N . PHE A 1 361 ? 17.718 -17.336 9.482 1.00 92.31 361 PHE A N 1
ATOM 2886 C CA . PHE A 1 361 ? 16.908 -17.249 10.695 1.00 92.31 361 PHE A CA 1
ATOM 2887 C C . PHE A 1 361 ? 17.650 -16.613 11.862 1.00 92.31 361 PHE A C 1
ATOM 2889 O O . PHE A 1 361 ? 17.076 -15.759 12.543 1.00 92.31 361 PHE A O 1
ATOM 2896 N N . ASP A 1 362 ? 18.891 -17.024 12.089 1.00 92.44 362 ASP A N 1
ATOM 2897 C CA . ASP A 1 362 ? 19.671 -16.599 13.246 1.00 92.44 362 ASP A CA 1
ATOM 2898 C C . ASP A 1 362 ? 20.231 -15.183 13.075 1.00 92.44 362 ASP A C 1
ATOM 2900 O O . ASP A 1 362 ? 20.233 -14.411 14.032 1.00 92.44 362 ASP A O 1
ATOM 2904 N N . GLN A 1 363 ? 20.629 -14.806 11.858 1.00 92.56 363 GLN A N 1
ATOM 2905 C CA . GLN A 1 363 ? 21.238 -13.504 11.586 1.00 92.56 363 GLN A CA 1
ATOM 2906 C C . GLN A 1 363 ? 20.226 -12.407 11.229 1.00 92.56 363 GLN A C 1
ATOM 2908 O O . GLN A 1 363 ? 20.451 -11.242 11.557 1.00 92.56 363 GLN A O 1
ATOM 2913 N N . VAL A 1 364 ? 19.109 -12.751 10.575 1.00 92.00 364 VAL A N 1
ATOM 2914 C CA . VAL A 1 364 ? 18.160 -11.761 10.030 1.00 92.00 364 VAL A CA 1
ATOM 2915 C C . VAL A 1 364 ? 16.796 -11.852 10.703 1.00 92.00 364 VAL A C 1
ATOM 2917 O O . VAL A 1 364 ? 16.353 -10.892 11.337 1.00 92.00 364 VAL A O 1
ATOM 2920 N N . LEU A 1 365 ? 16.103 -12.989 10.576 1.00 91.25 365 LEU A N 1
ATOM 2921 C CA . LEU A 1 365 ? 14.689 -13.068 10.955 1.00 91.25 365 LEU A CA 1
ATOM 2922 C C . LEU A 1 365 ? 14.481 -12.851 12.455 1.00 91.25 365 LEU A C 1
ATOM 2924 O O . LEU A 1 365 ? 13.680 -11.993 12.835 1.00 91.25 365 LEU A O 1
ATOM 2928 N N . LYS A 1 366 ? 15.157 -13.639 13.303 1.00 89.44 366 LYS A N 1
ATOM 2929 C CA . LYS A 1 366 ? 14.962 -13.586 14.759 1.00 89.44 366 LYS A CA 1
ATOM 2930 C C . LYS A 1 366 ? 15.375 -12.225 15.326 1.00 89.44 366 LYS A C 1
ATOM 2932 O O . LYS A 1 366 ? 14.522 -11.615 15.968 1.00 89.44 366 LYS A O 1
ATOM 2937 N N . PRO A 1 367 ? 16.577 -11.680 15.034 1.00 90.19 367 PRO A N 1
ATOM 2938 C CA . PRO A 1 367 ? 17.003 -10.425 15.648 1.00 90.19 367 PRO A CA 1
ATOM 2939 C C . PRO A 1 367 ? 16.150 -9.226 15.227 1.00 90.19 367 PRO A C 1
ATOM 2941 O O . PRO A 1 367 ? 15.865 -8.354 16.049 1.00 90.19 367 PRO A O 1
ATOM 2944 N N . LEU A 1 368 ? 15.725 -9.157 13.959 1.00 90.69 368 LEU A N 1
ATOM 2945 C CA . LEU A 1 368 ? 14.846 -8.076 13.504 1.00 90.69 368 LEU A CA 1
ATOM 2946 C C . LEU A 1 368 ? 13.444 -8.221 14.081 1.00 90.69 368 LEU A C 1
ATOM 2948 O O . LEU A 1 368 ? 12.886 -7.239 14.559 1.00 90.69 368 LEU A O 1
ATOM 2952 N N . THR A 1 369 ? 12.891 -9.434 14.104 1.00 88.31 369 THR A N 1
ATOM 2953 C CA . THR A 1 369 ? 11.565 -9.666 14.691 1.00 88.31 369 THR A CA 1
ATOM 2954 C C . THR A 1 369 ? 11.547 -9.330 16.178 1.00 88.31 369 THR A C 1
ATOM 2956 O O . THR A 1 369 ? 10.616 -8.662 16.617 1.00 88.31 369 THR A O 1
ATOM 2959 N N . GLU A 1 370 ? 12.573 -9.726 16.931 1.00 86.25 370 GLU A N 1
ATOM 2960 C CA . GLU A 1 370 ? 12.753 -9.346 18.336 1.00 86.25 370 GLU A CA 1
ATOM 2961 C C . GLU A 1 370 ? 12.855 -7.825 18.481 1.00 86.25 370 GLU A C 1
ATOM 2963 O O . GLU A 1 370 ? 12.080 -7.234 19.219 1.00 86.25 370 GLU A O 1
ATOM 2968 N N . THR A 1 371 ? 13.712 -7.155 17.702 1.00 86.31 371 THR A N 1
ATOM 2969 C CA . THR A 1 371 ? 13.843 -5.684 17.752 1.00 86.31 371 THR A CA 1
ATOM 2970 C C . THR A 1 371 ? 12.497 -4.985 17.519 1.00 86.31 371 THR A C 1
ATOM 2972 O O . THR A 1 371 ? 12.055 -4.184 18.340 1.00 86.31 371 THR A O 1
ATOM 2975 N N . ARG A 1 372 ? 11.796 -5.328 16.431 1.00 85.94 372 ARG A N 1
ATOM 2976 C CA . ARG A 1 372 ? 10.519 -4.692 16.064 1.00 85.94 372 ARG A CA 1
ATOM 2977 C C . ARG A 1 372 ? 9.378 -5.043 17.019 1.00 85.94 372 ARG A C 1
ATOM 2979 O O . ARG A 1 372 ? 8.422 -4.280 17.131 1.00 85.94 372 ARG A O 1
ATOM 2986 N N . ARG A 1 373 ? 9.430 -6.211 17.667 1.00 81.56 373 ARG A N 1
ATOM 2987 C CA . ARG A 1 373 ? 8.375 -6.665 18.578 1.00 81.56 373 ARG A CA 1
ATOM 2988 C C . ARG A 1 373 ? 8.603 -6.181 20.008 1.00 81.56 373 ARG A C 1
ATOM 2990 O O . ARG A 1 373 ? 7.668 -5.691 20.632 1.00 81.56 373 ARG A O 1
ATOM 2997 N N . ASP A 1 374 ? 9.830 -6.309 20.486 1.00 79.06 374 ASP A N 1
ATOM 2998 C CA . ASP A 1 374 ? 10.184 -6.268 21.903 1.00 79.06 374 ASP A CA 1
ATOM 2999 C C . ASP A 1 374 ? 11.037 -5.045 22.272 1.00 79.06 374 ASP A C 1
ATOM 3001 O O . ASP A 1 374 ? 11.277 -4.808 23.455 1.00 79.06 374 ASP A O 1
ATOM 3005 N N . HIS A 1 375 ? 11.443 -4.225 21.290 1.00 82.12 375 HIS A N 1
ATOM 3006 C CA . HIS A 1 375 ? 12.189 -2.979 21.528 1.00 82.12 375 HIS A CA 1
ATOM 3007 C C . HIS A 1 375 ? 11.586 -1.726 20.872 1.00 82.12 375 HIS A C 1
ATOM 3009 O O . HIS A 1 375 ? 12.003 -0.613 21.188 1.00 82.12 375 HIS A O 1
ATOM 3015 N N . GLU A 1 376 ? 10.571 -1.874 20.019 1.00 86.06 376 GLU A N 1
ATOM 3016 C CA . GLU A 1 376 ? 9.906 -0.757 19.346 1.00 86.06 376 GLU A CA 1
ATOM 3017 C C . GLU A 1 376 ? 8.438 -0.613 19.738 1.00 86.06 376 GLU A C 1
ATOM 3019 O O . GLU A 1 376 ? 7.721 -1.584 19.975 1.00 86.06 376 GLU A O 1
ATOM 3024 N N . GLU A 1 377 ? 7.976 0.636 19.783 1.00 87.44 377 GLU A N 1
ATOM 3025 C CA . GLU A 1 377 ? 6.587 0.938 20.101 1.00 87.44 377 GLU A CA 1
ATOM 3026 C C . GLU A 1 377 ? 5.638 0.417 19.010 1.00 87.44 377 GLU A C 1
ATOM 3028 O O . GLU A 1 377 ? 5.740 0.773 17.831 1.00 87.44 377 GLU A O 1
ATOM 3033 N N . GLN A 1 378 ? 4.671 -0.401 19.421 1.00 90.31 378 GLN A N 1
ATOM 3034 C CA . GLN A 1 378 ? 3.647 -0.961 18.549 1.00 90.31 378 GLN A CA 1
ATOM 3035 C C . GLN A 1 378 ? 2.336 -0.203 18.699 1.00 90.31 378 GLN A C 1
ATOM 3037 O O . GLN A 1 378 ? 1.880 0.068 19.808 1.00 90.31 378 GLN A O 1
ATOM 3042 N N . PHE A 1 379 ? 1.664 0.049 17.579 1.00 90.88 379 PHE A N 1
ATOM 3043 C CA . PHE A 1 379 ? 0.368 0.719 17.563 1.00 90.88 379 PHE A CA 1
ATOM 3044 C C . PHE A 1 379 ? -0.702 -0.304 17.199 1.00 90.88 379 PHE A C 1
ATOM 3046 O O . PHE A 1 379 ? -0.738 -0.817 16.082 1.00 90.88 379 PHE A O 1
ATOM 3053 N N . VAL A 1 380 ? -1.563 -0.626 18.159 1.00 90.25 380 VAL A N 1
ATOM 3054 C CA . VAL A 1 380 ? -2.604 -1.649 18.016 1.00 90.25 380 VAL A CA 1
ATOM 3055 C C . VAL A 1 380 ? -3.968 -0.992 18.115 1.00 90.25 380 VAL A C 1
ATOM 3057 O O . VAL A 1 380 ? -4.202 -0.135 18.961 1.00 90.25 380 VAL A O 1
ATOM 3060 N N . ILE A 1 381 ? -4.893 -1.399 17.253 1.00 88.31 381 ILE A N 1
ATOM 3061 C CA . ILE A 1 381 ? -6.246 -0.846 17.260 1.00 88.31 381 ILE A CA 1
ATOM 3062 C C . ILE A 1 381 ? -6.952 -1.219 18.563 1.00 88.31 381 ILE A C 1
ATOM 3064 O O . ILE A 1 381 ? -7.021 -2.387 18.950 1.00 88.31 381 ILE A O 1
ATOM 3068 N N . ASP A 1 382 ? -7.510 -0.207 19.216 1.00 86.81 382 ASP A N 1
ATOM 3069 C CA . ASP A 1 382 ? -8.240 -0.340 20.464 1.00 86.81 382 ASP A CA 1
ATOM 3070 C C . ASP A 1 382 ? -9.550 -1.123 20.275 1.00 86.81 382 ASP A C 1
ATOM 3072 O O . ASP A 1 382 ? -10.543 -0.612 19.751 1.00 86.81 382 ASP A O 1
ATOM 3076 N N . THR A 1 383 ? -9.545 -2.382 20.709 1.00 84.62 383 THR A N 1
ATOM 3077 C CA . THR A 1 383 ? -10.700 -3.288 20.688 1.00 84.62 383 THR A CA 1
ATOM 3078 C C . THR A 1 383 ? -10.839 -4.002 22.033 1.00 84.62 383 THR A C 1
ATOM 3080 O O . THR A 1 383 ? -9.845 -4.137 22.757 1.00 84.62 383 THR A O 1
ATOM 3083 N N . PRO A 1 384 ? -12.044 -4.486 22.392 1.00 83.19 384 PRO A N 1
ATOM 3084 C CA . PRO A 1 384 ? -12.227 -5.332 23.568 1.00 83.19 384 PRO A CA 1
ATOM 3085 C C . PRO A 1 384 ? -11.260 -6.526 23.604 1.00 83.19 384 PRO A C 1
ATOM 3087 O O . PRO A 1 384 ? -10.567 -6.691 24.609 1.00 83.19 384 PRO A O 1
ATOM 3090 N N . SER A 1 385 ? -11.142 -7.289 22.513 1.00 85.50 385 SER A N 1
ATOM 3091 C CA . SER A 1 385 ? -10.211 -8.421 22.420 1.00 85.50 385 SER A CA 1
ATOM 3092 C C . SER A 1 385 ? -8.742 -8.003 22.535 1.00 85.50 385 SER A C 1
ATOM 3094 O O . SER A 1 385 ? -7.989 -8.639 23.273 1.00 85.50 385 SER A O 1
ATOM 3096 N N . ALA A 1 386 ? -8.318 -6.896 21.909 1.00 86.94 386 ALA A N 1
ATOM 3097 C CA . ALA A 1 386 ? -6.945 -6.400 22.059 1.00 86.94 386 ALA A CA 1
ATOM 3098 C C . ALA A 1 386 ? -6.640 -5.968 23.501 1.00 86.94 386 ALA A C 1
ATOM 3100 O O . ALA A 1 386 ? -5.596 -6.332 24.039 1.00 86.94 386 ALA A O 1
ATOM 3101 N N . ARG A 1 387 ? -7.557 -5.244 24.156 1.00 87.06 387 ARG A N 1
ATOM 3102 C CA . ARG A 1 387 ? -7.431 -4.861 25.574 1.00 87.06 387 ARG A CA 1
ATOM 3103 C C . ARG A 1 387 ? -7.323 -6.074 26.484 1.00 87.06 387 ARG A C 1
ATOM 3105 O O . ARG A 1 387 ? -6.562 -6.056 27.446 1.00 87.06 387 ARG A O 1
ATOM 3112 N N . GLU A 1 388 ? -8.091 -7.116 26.196 1.00 85.06 388 GLU A N 1
ATOM 3113 C CA . GLU A 1 388 ? -8.074 -8.359 26.954 1.00 85.06 388 GLU A CA 1
ATOM 3114 C C . GLU A 1 388 ? -6.766 -9.131 26.757 1.00 85.06 388 GLU A C 1
ATOM 3116 O O . GLU A 1 388 ? -6.141 -9.517 27.744 1.00 85.06 388 GLU A O 1
ATOM 3121 N N . ARG A 1 389 ? -6.317 -9.288 25.506 1.00 86.44 389 ARG A N 1
ATOM 3122 C CA . ARG A 1 389 ? -5.061 -9.959 25.140 1.00 86.44 389 ARG A CA 1
ATOM 3123 C C . ARG A 1 389 ? -3.826 -9.249 25.696 1.00 86.44 389 ARG A C 1
ATOM 3125 O O . ARG A 1 389 ? -2.888 -9.912 26.116 1.00 86.44 389 ARG A O 1
ATOM 3132 N N . LEU A 1 390 ? -3.830 -7.917 25.700 1.00 85.88 390 LEU A N 1
ATOM 3133 C CA . LEU A 1 390 ? -2.706 -7.082 26.141 1.00 85.88 390 LEU A CA 1
ATOM 3134 C C . LEU A 1 390 ? -2.811 -6.651 27.613 1.00 85.88 390 LEU A C 1
ATOM 3136 O O . LEU A 1 390 ? -1.968 -5.898 28.093 1.00 85.88 390 LEU A O 1
ATOM 3140 N N . ASN A 1 391 ? -3.852 -7.090 28.329 1.00 85.62 391 ASN A N 1
ATOM 3141 C CA . ASN A 1 391 ? -4.121 -6.712 29.719 1.00 85.62 391 ASN A CA 1
ATOM 3142 C C . ASN A 1 391 ? -4.170 -5.180 29.953 1.00 85.62 391 ASN A C 1
ATOM 3144 O O . ASN A 1 391 ? -3.679 -4.664 30.957 1.00 85.62 391 ASN A O 1
ATOM 3148 N N . ILE A 1 392 ? -4.787 -4.437 29.028 1.00 85.62 392 ILE A N 1
ATOM 3149 C CA . ILE A 1 392 ? -4.922 -2.974 29.098 1.00 85.62 392 ILE A CA 1
ATOM 3150 C C . ILE A 1 392 ? -6.310 -2.606 29.627 1.00 85.62 392 ILE A C 1
ATOM 3152 O O . ILE A 1 392 ? -7.330 -2.790 28.955 1.00 85.62 392 ILE A O 1
ATOM 3156 N N . ALA A 1 393 ? -6.358 -2.036 30.831 1.00 84.00 393 ALA A N 1
ATOM 3157 C CA . ALA A 1 393 ? -7.608 -1.629 31.468 1.00 84.00 393 ALA A CA 1
ATOM 3158 C C . ALA A 1 393 ? -8.316 -0.483 30.706 1.00 84.00 393 ALA A C 1
ATOM 3160 O O . ALA A 1 393 ? -7.642 0.388 30.145 1.00 84.00 393 ALA A O 1
ATOM 3161 N N . PRO A 1 394 ? -9.665 -0.421 30.712 1.00 81.88 394 PRO A N 1
ATOM 3162 C CA . PRO A 1 394 ? -10.415 0.705 30.151 1.00 81.88 394 PRO A CA 1
ATOM 3163 C C . PRO A 1 394 ? -9.952 2.051 30.724 1.00 81.88 394 PRO A C 1
ATOM 3165 O O . PRO A 1 394 ? -9.846 2.204 31.940 1.00 81.88 394 PRO A O 1
ATOM 3168 N N . GLY A 1 395 ? -9.693 3.026 29.850 1.00 77.75 395 GLY A N 1
ATOM 3169 C CA . GLY A 1 395 ? -9.136 4.334 30.221 1.00 77.75 395 GLY A CA 1
ATOM 3170 C C . GLY A 1 395 ? -7.603 4.404 30.231 1.00 77.75 395 GLY A C 1
ATOM 3171 O O . GLY A 1 395 ? -7.068 5.506 30.258 1.00 77.75 395 GLY A O 1
ATOM 3172 N N . SER A 1 396 ? -6.904 3.265 30.146 1.00 82.75 396 SER A N 1
ATOM 3173 C CA . SER A 1 396 ? -5.487 3.215 29.765 1.00 82.75 396 SER A CA 1
ATOM 3174 C C . SER A 1 396 ? -5.343 2.997 28.256 1.00 82.75 396 SER A C 1
ATOM 3176 O O . SER A 1 396 ? -6.196 2.355 27.622 1.00 82.75 396 SER A O 1
ATOM 3178 N N . TYR A 1 397 ? -4.248 3.518 27.702 1.00 84.06 397 TYR A N 1
ATOM 3179 C CA . TYR A 1 397 ? -3.869 3.397 26.292 1.00 84.06 397 TYR A CA 1
ATOM 3180 C C . TYR A 1 397 ? -2.551 2.651 26.089 1.00 84.06 397 TYR A C 1
ATOM 3182 O O . TYR A 1 397 ? -2.131 2.484 24.952 1.00 84.06 397 TYR A O 1
ATOM 3190 N N . ARG A 1 398 ? -1.890 2.209 27.159 1.00 84.50 398 ARG A N 1
ATOM 3191 C CA . ARG A 1 398 ? -0.595 1.527 27.092 1.00 84.50 398 ARG A CA 1
ATOM 3192 C C . ARG A 1 398 ? -0.627 0.243 27.903 1.00 84.50 398 ARG A C 1
ATOM 3194 O O . ARG A 1 398 ? -1.397 0.143 28.868 1.00 84.50 398 ARG A O 1
ATOM 3201 N N . THR A 1 399 ? 0.194 -0.726 27.504 1.00 79.88 399 THR A N 1
ATOM 3202 C CA . THR A 1 399 ? 0.482 -1.894 28.343 1.00 79.88 399 THR A CA 1
ATOM 3203 C C . THR A 1 399 ? 0.983 -1.446 29.716 1.00 79.88 399 THR A C 1
ATOM 3205 O O . THR A 1 399 ? 1.713 -0.457 29.797 1.00 79.88 399 THR A O 1
ATOM 3208 N N . PRO A 1 400 ? 0.572 -2.123 30.804 1.00 70.75 400 PRO A N 1
ATOM 3209 C CA . PRO A 1 400 ? 1.133 -1.867 32.125 1.00 70.75 400 PRO A CA 1
ATOM 3210 C C . PRO A 1 400 ? 2.650 -2.064 32.132 1.00 70.75 400 PRO A C 1
ATOM 3212 O O . PRO A 1 400 ? 3.175 -2.846 31.338 1.00 70.75 400 PRO A O 1
ATOM 3215 N N . ASP A 1 401 ? 3.328 -1.397 33.061 1.00 66.06 401 ASP A N 1
ATOM 3216 C CA . ASP A 1 401 ? 4.754 -1.617 33.272 1.00 66.06 401 ASP A CA 1
ATOM 3217 C C . ASP A 1 401 ? 4.997 -3.054 33.742 1.00 66.06 401 ASP A C 1
ATOM 3219 O O . ASP A 1 401 ? 4.436 -3.490 34.756 1.00 66.06 401 ASP A O 1
ATOM 3223 N N . ASP A 1 402 ? 5.836 -3.783 33.008 1.00 64.94 402 ASP A N 1
ATOM 3224 C CA . ASP A 1 402 ? 6.294 -5.105 33.414 1.00 64.94 402 ASP A CA 1
ATOM 3225 C C . ASP A 1 402 ? 7.499 -4.928 34.346 1.00 64.94 402 ASP A C 1
ATOM 3227 O O . ASP A 1 402 ? 8.581 -4.510 33.930 1.00 64.94 402 ASP A O 1
ATOM 3231 N N . ARG A 1 403 ? 7.294 -5.207 35.639 1.00 60.28 403 ARG A N 1
ATOM 3232 C CA . ARG A 1 403 ? 8.339 -5.066 36.665 1.00 60.28 403 ARG A CA 1
ATOM 3233 C C . ARG A 1 403 ? 9.461 -6.089 36.500 1.00 60.28 403 ARG A C 1
ATOM 3235 O O . ARG A 1 403 ? 10.565 -5.822 36.966 1.00 60.28 403 ARG A O 1
ATOM 3242 N N . ASP A 1 404 ? 9.184 -7.206 35.831 1.00 63.00 404 ASP A N 1
ATOM 3243 C CA . ASP A 1 404 ? 10.140 -8.292 35.617 1.00 63.00 404 ASP A CA 1
ATOM 3244 C C . ASP A 1 404 ? 10.930 -8.107 34.306 1.00 63.00 404 ASP A C 1
ATOM 3246 O O . ASP A 1 404 ? 11.941 -8.777 34.090 1.00 63.00 404 ASP A O 1
ATOM 3250 N N . LYS A 1 405 ? 10.513 -7.164 33.444 1.00 60.25 405 LYS A N 1
ATOM 3251 C CA . LYS A 1 405 ? 11.166 -6.825 32.167 1.00 60.25 405 LYS A CA 1
ATOM 3252 C C . LYS A 1 405 ? 11.358 -5.309 31.999 1.00 60.25 405 LYS A C 1
ATOM 3254 O O . LYS A 1 405 ? 10.682 -4.678 31.177 1.00 60.25 405 LYS A O 1
ATOM 3259 N N . PRO A 1 406 ? 12.290 -4.697 32.754 1.00 53.44 406 PRO A N 1
ATOM 3260 C CA . PRO A 1 406 ? 12.574 -3.270 32.641 1.00 53.44 406 PRO A CA 1
ATOM 3261 C C . PRO A 1 406 ? 12.967 -2.905 31.199 1.00 53.44 406 PRO A C 1
ATOM 3263 O O . PRO A 1 406 ? 13.900 -3.471 30.639 1.00 53.44 406 PRO A O 1
ATOM 3266 N N . GLY A 1 407 ? 12.227 -1.968 30.595 1.00 52.50 407 GLY A N 1
ATOM 3267 C CA . GLY A 1 407 ? 12.407 -1.530 29.202 1.00 52.50 407 GLY A CA 1
ATOM 3268 C C . GLY A 1 407 ? 11.342 -2.028 28.216 1.00 52.50 407 GLY A C 1
ATOM 3269 O O . GLY A 1 407 ? 11.198 -1.420 27.162 1.00 52.50 407 GLY A O 1
ATOM 3270 N N . GLN A 1 408 ? 10.547 -3.049 28.573 1.00 52.91 408 GLN A N 1
ATOM 3271 C CA . GLN A 1 408 ? 9.393 -3.511 27.772 1.00 52.91 408 GLN A CA 1
ATOM 3272 C C . GLN A 1 408 ? 8.042 -2.915 28.224 1.00 52.91 408 GLN A C 1
ATOM 3274 O O . GLN A 1 408 ? 6.970 -3.205 27.683 1.00 52.91 408 GLN A O 1
ATOM 3279 N N . SER A 1 409 ? 8.092 -2.039 29.222 1.00 51.53 409 SER A N 1
ATOM 3280 C CA . SER A 1 409 ? 6.952 -1.320 29.782 1.00 51.53 409 SER A CA 1
ATOM 3281 C C . SER A 1 409 ? 6.331 -0.336 28.784 1.00 51.53 409 SER A C 1
ATOM 3283 O O . SER A 1 409 ? 7.033 0.451 28.155 1.00 51.53 409 SER A O 1
ATOM 3285 N N . GLY A 1 410 ? 5.002 -0.363 28.633 1.00 59.03 410 GLY A N 1
ATOM 3286 C CA . GLY A 1 410 ? 4.264 0.607 27.812 1.00 59.03 410 GLY A CA 1
ATOM 3287 C C . GLY A 1 410 ? 4.500 0.544 26.296 1.00 59.03 410 GLY A C 1
ATOM 3288 O O . GLY A 1 410 ? 4.067 1.459 25.589 1.00 59.03 410 GLY A O 1
ATOM 3289 N N . MET A 1 411 ? 5.151 -0.515 25.804 1.00 77.94 411 MET A N 1
ATOM 3290 C CA . MET A 1 411 ? 5.538 -0.707 24.402 1.00 77.94 411 MET A CA 1
ATOM 3291 C C . MET A 1 411 ? 4.380 -0.835 23.419 1.00 77.94 411 MET A C 1
ATOM 3293 O O . MET A 1 411 ? 4.505 -0.429 22.267 1.00 77.94 411 MET A O 1
ATOM 3297 N N . VAL A 1 412 ? 3.256 -1.415 23.843 1.00 87.00 412 VAL A N 1
ATOM 3298 C CA . VAL A 1 412 ? 2.076 -1.493 22.984 1.00 87.00 412 VAL A CA 1
ATOM 3299 C C . VAL A 1 412 ? 1.140 -0.363 23.353 1.00 87.00 412 VAL A C 1
ATOM 3301 O O . VAL A 1 412 ? 0.627 -0.282 24.473 1.00 87.00 412 VAL A O 1
ATOM 3304 N N . ARG A 1 413 ? 0.894 0.495 22.374 1.00 88.38 413 ARG A N 1
ATOM 3305 C CA . ARG A 1 413 ? -0.006 1.626 22.467 1.00 88.38 413 ARG A CA 1
ATOM 3306 C C . ARG A 1 413 ? -1.294 1.331 21.708 1.00 88.38 413 ARG A C 1
ATOM 3308 O O . ARG A 1 413 ? -1.291 1.037 20.513 1.00 88.38 413 ARG A O 1
ATOM 3315 N N . LEU A 1 414 ? -2.416 1.463 22.403 1.00 89.06 414 LEU A N 1
ATOM 3316 C CA . LEU A 1 414 ? -3.734 1.414 21.797 1.00 89.06 414 LEU A CA 1
ATOM 3317 C C . LEU A 1 414 ? -4.025 2.718 21.067 1.00 89.06 414 LEU A C 1
ATOM 3319 O O . LEU A 1 414 ? -4.059 3.797 21.663 1.00 89.06 414 LEU A O 1
ATOM 3323 N N . VAL A 1 415 ? -4.288 2.601 19.774 1.00 87.69 415 VAL A N 1
ATOM 3324 C CA . VAL A 1 415 ? -4.749 3.702 18.938 1.00 87.69 415 VAL A CA 1
ATOM 3325 C C . VAL A 1 415 ? -6.225 3.553 18.668 1.00 87.69 415 VAL A C 1
ATOM 3327 O O . VAL A 1 415 ? -6.754 2.456 18.474 1.00 87.69 415 VAL A O 1
ATOM 3330 N N . GLN A 1 416 ? -6.905 4.690 18.656 1.00 78.81 416 GLN A N 1
ATOM 3331 C CA . GLN A 1 416 ? -8.257 4.710 18.143 1.00 78.81 416 GLN A CA 1
ATOM 3332 C C . GLN A 1 416 ? -8.185 4.468 16.649 1.00 78.81 416 GLN A C 1
ATOM 3334 O O . GLN A 1 416 ? -7.235 4.860 15.988 1.00 78.81 416 GLN A O 1
ATOM 3339 N N . LEU A 1 417 ? -9.208 3.821 16.119 1.00 73.44 417 LEU A N 1
ATOM 3340 C CA . LEU A 1 417 ? -9.398 3.798 14.690 1.00 73.44 417 LEU A CA 1
ATOM 3341 C C . LEU A 1 417 ? -10.269 5.001 14.326 1.00 73.44 417 LEU A C 1
ATOM 3343 O O . LEU A 1 417 ? -11.499 4.923 14.467 1.00 73.44 417 LEU A O 1
ATOM 3347 N N . PRO A 1 418 ? -9.683 6.136 13.905 1.00 63.16 418 PRO A N 1
ATOM 3348 C CA . PRO A 1 418 ? -10.476 7.283 13.530 1.00 63.16 418 PRO A CA 1
ATOM 3349 C C . PRO A 1 418 ? -11.353 6.870 12.353 1.00 63.16 418 PRO A C 1
ATOM 3351 O O . PRO A 1 418 ? -10.874 6.455 11.298 1.00 63.16 418 PRO A O 1
ATOM 3354 N N . ARG A 1 419 ? -12.674 6.990 12.519 1.00 67.69 419 ARG A N 1
ATOM 3355 C CA . ARG A 1 419 ? -13.583 6.836 11.384 1.00 67.69 419 ARG A CA 1
ATOM 3356 C C . ARG A 1 419 ? -13.206 7.877 10.351 1.00 67.69 419 ARG A C 1
ATOM 3358 O O . ARG A 1 419 ? -13.194 9.080 10.660 1.00 67.69 419 ARG A O 1
ATOM 3365 N N . ILE A 1 420 ? -12.833 7.421 9.165 1.00 75.75 420 ILE A N 1
ATOM 3366 C CA . ILE A 1 420 ? -12.511 8.330 8.089 1.00 75.75 420 ILE A CA 1
ATOM 3367 C C . ILE A 1 420 ? -13.834 8.906 7.600 1.00 75.75 420 ILE A C 1
ATOM 3369 O O . ILE A 1 420 ? -14.817 8.186 7.413 1.00 75.75 420 ILE A O 1
ATOM 3373 N N . ARG A 1 421 ? -13.899 10.234 7.506 1.00 76.38 421 ARG A N 1
ATOM 3374 C CA . ARG A 1 421 ? -15.131 10.930 7.143 1.00 76.38 421 ARG A CA 1
ATOM 3375 C C . ARG A 1 421 ? -15.325 10.807 5.636 1.00 76.38 421 ARG A C 1
ATOM 3377 O O . ARG A 1 421 ? -14.860 11.646 4.881 1.00 76.38 421 ARG A O 1
ATOM 3384 N N . VAL A 1 422 ? -15.993 9.738 5.223 1.00 76.12 422 VAL A N 1
ATOM 3385 C CA . VAL A 1 422 ? -16.402 9.515 3.834 1.00 76.12 422 VAL A CA 1
ATOM 3386 C C . VAL A 1 422 ? -17.605 10.379 3.466 1.00 76.12 422 VAL A C 1
ATOM 3388 O O . VAL A 1 422 ? -18.502 10.610 4.283 1.00 76.12 422 VAL A O 1
ATOM 3391 N N . SER A 1 423 ? -17.622 10.850 2.222 1.00 72.56 423 SER A N 1
ATOM 3392 C CA . SER A 1 423 ? -18.694 11.672 1.651 1.00 72.56 423 SER A CA 1
ATOM 3393 C C . SER A 1 423 ? -19.746 10.858 0.893 1.00 72.56 423 SER A C 1
ATOM 3395 O O . SER A 1 423 ? -20.852 11.356 0.688 1.00 72.56 423 SER A O 1
ATOM 3397 N N . ASN A 1 424 ? -19.442 9.609 0.522 1.00 77.69 424 ASN A N 1
ATOM 3398 C CA . ASN A 1 424 ? -20.309 8.769 -0.300 1.00 77.69 424 ASN A CA 1
ATOM 3399 C C . ASN A 1 424 ? -20.480 7.353 0.282 1.00 77.69 424 ASN A C 1
ATOM 3401 O O . ASN A 1 424 ? -19.623 6.839 1.006 1.00 77.69 424 ASN A O 1
ATOM 3405 N N . VAL A 1 425 ? -21.628 6.737 -0.021 1.00 83.12 425 VAL A N 1
ATOM 3406 C CA . VAL A 1 425 ? -22.011 5.409 0.486 1.00 83.12 425 VAL A CA 1
ATOM 3407 C C . VAL A 1 425 ? -21.099 4.322 -0.052 1.00 83.12 425 VAL A C 1
ATOM 3409 O O . VAL A 1 425 ? -20.753 3.411 0.686 1.00 83.12 425 VAL A O 1
ATOM 3412 N N . ASP A 1 426 ? -20.702 4.407 -1.314 1.00 79.19 426 ASP A N 1
ATOM 3413 C CA . ASP A 1 426 ? -19.915 3.370 -1.960 1.00 79.19 426 ASP A CA 1
ATOM 3414 C C . ASP A 1 426 ? -18.570 3.128 -1.273 1.00 79.19 426 ASP A C 1
ATOM 3416 O O . ASP A 1 426 ? -18.280 2.015 -0.830 1.00 79.19 426 ASP A O 1
ATOM 3420 N N . THR A 1 427 ? -17.787 4.197 -1.119 1.00 78.00 427 THR A N 1
ATOM 3421 C CA . THR A 1 427 ? -16.510 4.181 -0.412 1.00 78.00 427 THR A CA 1
ATOM 3422 C C . THR A 1 427 ? -16.727 3.697 1.018 1.00 78.00 427 THR A C 1
ATOM 3424 O O . THR A 1 427 ? -15.978 2.843 1.484 1.00 78.00 427 THR A O 1
ATOM 3427 N N . MET A 1 428 ? -17.793 4.140 1.704 1.00 84.19 428 MET A N 1
ATOM 3428 C CA . MET A 1 428 ? -18.117 3.620 3.039 1.00 84.19 428 MET A CA 1
ATOM 3429 C C . MET A 1 428 ? -18.319 2.101 3.025 1.00 84.19 428 MET A C 1
ATOM 3431 O O . MET A 1 428 ? -17.733 1.407 3.849 1.00 84.19 428 MET A O 1
ATOM 3435 N N . MET A 1 429 ? -19.115 1.576 2.091 1.00 84.19 429 MET A N 1
ATOM 3436 C CA . MET A 1 429 ? -19.430 0.148 1.995 1.00 84.19 429 MET A CA 1
ATOM 3437 C C . MET A 1 429 ? -18.196 -0.696 1.673 1.00 84.19 429 MET A C 1
ATOM 3439 O O . MET A 1 429 ? -18.044 -1.778 2.231 1.00 84.19 429 MET A O 1
ATOM 3443 N N . ARG A 1 430 ? -17.267 -0.188 0.857 1.00 79.25 430 ARG A N 1
ATOM 3444 C CA . ARG A 1 430 ? -15.957 -0.825 0.649 1.00 79.25 430 ARG A CA 1
ATOM 3445 C C . ARG A 1 430 ? -15.108 -0.801 1.919 1.00 79.25 430 ARG A C 1
ATOM 3447 O O . ARG A 1 430 ? -14.514 -1.815 2.280 1.00 79.25 430 ARG A O 1
ATOM 3454 N N . LEU A 1 431 ? -15.081 0.336 2.618 1.00 81.19 431 LEU A N 1
ATOM 3455 C CA . LEU A 1 431 ? -14.321 0.485 3.857 1.00 81.19 431 LEU A CA 1
ATOM 3456 C C . LEU A 1 431 ? -14.863 -0.374 5.003 1.00 81.19 431 LEU A C 1
ATOM 3458 O O . LEU A 1 431 ? -14.090 -0.729 5.891 1.00 81.19 431 LEU A O 1
ATOM 3462 N N . MET A 1 432 ? -16.150 -0.738 4.996 1.00 85.56 432 MET A N 1
ATOM 3463 C CA . MET A 1 432 ? -16.744 -1.613 6.016 1.00 85.56 432 MET A CA 1
ATOM 3464 C C . MET A 1 432 ? -15.949 -2.912 6.184 1.00 85.56 432 MET A C 1
ATOM 3466 O O . MET A 1 432 ? -15.689 -3.309 7.316 1.00 85.56 432 MET A O 1
ATOM 3470 N N . THR A 1 433 ? -15.489 -3.528 5.092 1.00 84.44 433 THR A N 1
ATOM 3471 C CA . THR A 1 433 ? -14.665 -4.746 5.145 1.00 84.44 433 THR A CA 1
ATOM 3472 C C . THR A 1 433 ? -13.362 -4.527 5.915 1.00 84.44 433 THR A C 1
ATOM 3474 O O . THR A 1 433 ? -12.984 -5.371 6.718 1.00 84.44 433 THR A O 1
ATOM 3477 N N . TYR A 1 434 ? -12.708 -3.373 5.744 1.00 83.81 434 TYR A N 1
ATOM 3478 C CA . TYR A 1 434 ? -11.495 -3.033 6.497 1.00 83.81 434 TYR A CA 1
ATOM 3479 C C . TYR A 1 434 ? -11.800 -2.668 7.956 1.00 83.81 434 TYR A C 1
ATOM 3481 O O . TYR A 1 434 ? -11.012 -2.957 8.851 1.00 83.81 434 TYR A O 1
ATOM 3489 N N . TYR A 1 435 ? -12.946 -2.032 8.215 1.00 86.06 435 TYR A N 1
ATOM 3490 C CA . TYR A 1 435 ? -13.386 -1.664 9.564 1.00 86.06 435 TYR A CA 1
ATOM 3491 C C . TYR A 1 435 ? -13.800 -2.858 10.429 1.00 86.06 435 TYR A C 1
ATOM 3493 O O . TYR A 1 435 ? -13.826 -2.725 11.658 1.00 86.06 435 TYR A O 1
ATOM 3501 N N . PHE A 1 436 ? -14.141 -3.979 9.796 1.00 88.25 436 PHE A N 1
ATOM 3502 C CA . PHE A 1 436 ? -14.621 -5.185 10.448 1.00 88.25 436 PHE A CA 1
ATOM 3503 C C . PHE A 1 436 ? -13.611 -5.752 11.452 1.00 88.25 436 PHE A C 1
ATOM 3505 O O . PHE A 1 436 ? -12.398 -5.679 11.261 1.00 88.25 436 PHE A O 1
ATOM 3512 N N . ARG A 1 437 ? -14.124 -6.341 12.535 1.00 87.69 437 ARG A N 1
ATOM 3513 C CA . ARG A 1 437 ? -13.327 -6.941 13.609 1.00 87.69 437 ARG A CA 1
ATOM 3514 C C . ARG A 1 437 ? -13.558 -8.450 13.683 1.00 87.69 437 ARG A C 1
ATOM 3516 O O . ARG A 1 437 ? -14.509 -8.869 14.341 1.00 87.69 437 ARG A O 1
ATOM 3523 N N . PRO A 1 438 ? -12.683 -9.262 13.054 1.00 86.31 438 PRO A N 1
ATOM 3524 C CA . PRO A 1 438 ? -12.804 -10.720 13.029 1.00 86.31 438 PRO A CA 1
ATOM 3525 C C . PRO A 1 438 ? -12.984 -11.353 14.411 1.00 86.31 438 PRO A C 1
ATOM 3527 O O . PRO A 1 438 ? -13.972 -12.044 14.636 1.00 86.31 438 PRO A O 1
ATOM 3530 N N . GLU A 1 439 ? -12.097 -11.038 15.361 1.00 86.88 439 GLU A N 1
ATOM 3531 C CA . GLU A 1 439 ? -12.132 -11.593 16.726 1.00 86.88 439 GLU A CA 1
ATOM 3532 C C . GLU A 1 439 ? -13.429 -11.235 17.475 1.00 86.88 439 GLU A C 1
ATOM 3534 O O . GLU A 1 439 ? -13.897 -11.968 18.343 1.00 86.88 439 GLU A O 1
ATOM 3539 N N . GLU A 1 440 ? -14.051 -10.110 17.119 1.00 88.56 440 GLU A N 1
ATOM 3540 C CA . GLU A 1 440 ? -15.307 -9.654 17.713 1.00 88.56 440 GLU A CA 1
ATOM 3541 C C . GLU A 1 440 ? -16.545 -10.284 17.060 1.00 88.56 440 GLU A C 1
ATOM 3543 O O . GLU A 1 440 ? -17.657 -10.158 17.576 1.00 88.56 440 GLU A O 1
ATOM 3548 N N . ALA A 1 441 ? -16.364 -10.987 15.942 1.00 90.62 441 ALA A N 1
ATOM 3549 C CA . ALA A 1 441 ? -17.420 -11.667 15.205 1.00 90.62 441 ALA A CA 1
ATOM 3550 C C . ALA A 1 441 ? -17.577 -13.146 15.585 1.00 90.62 441 ALA A C 1
ATOM 3552 O O . ALA A 1 441 ? -18.378 -13.853 14.972 1.00 90.62 441 ALA A O 1
ATOM 3553 N N . GLN A 1 442 ? -16.827 -13.641 16.576 1.00 89.44 442 GLN A N 1
ATOM 3554 C CA . GLN A 1 442 ? -16.914 -15.038 16.998 1.00 89.44 442 GLN A CA 1
ATOM 3555 C C . GLN A 1 442 ? -18.354 -15.415 17.388 1.00 89.44 442 GLN A C 1
ATOM 3557 O O . GLN A 1 442 ? -18.990 -14.744 18.206 1.00 89.44 442 GLN A O 1
ATOM 3562 N N . GLY A 1 443 ? -18.856 -16.504 16.798 1.00 89.75 443 GLY A N 1
ATOM 3563 C CA . GLY A 1 443 ? -20.219 -17.000 17.009 1.00 89.75 443 GLY A CA 1
ATOM 3564 C C . GLY A 1 443 ? -21.304 -16.284 16.194 1.00 89.75 443 GLY A C 1
ATOM 3565 O O . GLY A 1 443 ? -22.481 -16.572 16.397 1.00 89.75 443 GLY A O 1
ATOM 3566 N N . LEU A 1 444 ? -20.938 -15.371 15.287 1.00 93.56 444 LEU A N 1
ATOM 3567 C CA . LEU A 1 444 ? -21.873 -14.705 14.381 1.00 93.56 444 LEU A CA 1
ATOM 3568 C C . LEU A 1 444 ? -21.737 -15.249 12.957 1.00 93.56 444 LEU A C 1
ATOM 3570 O O . LEU A 1 444 ? -20.647 -15.269 12.385 1.00 93.56 444 LEU A O 1
ATOM 3574 N N . ASP A 1 445 ? -22.876 -15.640 12.396 1.00 95.81 445 ASP A N 1
ATOM 3575 C CA . ASP A 1 445 ? -23.045 -16.004 10.994 1.00 95.81 445 ASP A CA 1
ATOM 3576 C C . ASP A 1 445 ? -24.395 -15.444 10.529 1.00 95.81 445 ASP A C 1
ATOM 3578 O O . ASP A 1 445 ? -25.437 -15.808 11.087 1.00 95.81 445 ASP A O 1
ATOM 3582 N N . PHE A 1 446 ? -24.366 -14.453 9.634 1.00 96.94 446 PHE A N 1
ATOM 3583 C CA . PHE A 1 446 ? -25.574 -13.813 9.119 1.00 96.94 446 PHE A CA 1
ATOM 3584 C C . PHE A 1 446 ? -25.340 -13.021 7.830 1.00 96.94 446 PHE A C 1
ATOM 3586 O O . PHE A 1 446 ? -24.265 -12.469 7.569 1.00 96.94 446 PHE A O 1
ATOM 3593 N N . THR A 1 447 ? -26.419 -12.869 7.065 1.00 97.69 447 THR A N 1
ATOM 3594 C CA . THR A 1 447 ? -26.498 -11.988 5.901 1.00 97.69 447 THR A CA 1
ATOM 3595 C C . THR A 1 447 ? -27.371 -10.771 6.199 1.00 97.69 447 THR A C 1
ATOM 3597 O O . THR A 1 447 ? -28.531 -10.886 6.592 1.00 97.69 447 THR A O 1
ATOM 3600 N N . CYS A 1 448 ? -26.824 -9.577 5.978 1.00 97.62 448 CYS A N 1
ATOM 3601 C CA . CYS A 1 448 ? -27.510 -8.305 6.144 1.00 97.62 448 CYS A CA 1
ATOM 3602 C C . CYS A 1 448 ? -27.745 -7.619 4.792 1.00 97.62 448 CYS A C 1
ATOM 3604 O O . CYS A 1 448 ? -26.797 -7.195 4.132 1.00 97.62 448 CYS A O 1
ATOM 3606 N N . GLN A 1 449 ? -29.012 -7.440 4.420 1.00 97.88 449 GLN A N 1
ATOM 3607 C CA . GLN A 1 449 ? -29.423 -6.561 3.325 1.00 97.88 449 GLN A CA 1
ATOM 3608 C C . GLN A 1 449 ? -29.446 -5.112 3.826 1.00 97.88 449 GLN A C 1
ATOM 3610 O O . GLN A 1 449 ? -30.037 -4.809 4.862 1.00 97.88 449 GLN A O 1
ATOM 3615 N N . MET A 1 450 ? -28.815 -4.200 3.095 1.00 96.62 450 MET A N 1
ATOM 3616 C CA . MET A 1 450 ? -28.791 -2.772 3.402 1.00 96.62 450 MET A CA 1
ATOM 3617 C C . MET A 1 450 ? -29.420 -1.997 2.247 1.00 96.62 450 MET A C 1
ATOM 3619 O O . MET A 1 450 ? -28.831 -1.860 1.176 1.00 96.62 450 MET A O 1
ATOM 3623 N N . ASP A 1 451 ? -30.620 -1.477 2.488 1.00 96.50 451 ASP A N 1
ATOM 3624 C CA . ASP A 1 451 ? -31.391 -0.688 1.533 1.00 96.50 451 ASP A CA 1
ATOM 3625 C C . ASP A 1 451 ? -31.257 0.798 1.866 1.00 96.50 451 ASP A C 1
ATOM 3627 O O . ASP A 1 451 ? -31.977 1.352 2.708 1.00 96.50 451 ASP A O 1
ATOM 3631 N N . LEU A 1 452 ? -30.306 1.450 1.202 1.00 94.12 452 LEU A N 1
ATOM 3632 C CA . LEU A 1 452 ? -29.984 2.853 1.414 1.00 94.12 452 LEU A CA 1
ATOM 3633 C C . LEU A 1 452 ? -30.740 3.705 0.393 1.00 94.12 452 LEU A C 1
ATOM 3635 O O . LEU A 1 452 ? -30.425 3.702 -0.794 1.00 94.12 452 LEU A O 1
ATOM 3639 N N . THR A 1 453 ? -31.774 4.416 0.840 1.00 91.62 453 THR A N 1
ATOM 3640 C CA . THR A 1 453 ? -32.627 5.243 -0.026 1.00 91.62 453 THR A CA 1
ATOM 3641 C C . THR A 1 453 ? -32.067 6.653 -0.204 1.00 91.62 453 THR A C 1
ATOM 3643 O O . THR A 1 453 ? -31.301 7.120 0.631 1.00 91.62 453 THR A O 1
ATOM 3646 N N . GLY A 1 454 ? -32.523 7.373 -1.231 1.00 83.19 454 GLY A N 1
ATOM 3647 C CA . GLY A 1 454 ? -32.125 8.764 -1.475 1.00 83.19 454 GLY A CA 1
ATOM 3648 C C . GLY A 1 454 ? -30.896 8.900 -2.388 1.00 83.19 454 GLY A C 1
ATOM 3649 O O . GLY A 1 454 ? -30.394 7.897 -2.903 1.00 83.19 454 GLY A O 1
ATOM 3650 N N . PRO A 1 455 ? -30.440 10.138 -2.652 1.00 76.62 455 PRO A N 1
ATOM 3651 C CA . PRO A 1 455 ? -29.300 10.404 -3.531 1.00 76.62 455 PRO A CA 1
ATOM 3652 C C . PRO A 1 455 ? -28.016 9.721 -3.044 1.00 76.62 455 PRO A C 1
ATOM 3654 O O . PRO A 1 455 ? -27.703 9.754 -1.857 1.00 76.62 455 PRO A O 1
ATOM 3657 N N . GLY A 1 456 ? -27.279 9.079 -3.957 1.00 73.56 456 GLY A N 1
ATOM 3658 C CA . GLY A 1 456 ? -26.053 8.338 -3.624 1.00 73.56 456 GLY A CA 1
ATOM 3659 C C . GLY A 1 456 ? -26.272 7.074 -2.781 1.00 73.56 456 GLY A C 1
ATOM 3660 O O . GLY A 1 456 ? -25.299 6.473 -2.336 1.00 73.56 456 GLY A O 1
ATOM 3661 N N . GLY A 1 457 ? -27.527 6.680 -2.544 1.00 84.12 457 GLY A N 1
ATOM 3662 C CA . GLY A 1 457 ? -27.881 5.409 -1.928 1.00 84.12 457 GLY A CA 1
ATOM 3663 C C . GLY A 1 457 ? -27.679 4.219 -2.866 1.00 84.12 457 GLY A C 1
ATOM 3664 O O . GLY A 1 457 ? -27.070 4.314 -3.928 1.00 84.12 457 GLY A O 1
ATOM 3665 N N . GLY A 1 458 ? -28.205 3.072 -2.470 1.00 87.25 458 GLY A N 1
ATOM 3666 C CA . GLY A 1 458 ? -28.056 1.829 -3.207 1.00 87.25 458 GLY A CA 1
ATOM 3667 C C . GLY A 1 458 ? -28.445 0.635 -2.357 1.00 87.25 458 GLY A C 1
ATOM 3668 O O . GLY A 1 458 ? -28.819 0.771 -1.190 1.00 87.25 458 GLY A O 1
ATOM 3669 N N . GLN A 1 459 ? -28.349 -0.538 -2.962 1.00 90.31 459 GLN A N 1
ATOM 3670 C CA . GLN A 1 459 ? -28.636 -1.798 -2.300 1.00 90.31 459 GLN A CA 1
ATOM 3671 C C . GLN A 1 459 ? -27.366 -2.606 -2.192 1.00 90.31 459 GLN A C 1
ATOM 3673 O O . GLN A 1 459 ? -26.574 -2.675 -3.137 1.00 90.31 459 GLN A O 1
ATOM 3678 N N . TRP A 1 460 ? -27.180 -3.176 -1.014 1.00 92.25 460 TRP A N 1
ATOM 3679 C CA . TRP A 1 460 ? -25.939 -3.810 -0.639 1.00 92.25 460 TRP A CA 1
ATOM 3680 C C . TRP A 1 460 ? -26.202 -5.040 0.205 1.00 92.25 460 TRP A C 1
ATOM 3682 O O . TRP A 1 460 ? -27.090 -5.047 1.057 1.00 92.25 460 TRP A O 1
ATOM 3692 N N . VAL A 1 461 ? -25.369 -6.050 0.005 1.00 92.94 461 VAL A N 1
ATOM 3693 C CA . VAL A 1 461 ? -25.382 -7.281 0.784 1.00 92.94 461 VAL A CA 1
ATOM 3694 C C . VAL A 1 461 ? -24.082 -7.348 1.565 1.00 92.94 461 VAL A C 1
ATOM 3696 O O . VAL A 1 461 ? -22.999 -7.351 0.977 1.00 92.94 461 VAL A O 1
ATOM 3699 N N . MET A 1 462 ? -24.198 -7.388 2.890 1.00 94.88 462 MET A N 1
ATOM 3700 C CA . MET A 1 462 ? -23.094 -7.680 3.795 1.00 94.88 462 MET A CA 1
ATOM 3701 C C . MET A 1 462 ? -23.248 -9.100 4.331 1.00 94.88 462 MET A C 1
ATOM 3703 O O . MET A 1 462 ? -24.293 -9.447 4.874 1.00 94.88 462 MET A O 1
ATOM 3707 N N . THR A 1 463 ? -22.207 -9.910 4.218 1.00 95.19 463 THR A N 1
ATOM 3708 C CA . THR A 1 463 ? -22.168 -11.278 4.742 1.00 95.19 463 THR A CA 1
ATOM 3709 C C . THR A 1 463 ? -21.090 -11.367 5.804 1.00 95.19 463 THR A C 1
ATOM 3711 O O . THR A 1 463 ? -19.934 -11.038 5.535 1.00 95.19 463 THR A O 1
ATOM 3714 N N . VAL A 1 464 ? -21.473 -11.808 6.999 1.00 94.50 464 VAL A N 1
ATOM 3715 C CA . VAL A 1 464 ? -20.550 -12.120 8.089 1.00 94.50 464 VAL A CA 1
ATOM 3716 C C . VAL A 1 464 ? -20.599 -13.619 8.308 1.00 94.50 464 VAL A C 1
ATOM 3718 O O . VAL A 1 464 ? -21.638 -14.129 8.700 1.00 94.50 464 VAL A O 1
ATOM 3721 N N . ALA A 1 465 ? -19.494 -14.310 8.049 1.00 91.94 465 ALA A N 1
ATOM 3722 C CA . ALA A 1 465 ? -19.380 -15.751 8.252 1.00 91.94 465 ALA A CA 1
ATOM 3723 C C . ALA A 1 465 ? -17.924 -16.112 8.544 1.00 91.94 465 ALA A C 1
ATOM 3725 O O . ALA A 1 465 ? -17.011 -15.520 7.967 1.00 91.94 465 ALA A O 1
ATOM 3726 N N . GLN A 1 466 ? -17.697 -17.076 9.443 1.00 86.06 466 GLN A N 1
ATOM 3727 C CA . GLN A 1 466 ? -16.351 -17.561 9.793 1.00 86.06 466 GLN A CA 1
ATOM 3728 C C . GLN A 1 466 ? -15.369 -16.432 10.166 1.00 86.06 466 GLN A C 1
ATOM 3730 O O . GLN A 1 466 ? -14.211 -16.450 9.759 1.00 86.06 466 GLN A O 1
ATOM 3735 N N . GLN A 1 467 ? -15.836 -15.427 10.919 1.00 86.94 467 GLN A N 1
ATOM 3736 C CA . GLN A 1 467 ? -15.040 -14.243 11.284 1.00 86.94 467 GLN A CA 1
ATOM 3737 C C . GLN A 1 467 ? -14.494 -13.460 10.074 1.00 86.94 467 GLN A C 1
ATOM 3739 O O . GLN A 1 467 ? -13.489 -12.761 10.182 1.00 86.94 467 GLN A O 1
ATOM 3744 N N . ARG A 1 468 ? -15.171 -13.532 8.924 1.00 85.44 468 ARG A N 1
ATOM 3745 C CA . ARG A 1 468 ? -14.910 -12.705 7.742 1.00 85.44 468 ARG A CA 1
ATOM 3746 C C . ARG A 1 468 ? -16.126 -11.849 7.422 1.00 85.44 468 ARG A C 1
ATOM 3748 O O . ARG A 1 468 ? -17.259 -12.250 7.680 1.00 85.44 468 ARG A O 1
ATOM 3755 N N . CYS A 1 469 ? -15.877 -10.685 6.833 1.00 88.75 469 CYS A N 1
ATOM 3756 C CA . CYS A 1 469 ? -16.905 -9.783 6.331 1.00 88.75 469 CYS A CA 1
ATOM 3757 C C . CYS A 1 469 ? -16.721 -9.598 4.829 1.00 88.75 469 CYS A C 1
ATOM 3759 O O . CYS A 1 469 ? -15.613 -9.348 4.359 1.00 88.75 469 CYS A O 1
ATOM 3761 N N . ARG A 1 470 ? -17.807 -9.719 4.073 1.00 86.56 470 ARG A N 1
ATOM 3762 C CA . ARG A 1 470 ? -17.850 -9.382 2.649 1.00 86.56 470 ARG A CA 1
ATOM 3763 C C . ARG A 1 470 ? -18.980 -8.403 2.416 1.00 86.56 470 ARG A C 1
ATOM 3765 O O . ARG A 1 470 ? -20.075 -8.607 2.927 1.00 86.56 470 ARG A O 1
ATOM 3772 N N . VAL A 1 471 ? -18.721 -7.365 1.630 1.00 84.56 471 VAL A N 1
ATOM 3773 C CA . VAL A 1 471 ? -19.722 -6.366 1.250 1.00 84.56 471 VAL A CA 1
ATOM 3774 C C . VAL A 1 471 ? -19.729 -6.237 -0.264 1.00 84.56 471 VAL A C 1
ATOM 3776 O O . VAL A 1 471 ? -18.686 -6.005 -0.873 1.00 84.56 471 VAL A O 1
ATOM 3779 N N . GLN A 1 472 ? -20.903 -6.380 -0.872 1.00 83.44 472 GLN A N 1
ATOM 3780 C CA . GLN A 1 472 ? -21.070 -6.310 -2.321 1.00 83.44 472 GLN A CA 1
ATOM 3781 C C . GLN A 1 472 ? -22.344 -5.545 -2.704 1.00 83.44 472 GLN A C 1
ATOM 3783 O O . GLN A 1 472 ? -23.332 -5.593 -1.965 1.00 83.44 472 GLN A O 1
ATOM 3788 N N . PRO A 1 473 ? -22.349 -4.834 -3.844 1.00 83.31 473 PRO A N 1
ATOM 3789 C CA . PRO A 1 473 ? -23.565 -4.216 -4.356 1.00 83.31 473 PRO A CA 1
ATOM 3790 C C . PRO A 1 473 ? -24.564 -5.293 -4.798 1.00 83.31 473 PRO A C 1
ATOM 3792 O O . PRO A 1 473 ? -24.173 -6.314 -5.364 1.00 83.31 473 PRO A O 1
ATOM 3795 N N . GLY A 1 474 ? -25.855 -5.050 -4.575 1.00 87.69 474 GLY A N 1
ATOM 3796 C CA . GLY A 1 474 ? -26.935 -5.926 -5.024 1.00 87.69 474 GLY A CA 1
ATOM 3797 C C . GLY A 1 474 ? -28.031 -6.154 -3.987 1.00 87.69 474 GLY A C 1
ATOM 3798 O O . GLY A 1 474 ? -28.133 -5.457 -2.978 1.00 87.69 474 GLY A O 1
ATOM 3799 N N . GLN A 1 475 ? -28.865 -7.149 -4.273 1.00 93.25 475 GLN A N 1
ATOM 3800 C CA . GLN A 1 475 ? -29.922 -7.626 -3.389 1.00 93.25 475 GLN A CA 1
ATOM 3801 C C . GLN A 1 475 ? -29.729 -9.114 -3.104 1.00 93.25 475 GLN A C 1
ATOM 3803 O O . GLN A 1 475 ? -29.130 -9.835 -3.903 1.00 93.25 475 GLN A O 1
ATOM 3808 N N . THR A 1 476 ? -30.283 -9.572 -1.989 1.00 92.88 476 THR A N 1
ATOM 3809 C CA . THR A 1 476 ? -30.436 -10.993 -1.679 1.00 92.88 476 THR A CA 1
ATOM 3810 C C . THR A 1 476 ? -31.858 -11.272 -1.209 1.00 92.88 476 THR A C 1
ATOM 3812 O O . THR A 1 476 ? -32.451 -10.461 -0.500 1.00 92.88 476 THR A O 1
ATOM 3815 N N . GLU A 1 477 ? -32.399 -12.427 -1.592 1.00 88.88 477 GLU A N 1
ATOM 3816 C CA . GLU A 1 477 ? -33.692 -12.914 -1.094 1.00 88.88 477 GLU A CA 1
ATOM 3817 C C . GLU A 1 477 ? -33.554 -13.547 0.301 1.00 88.88 477 GLU A C 1
ATOM 3819 O O . GLU A 1 477 ? -34.493 -13.533 1.092 1.00 88.88 477 GLU A O 1
ATOM 3824 N N . ASN A 1 478 ? -32.354 -14.033 0.639 1.00 90.94 478 ASN A N 1
ATOM 3825 C CA . ASN A 1 478 ? -32.053 -14.733 1.888 1.00 90.94 478 ASN A CA 1
ATOM 3826 C C . ASN A 1 478 ? -31.273 -13.826 2.852 1.00 90.94 478 ASN A C 1
ATOM 3828 O O . ASN A 1 478 ? -30.096 -14.063 3.123 1.00 90.94 478 ASN A O 1
ATOM 3832 N N . SER A 1 479 ? -31.896 -12.748 3.336 1.00 95.69 479 SER A N 1
ATOM 3833 C CA . SER A 1 479 ? -31.296 -11.897 4.375 1.00 95.69 479 SER A CA 1
ATOM 3834 C C . SER A 1 479 ? -31.819 -12.254 5.766 1.00 95.69 479 SER A C 1
ATOM 3836 O O . SER A 1 479 ? -33.029 -12.222 5.989 1.00 95.69 479 SER A O 1
ATOM 3838 N N . ASP A 1 480 ? -30.921 -12.481 6.724 1.00 97.69 480 ASP A N 1
ATOM 3839 C CA . ASP A 1 480 ? -31.264 -12.598 8.146 1.00 97.69 480 ASP A CA 1
ATOM 3840 C C . ASP A 1 480 ? -31.744 -11.266 8.726 1.00 97.69 480 ASP A C 1
ATOM 3842 O O . ASP A 1 480 ? -32.654 -11.228 9.553 1.00 97.69 480 ASP A O 1
ATOM 3846 N N . LEU A 1 481 ? -31.123 -10.166 8.294 1.00 97.88 481 LEU A N 1
ATOM 3847 C CA . LEU A 1 481 ? -31.440 -8.805 8.712 1.00 97.88 481 LEU A CA 1
ATOM 3848 C C . LEU A 1 481 ? -31.561 -7.906 7.483 1.00 97.88 481 LEU A C 1
ATOM 3850 O O . LEU A 1 481 ? -30.674 -7.883 6.637 1.00 97.88 481 LEU A O 1
ATOM 3854 N N . THR A 1 482 ? -32.609 -7.092 7.420 1.00 97.88 482 THR A N 1
ATOM 3855 C CA . THR A 1 482 ? -32.693 -5.986 6.460 1.00 97.88 482 THR A CA 1
ATOM 3856 C C . THR A 1 482 ? -32.668 -4.661 7.206 1.00 97.88 482 THR A C 1
ATOM 3858 O O . THR A 1 482 ? -33.518 -4.415 8.065 1.00 97.88 482 THR A O 1
ATOM 3861 N N . ILE A 1 483 ? -31.721 -3.791 6.861 1.00 97.25 483 ILE A N 1
ATOM 3862 C CA . ILE A 1 483 ? -31.613 -2.421 7.364 1.00 97.25 483 ILE A CA 1
ATOM 3863 C C . ILE A 1 483 ? -32.007 -1.472 6.240 1.00 97.25 483 ILE A C 1
ATOM 3865 O O . ILE A 1 483 ? -31.307 -1.367 5.237 1.00 97.25 483 ILE A O 1
ATOM 3869 N N . ARG A 1 484 ? -33.093 -0.725 6.432 1.00 97.75 484 ARG A N 1
ATOM 3870 C CA . ARG A 1 484 ? -33.526 0.310 5.492 1.00 97.75 484 ARG A CA 1
ATOM 3871 C C . ARG A 1 484 ? -33.431 1.689 6.120 1.00 97.75 484 ARG A C 1
ATOM 3873 O O . ARG A 1 484 ? -34.043 1.941 7.160 1.00 97.75 484 ARG A O 1
ATOM 3880 N N . CYS A 1 485 ? -32.694 2.594 5.484 1.00 97.00 485 CYS A N 1
ATOM 3881 C CA . CYS A 1 485 ? -32.586 3.986 5.920 1.00 97.00 485 CYS A CA 1
ATOM 3882 C C . CYS A 1 485 ? -32.140 4.908 4.777 1.00 97.00 485 CYS A C 1
ATOM 3884 O O . CYS A 1 485 ? -31.760 4.451 3.706 1.00 97.00 485 CYS A O 1
ATOM 3886 N N . ASP A 1 486 ? -32.202 6.217 4.999 1.00 94.94 486 ASP A N 1
ATOM 3887 C CA . ASP A 1 486 ? -31.670 7.210 4.064 1.00 94.94 486 ASP A CA 1
ATOM 3888 C C . ASP A 1 486 ? -30.127 7.181 4.005 1.00 94.94 486 ASP A C 1
ATOM 3890 O O . ASP A 1 486 ? -29.460 7.013 5.028 1.00 94.94 486 ASP A O 1
ATOM 3894 N N . ALA A 1 487 ? -29.552 7.377 2.818 1.00 90.31 487 ALA A N 1
ATOM 3895 C CA . ALA A 1 487 ? -28.111 7.344 2.576 1.00 90.31 487 ALA A CA 1
ATOM 3896 C C . ALA A 1 487 ? -27.341 8.401 3.388 1.00 90.31 487 ALA A C 1
ATOM 3898 O O . ALA A 1 487 ? -26.306 8.098 3.986 1.00 90.31 487 ALA A O 1
ATOM 3899 N N . HIS A 1 488 ? -27.860 9.629 3.501 1.00 90.00 488 HIS A N 1
ATOM 3900 C CA . HIS A 1 488 ? -27.225 10.664 4.323 1.00 90.00 488 HIS A CA 1
ATOM 3901 C C . HIS A 1 488 ? -27.342 10.355 5.815 1.00 90.00 488 HIS A C 1
ATOM 3903 O O . HIS A 1 488 ? -26.447 10.691 6.594 1.00 90.00 488 HIS A O 1
ATOM 3909 N N . LEU A 1 489 ? -28.432 9.710 6.241 1.00 90.69 489 LEU A N 1
ATOM 3910 C CA . LEU A 1 489 ? -28.539 9.195 7.602 1.00 90.69 489 LEU A CA 1
ATOM 3911 C C . LEU A 1 489 ? -27.482 8.120 7.877 1.00 90.69 489 LEU A C 1
ATOM 3913 O O . LEU A 1 489 ? -26.792 8.216 8.892 1.00 90.69 489 LEU A O 1
ATOM 3917 N N . PHE A 1 490 ? -27.323 7.152 6.976 1.00 90.44 490 PHE A N 1
ATOM 3918 C CA . PHE A 1 490 ? -26.294 6.119 7.068 1.00 90.44 490 PHE A CA 1
ATOM 3919 C C . PHE A 1 490 ? -24.889 6.724 7.199 1.00 90.44 490 PHE A C 1
ATOM 3921 O O . PHE A 1 490 ? -24.167 6.400 8.145 1.00 90.44 490 PHE A O 1
ATOM 3928 N N . LEU A 1 491 ? -24.529 7.667 6.325 1.00 85.81 491 LEU A N 1
ATOM 3929 C CA . LEU A 1 491 ? -23.239 8.362 6.381 1.00 85.81 491 LEU A CA 1
ATOM 3930 C C . LEU A 1 491 ? -23.079 9.190 7.661 1.00 85.81 491 LEU A C 1
ATOM 3932 O O . LEU A 1 491 ? -22.031 9.147 8.299 1.00 85.81 491 LEU A O 1
ATOM 3936 N N . GLY A 1 492 ? -24.123 9.899 8.098 1.00 85.50 492 GLY A N 1
ATOM 3937 C CA . GLY A 1 492 ? -24.108 10.659 9.350 1.00 85.50 492 GLY A CA 1
ATOM 3938 C C . GLY A 1 492 ? -23.886 9.780 10.586 1.00 85.50 492 GLY A C 1
ATOM 3939 O O . GLY A 1 492 ? -23.183 10.187 11.508 1.00 85.50 492 GLY A O 1
ATOM 3940 N N . ILE A 1 493 ? -24.430 8.558 10.602 1.00 85.69 493 ILE A N 1
ATOM 3941 C CA . ILE A 1 493 ? -24.177 7.577 11.670 1.00 85.69 493 ILE A CA 1
ATOM 3942 C C . ILE A 1 493 ? -22.714 7.133 11.653 1.00 85.69 493 ILE A C 1
ATOM 3944 O O . ILE A 1 493 ? -22.071 7.070 12.702 1.00 85.69 493 ILE A O 1
ATOM 3948 N N . HIS A 1 494 ? -22.159 6.867 10.470 1.00 81.19 494 HIS A N 1
ATOM 3949 C CA . HIS A 1 494 ? -20.755 6.487 10.340 1.00 81.19 494 HIS A CA 1
ATOM 3950 C C . HIS A 1 494 ? -19.824 7.628 10.755 1.00 81.19 494 HIS A C 1
ATOM 3952 O O . HIS A 1 494 ? -18.897 7.396 11.521 1.00 81.19 494 HIS A O 1
ATOM 3958 N N . ARG A 1 495 ? -20.129 8.876 10.396 1.00 78.69 495 ARG A N 1
ATOM 3959 C CA . ARG A 1 495 ? -19.357 10.061 10.811 1.00 78.69 495 ARG A CA 1
ATOM 3960 C C . ARG A 1 495 ? -19.503 10.424 12.295 1.00 78.69 495 ARG A C 1
ATOM 3962 O O . ARG A 1 495 ? -18.754 11.266 12.779 1.00 78.69 495 ARG A O 1
ATOM 3969 N N . GLY A 1 496 ? -20.429 9.791 13.020 1.00 77.81 496 GLY A N 1
ATOM 3970 C CA . GLY A 1 496 ? -20.718 10.097 14.426 1.00 77.81 496 GLY A CA 1
ATOM 3971 C C . GLY A 1 496 ? -21.582 11.347 14.631 1.00 77.81 496 GLY A C 1
ATOM 3972 O O . GLY A 1 496 ? -21.801 11.767 15.760 1.00 77.81 496 GLY A O 1
ATOM 3973 N N . GLU A 1 497 ? -22.112 11.924 13.554 1.00 82.06 497 GLU A N 1
ATOM 3974 C CA . GLU A 1 497 ? -22.974 13.114 13.562 1.00 82.06 497 GLU A CA 1
ATOM 3975 C C . GLU A 1 497 ? -24.429 12.775 13.917 1.00 82.06 497 GLU A C 1
ATOM 3977 O O . GLU A 1 497 ? -25.221 13.644 14.284 1.00 82.06 497 GLU A O 1
ATOM 3982 N N . ARG A 1 498 ? -24.818 11.504 13.760 1.00 84.81 498 ARG A N 1
ATOM 3983 C CA . ARG A 1 498 ? -26.176 11.014 14.015 1.00 84.81 498 ARG A CA 1
ATOM 3984 C C . ARG A 1 498 ? -26.142 9.758 14.877 1.00 84.81 498 ARG A C 1
ATOM 3986 O O . ARG A 1 498 ? -25.308 8.879 14.698 1.00 84.81 498 ARG A O 1
ATOM 3993 N N . SER A 1 499 ? -27.103 9.643 15.791 1.00 86.19 499 SER A N 1
ATOM 3994 C CA . SER A 1 499 ? -27.262 8.451 16.629 1.00 86.19 499 SER A CA 1
ATOM 3995 C C . SER A 1 499 ? -28.089 7.385 15.909 1.00 86.19 499 SER A C 1
ATOM 3997 O O . SER A 1 499 ? -29.237 7.638 15.527 1.00 86.19 499 SER A O 1
ATOM 3999 N N . ALA A 1 500 ? -27.528 6.180 15.771 1.00 87.94 500 ALA A N 1
ATOM 4000 C CA . ALA A 1 500 ? -28.237 5.016 15.239 1.00 87.94 500 ALA A CA 1
ATOM 4001 C C . ALA A 1 500 ? -29.454 4.656 16.107 1.00 87.94 500 ALA A C 1
ATOM 4003 O O . ALA A 1 500 ? -30.556 4.495 15.589 1.00 87.94 500 ALA A O 1
ATOM 4004 N N . VAL A 1 501 ? -29.281 4.640 17.434 1.00 87.88 501 VAL A N 1
ATOM 4005 C CA . VAL A 1 501 ? -30.343 4.314 18.402 1.00 87.88 501 VAL A CA 1
ATOM 4006 C C . VAL A 1 501 ? -31.499 5.312 18.311 1.00 87.88 501 VAL A C 1
ATOM 4008 O O . VAL A 1 501 ? -32.649 4.910 18.157 1.00 87.88 501 VAL A O 1
ATOM 4011 N N . LYS A 1 502 ? -31.213 6.622 18.316 1.00 88.06 502 LYS A N 1
ATOM 4012 C CA . LYS A 1 502 ? -32.256 7.656 18.167 1.00 88.06 502 LYS A CA 1
ATOM 4013 C C . LYS A 1 502 ? -32.982 7.535 16.824 1.00 88.06 502 LYS A C 1
ATOM 4015 O O . LYS A 1 502 ? -34.186 7.759 16.740 1.00 88.06 502 LYS A O 1
ATOM 4020 N N . SER A 1 503 ? -32.257 7.186 15.766 1.00 91.38 503 SER A N 1
ATOM 4021 C CA . SER A 1 503 ? -32.820 7.049 14.419 1.00 91.38 503 SER A CA 1
ATOM 4022 C C . SER A 1 503 ? -33.690 5.800 14.269 1.00 91.38 503 SER A C 1
ATOM 4024 O O . SER A 1 503 ? -34.674 5.836 13.535 1.00 91.38 503 SER A O 1
ATOM 4026 N N . LEU A 1 504 ? -33.378 4.734 15.010 1.00 91.69 504 LEU A N 1
ATOM 4027 C CA . LEU A 1 504 ? -34.234 3.560 15.151 1.00 91.69 504 LEU A CA 1
ATOM 4028 C C . LEU A 1 504 ? -35.521 3.901 15.918 1.00 91.69 504 LEU A C 1
ATOM 4030 O O . LEU A 1 504 ? -36.611 3.645 15.416 1.00 91.69 504 LEU A O 1
ATOM 4034 N N . LEU A 1 505 ? -35.410 4.562 17.078 1.00 91.50 505 LEU A N 1
ATOM 4035 C CA . LEU A 1 505 ? -36.566 4.962 17.898 1.00 91.50 505 LEU A CA 1
ATOM 4036 C C . LEU A 1 505 ? -37.511 5.939 17.179 1.00 91.50 505 LEU A C 1
ATOM 4038 O O . LEU A 1 505 ? -38.716 5.908 17.392 1.00 91.50 505 LEU A O 1
ATOM 4042 N N . THR A 1 506 ? -36.974 6.796 16.307 1.00 93.25 506 THR A N 1
ATOM 4043 C CA . THR A 1 506 ? -37.757 7.753 15.501 1.00 93.25 506 THR A CA 1
ATOM 4044 C C . THR A 1 506 ? -38.257 7.175 14.172 1.00 93.25 506 THR A C 1
ATOM 4046 O O . THR A 1 506 ? -38.803 7.914 13.355 1.00 93.25 506 THR A O 1
ATOM 4049 N N . GLY A 1 507 ? -38.054 5.876 13.915 1.00 93.50 507 GLY A N 1
ATOM 4050 C CA . GLY A 1 507 ? -38.536 5.190 12.709 1.00 93.50 507 GLY A CA 1
ATOM 4051 C C . GLY A 1 507 ? -37.805 5.551 11.409 1.00 93.50 507 GLY A C 1
ATOM 4052 O O . GLY A 1 507 ? -38.250 5.163 10.326 1.00 93.50 507 GLY A O 1
ATOM 4053 N N . LYS A 1 508 ? -36.684 6.281 11.491 1.00 95.06 508 LYS A N 1
ATOM 4054 C CA . LYS A 1 508 ? -35.844 6.642 10.334 1.00 95.06 508 LYS A CA 1
ATOM 4055 C C . LYS A 1 508 ? -34.955 5.488 9.867 1.00 95.06 508 LYS A C 1
ATOM 4057 O O . LYS A 1 508 ? -34.553 5.460 8.707 1.00 95.06 508 LYS A O 1
ATOM 4062 N N . ILE A 1 509 ? -34.652 4.554 10.768 1.00 96.88 509 ILE A N 1
ATOM 4063 C CA . ILE A 1 509 ? -34.101 3.237 10.445 1.00 96.88 509 ILE A CA 1
ATOM 4064 C C . ILE A 1 509 ? -35.226 2.224 10.614 1.00 96.88 509 ILE A C 1
ATOM 4066 O O . ILE A 1 509 ? -35.865 2.177 11.665 1.00 96.88 509 ILE A O 1
ATOM 4070 N N . LYS A 1 510 ? -35.453 1.405 9.591 1.00 97.12 510 LYS A N 1
ATOM 4071 C CA . LYS A 1 510 ? -36.396 0.287 9.632 1.00 97.12 510 LYS A CA 1
ATOM 4072 C C . LYS A 1 510 ? -35.616 -1.020 9.594 1.00 97.12 510 LYS A C 1
ATOM 4074 O O . LYS A 1 510 ? -34.722 -1.168 8.764 1.00 97.12 510 LYS A O 1
ATOM 4079 N N . LEU A 1 511 ? -35.964 -1.942 10.491 1.00 97.19 511 LEU A N 1
ATOM 4080 C CA . LEU A 1 511 ? -35.338 -3.259 10.607 1.00 97.19 511 LEU A CA 1
ATOM 4081 C C . LEU A 1 511 ? -36.361 -4.363 10.315 1.00 97.19 511 LEU A C 1
ATOM 4083 O O . LEU A 1 511 ? -37.442 -4.385 10.916 1.00 97.19 511 LEU A O 1
ATOM 4087 N N . MET A 1 512 ? -36.009 -5.297 9.437 1.00 96.38 512 MET A N 1
ATOM 4088 C CA . MET A 1 512 ? -36.799 -6.497 9.124 1.00 96.38 512 MET A CA 1
ATOM 4089 C C . MET A 1 512 ? -35.954 -7.755 9.372 1.00 96.38 512 MET A C 1
ATOM 4091 O O . MET A 1 512 ? -34.729 -7.678 9.339 1.00 96.38 512 MET A O 1
ATOM 4095 N N . GLY A 1 513 ? -36.601 -8.889 9.655 1.00 96.19 513 GLY A N 1
ATOM 4096 C CA . GLY A 1 513 ? -35.915 -10.128 10.040 1.00 96.19 513 GLY A CA 1
ATOM 4097 C C . GLY A 1 513 ? -35.458 -10.134 11.505 1.00 96.19 513 GLY A C 1
ATOM 4098 O O . GLY A 1 513 ? -36.160 -9.632 12.387 1.00 96.19 513 GLY A O 1
ATOM 4099 N N . ARG A 1 514 ? -34.277 -10.700 11.755 1.00 95.75 514 ARG A N 1
ATOM 4100 C CA . ARG A 1 514 ? -33.621 -10.891 13.059 1.00 95.75 514 ARG A CA 1
ATOM 4101 C C . ARG A 1 514 ? -33.024 -9.592 13.602 1.00 95.75 514 ARG A C 1
ATOM 4103 O O . ARG A 1 514 ? -31.829 -9.315 13.489 1.00 95.75 514 ARG A O 1
ATOM 4110 N N . ARG A 1 515 ? -33.884 -8.739 14.163 1.00 94.06 515 ARG A N 1
ATOM 4111 C CA . ARG A 1 515 ? -33.543 -7.370 14.603 1.00 94.06 515 ARG A CA 1
ATOM 4112 C C . ARG A 1 515 ? -32.453 -7.318 15.674 1.00 94.06 515 ARG A C 1
ATOM 4114 O O . ARG A 1 515 ? -31.753 -6.313 15.765 1.00 94.06 515 ARG A O 1
ATOM 4121 N N . GLU A 1 516 ? -32.292 -8.373 16.464 1.00 92.12 516 GLU A N 1
ATOM 4122 C CA . GLU A 1 516 ? -31.245 -8.500 17.476 1.00 92.12 516 GLU A CA 1
ATOM 4123 C C . GLU A 1 516 ? -29.831 -8.404 16.883 1.00 92.12 516 GLU A C 1
ATOM 4125 O O . GLU A 1 516 ? -28.934 -7.865 17.533 1.00 92.12 516 GLU A O 1
ATOM 4130 N N . LEU A 1 517 ? -29.641 -8.810 15.620 1.00 93.50 517 LEU A N 1
ATOM 4131 C CA . LEU A 1 517 ? -28.358 -8.707 14.915 1.00 93.50 517 LEU A CA 1
ATOM 4132 C C . LEU A 1 517 ? -27.895 -7.254 14.742 1.00 93.50 517 LEU A C 1
ATOM 4134 O O . LEU A 1 517 ? -26.696 -6.988 14.694 1.00 93.50 517 LEU A O 1
ATOM 4138 N N . PHE A 1 518 ? -28.817 -6.286 14.720 1.00 91.62 518 PHE A N 1
ATOM 4139 C CA . PHE A 1 518 ? -28.466 -4.865 14.658 1.00 91.62 518 PHE A CA 1
ATOM 4140 C C . PHE A 1 518 ? -27.630 -4.418 15.870 1.00 91.62 518 PHE A C 1
ATOM 4142 O O . PHE A 1 518 ? -26.770 -3.546 15.747 1.00 91.62 518 PHE A O 1
ATOM 4149 N N . LEU A 1 519 ? -27.828 -5.046 17.035 1.00 87.88 519 LEU A N 1
ATOM 4150 C CA . LEU A 1 519 ? -27.076 -4.741 18.255 1.00 87.88 519 LEU A CA 1
ATOM 4151 C C . LEU A 1 519 ? -25.632 -5.264 18.213 1.00 87.88 519 LEU A C 1
ATOM 4153 O O . LEU A 1 519 ? -24.808 -4.814 19.006 1.00 87.88 519 LEU A O 1
ATOM 4157 N N . ALA A 1 520 ? -25.300 -6.161 17.278 1.00 88.62 520 ALA A N 1
ATOM 4158 C CA . ALA A 1 520 ? -23.934 -6.640 17.081 1.00 88.62 520 ALA A CA 1
ATOM 4159 C C . ALA A 1 520 ? -23.055 -5.633 16.313 1.00 88.62 520 ALA A C 1
ATOM 4161 O O . ALA A 1 520 ? -21.836 -5.639 16.473 1.00 88.62 520 ALA A O 1
ATOM 4162 N N . PHE A 1 521 ? -23.640 -4.725 15.521 1.00 88.44 521 PHE A N 1
ATOM 4163 C CA . PHE A 1 521 ? -22.883 -3.797 14.666 1.00 88.44 521 PHE A CA 1
ATOM 4164 C C . PHE A 1 521 ? -21.850 -2.939 15.413 1.00 88.44 521 PHE A C 1
ATOM 4166 O O . PHE A 1 521 ? -20.724 -2.856 14.928 1.00 88.44 521 PHE A O 1
ATOM 4173 N N . PRO A 1 522 ? -22.149 -2.328 16.579 1.00 83.12 522 PRO A N 1
ATOM 4174 C CA . PRO A 1 522 ? -21.156 -1.546 17.320 1.00 83.12 522 PRO A CA 1
ATOM 4175 C C . PRO A 1 522 ? -19.933 -2.357 17.763 1.00 83.12 522 PRO A C 1
ATOM 4177 O O . PRO A 1 522 ? -18.854 -1.788 17.914 1.00 83.12 522 PRO A O 1
ATOM 4180 N N . ARG A 1 523 ? -20.103 -3.671 17.968 1.00 82.94 523 ARG A N 1
ATOM 4181 C CA . ARG A 1 523 ? -19.022 -4.608 18.291 1.00 82.94 523 ARG A CA 1
ATOM 4182 C C . ARG A 1 523 ? -18.213 -4.988 17.044 1.00 82.94 523 ARG A C 1
ATOM 4184 O O . ARG A 1 523 ? -16.992 -5.043 17.117 1.00 82.94 523 ARG A O 1
ATOM 4191 N N . LEU A 1 524 ? -18.880 -5.202 15.908 1.00 87.25 524 LEU A N 1
ATOM 4192 C CA . LEU A 1 524 ? -18.250 -5.597 14.639 1.00 87.25 524 LEU A CA 1
ATOM 4193 C C . LEU A 1 524 ? -17.522 -4.449 13.925 1.00 87.25 524 LEU A C 1
ATOM 4195 O O . LEU A 1 524 ? -16.510 -4.675 13.266 1.00 87.25 524 LEU A O 1
ATOM 4199 N N . PHE A 1 525 ? -18.047 -3.229 14.045 1.00 85.81 525 PHE A N 1
ATOM 4200 C CA . PHE A 1 525 ? -17.573 -2.029 13.357 1.00 85.81 525 PHE A CA 1
ATOM 4201 C C . PHE A 1 525 ? -17.448 -0.897 14.380 1.00 85.81 525 PHE A C 1
ATOM 4203 O O . PHE A 1 525 ? -18.414 -0.151 14.606 1.00 85.81 525 PHE A O 1
ATOM 4210 N N . PRO A 1 526 ? -16.289 -0.766 15.045 1.00 67.50 526 PRO A N 1
ATOM 4211 C CA . PRO A 1 526 ? -16.175 0.074 16.223 1.00 67.50 526 PRO A CA 1
ATOM 4212 C C . PRO A 1 526 ? -16.638 1.517 15.962 1.00 67.50 526 PRO A C 1
ATOM 4214 O O . PRO A 1 526 ? -16.229 2.215 15.028 1.00 67.50 526 PRO A O 1
ATOM 4217 N N . VAL A 1 527 ? -17.569 1.963 16.801 1.00 60.44 527 VAL A N 1
ATOM 4218 C CA . VAL A 1 527 ? -17.653 3.358 17.261 1.00 60.44 527 VAL A CA 1
ATOM 4219 C C . VAL A 1 527 ? -16.679 3.444 18.450 1.00 60.44 527 VAL A C 1
ATOM 4221 O O . VAL A 1 527 ? -16.387 2.396 19.021 1.00 60.44 527 VAL A O 1
ATOM 4224 N N . ARG A 1 528 ? -16.152 4.625 18.816 1.00 57.03 528 ARG A N 1
ATOM 4225 C CA . ARG A 1 528 ? -15.212 4.800 19.953 1.00 57.03 528 ARG A CA 1
ATOM 4226 C C . ARG A 1 528 ? -15.495 3.810 21.108 1.00 57.03 528 ARG A C 1
ATOM 4228 O O . ARG A 1 528 ? -16.660 3.696 21.500 1.00 57.03 528 ARG A O 1
ATOM 4235 N N . PRO A 1 529 ? -14.478 3.109 21.637 1.00 55.47 529 PRO A N 1
ATOM 4236 C CA . PRO A 1 529 ? -14.662 2.084 22.651 1.00 55.47 529 PRO A CA 1
ATOM 4237 C C . PRO A 1 529 ? -15.362 2.665 23.880 1.00 55.47 529 PRO A C 1
ATOM 4239 O O . PRO A 1 529 ? -15.195 3.838 24.222 1.00 55.47 529 PRO A O 1
ATOM 4242 N N . ALA A 1 530 ? -16.175 1.838 24.536 1.00 54.59 530 ALA A N 1
ATOM 4243 C CA . ALA A 1 530 ? -16.896 2.245 25.733 1.00 54.59 530 ALA A CA 1
ATOM 4244 C C . ALA A 1 530 ? -15.906 2.558 26.872 1.00 54.59 530 ALA A C 1
ATOM 4246 O O . ALA A 1 530 ? -15.159 1.688 27.317 1.00 54.59 530 ALA A O 1
ATOM 4247 N N . GLU A 1 531 ? -15.923 3.799 27.357 1.00 57.34 531 GLU A N 1
ATOM 4248 C CA . GLU A 1 531 ? -15.148 4.257 28.516 1.00 57.34 531 GLU A CA 1
ATOM 4249 C C . GLU A 1 531 ? -16.058 4.399 29.757 1.00 57.34 531 GLU A C 1
ATOM 4251 O O . GLU A 1 531 ? -17.278 4.522 29.643 1.00 57.34 531 GLU A O 1
ATOM 4256 N N . GLY A 1 532 ? -15.469 4.401 30.960 1.00 65.12 532 GLY A N 1
ATOM 4257 C CA . GLY A 1 532 ? -16.169 4.710 32.216 1.00 65.12 532 GLY A CA 1
ATOM 4258 C C . GLY A 1 532 ? -16.312 3.548 33.208 1.00 65.12 532 GLY A C 1
ATOM 4259 O O . GLY A 1 532 ? -15.827 2.437 32.990 1.00 65.12 532 GLY A O 1
ATOM 4260 N N . LEU A 1 533 ? -16.984 3.826 34.332 1.00 63.91 533 LEU A N 1
ATOM 4261 C CA . LEU A 1 533 ? -17.104 2.932 35.497 1.00 63.91 533 LEU A CA 1
ATOM 4262 C C . LEU A 1 533 ? -17.691 1.554 35.156 1.00 63.91 533 LEU A C 1
ATOM 4264 O O . LEU A 1 533 ? -17.159 0.543 35.602 1.00 63.91 533 LEU A O 1
ATOM 4268 N N . LEU A 1 534 ? -18.740 1.498 34.330 1.00 69.12 534 LEU A N 1
ATOM 4269 C CA . LEU A 1 534 ? -19.374 0.235 33.928 1.00 69.12 534 LEU A CA 1
ATOM 4270 C C . LEU A 1 534 ? -18.447 -0.634 33.068 1.00 69.12 534 LEU A C 1
ATOM 4272 O O . LEU A 1 534 ? -18.351 -1.840 33.294 1.00 69.12 534 LEU A O 1
ATOM 4276 N N . ALA A 1 535 ? -17.722 -0.024 32.125 1.00 69.56 535 ALA A N 1
ATOM 4277 C CA . ALA A 1 535 ? -16.735 -0.727 31.309 1.00 69.56 535 ALA A CA 1
ATOM 4278 C C . ALA A 1 535 ? -15.583 -1.264 32.177 1.00 69.56 535 ALA A C 1
ATOM 4280 O O . ALA A 1 535 ? -15.170 -2.413 32.022 1.00 69.56 535 ALA A O 1
ATOM 4281 N N . MET A 1 536 ? -15.117 -0.467 33.146 1.00 73.81 536 MET A N 1
ATOM 4282 C CA . MET A 1 536 ? -14.074 -0.865 34.095 1.00 73.81 536 MET A CA 1
ATOM 4283 C C . MET A 1 536 ? -14.522 -2.007 35.019 1.00 73.81 536 MET A C 1
ATOM 4285 O O . MET A 1 536 ? -13.774 -2.966 35.208 1.00 73.81 536 MET A O 1
ATOM 4289 N N . LEU A 1 537 ? -15.738 -1.942 35.569 1.00 75.19 537 LEU A N 1
ATOM 4290 C CA . LEU A 1 537 ? -16.314 -3.004 36.400 1.00 75.19 537 LEU A CA 1
ATOM 4291 C C . LEU A 1 537 ? -16.482 -4.302 35.604 1.00 75.19 537 LEU A C 1
ATOM 4293 O O . LEU A 1 537 ? -16.046 -5.357 36.061 1.00 75.19 537 LEU A O 1
ATOM 4297 N N . GLY A 1 538 ? -17.031 -4.221 34.387 1.00 76.38 538 GLY A N 1
ATOM 4298 C CA . GLY A 1 538 ? -17.175 -5.374 33.497 1.00 76.38 538 GLY A CA 1
ATOM 4299 C C . GLY A 1 538 ? -15.835 -6.011 33.115 1.00 76.38 538 GLY A C 1
ATOM 4300 O O . GLY A 1 538 ? -15.735 -7.236 33.050 1.00 76.38 538 GLY A O 1
ATOM 4301 N N . TRP A 1 539 ? -14.791 -5.202 32.907 1.00 75.56 539 TRP A N 1
ATOM 4302 C CA . TRP A 1 539 ? -13.432 -5.696 32.674 1.00 75.56 539 TRP A CA 1
ATOM 4303 C C . TRP A 1 539 ? -12.863 -6.397 33.916 1.00 75.56 539 TRP A C 1
ATOM 4305 O O . TRP A 1 539 ? -12.387 -7.526 33.813 1.00 75.56 539 TRP A O 1
ATOM 4315 N N . ARG A 1 540 ? -12.979 -5.793 35.108 1.00 79.81 540 ARG A N 1
ATOM 4316 C CA . ARG A 1 540 ? -12.503 -6.396 36.368 1.00 79.81 540 ARG A CA 1
ATOM 4317 C C . ARG A 1 540 ? -13.198 -7.721 36.680 1.00 79.81 540 ARG A C 1
ATOM 4319 O O . ARG A 1 540 ? -12.522 -8.678 37.040 1.00 79.81 540 ARG A O 1
ATOM 4326 N N . LEU A 1 541 ? -14.519 -7.796 36.505 1.00 81.38 541 LEU A N 1
ATOM 4327 C CA . LEU A 1 541 ? -15.287 -9.029 36.711 1.00 81.38 541 LEU A CA 1
ATOM 4328 C C . LEU A 1 541 ? -14.797 -10.158 35.796 1.00 81.38 541 LEU A C 1
ATOM 4330 O O . LEU A 1 541 ? -14.601 -11.277 36.266 1.00 81.38 541 LEU A O 1
ATOM 4334 N N . ARG A 1 542 ? -14.515 -9.861 34.520 1.00 77.81 542 ARG A N 1
ATOM 4335 C CA . ARG A 1 542 ? -13.935 -10.835 33.581 1.00 77.81 542 ARG A CA 1
ATOM 4336 C C . ARG A 1 542 ? -12.538 -11.299 33.996 1.00 77.81 542 ARG A C 1
ATOM 4338 O O . ARG A 1 542 ? -12.261 -12.493 33.934 1.00 77.81 542 ARG A O 1
ATOM 4345 N N . GLN A 1 543 ? -11.681 -10.391 34.468 1.00 77.75 543 GLN A N 1
ATOM 4346 C CA . GLN A 1 543 ? -10.346 -10.750 34.968 1.00 77.75 543 GLN A CA 1
ATOM 4347 C C . GLN A 1 543 ? -10.415 -11.655 36.207 1.00 77.75 543 GLN A C 1
ATOM 4349 O O . GLN A 1 543 ? -9.669 -12.628 36.310 1.00 77.75 543 GLN A O 1
ATOM 4354 N N . VAL A 1 544 ? -11.338 -11.375 37.133 1.00 78.62 544 VAL A N 1
ATOM 4355 C CA . VAL A 1 544 ? -11.581 -12.229 38.307 1.00 78.62 544 VAL A CA 1
ATOM 4356 C C . VAL A 1 544 ? -12.095 -13.601 37.875 1.00 78.62 544 VAL A C 1
ATOM 4358 O O . VAL A 1 544 ? -11.547 -14.612 38.307 1.00 78.62 544 VAL A O 1
ATOM 4361 N N . TRP A 1 545 ? -13.084 -13.651 36.981 1.00 76.25 545 TRP A N 1
ATOM 4362 C CA . TRP A 1 545 ? -13.634 -14.904 36.462 1.00 76.25 545 TRP A CA 1
ATOM 4363 C C . TRP A 1 545 ? -12.559 -15.778 35.798 1.00 76.25 545 TRP A C 1
ATOM 4365 O O . TRP A 1 545 ? -12.452 -16.961 36.118 1.00 76.25 545 TRP A O 1
ATOM 4375 N N . LYS A 1 546 ? -11.678 -15.188 34.976 1.00 71.00 546 LYS A N 1
ATOM 4376 C CA . LYS A 1 546 ? -10.524 -15.894 34.396 1.00 71.00 546 LYS A CA 1
ATOM 4377 C C . LYS A 1 546 ? -9.575 -16.443 35.452 1.00 71.00 546 LYS A C 1
ATOM 4379 O O . LYS A 1 546 ? -9.216 -17.610 35.380 1.00 71.00 546 LYS A O 1
ATOM 4384 N N . ARG A 1 547 ? -9.192 -15.649 36.457 1.00 71.19 547 ARG A N 1
ATOM 4385 C CA . ARG A 1 547 ? -8.310 -16.124 37.541 1.00 71.19 547 ARG A CA 1
ATOM 4386 C C . ARG A 1 547 ? -8.924 -17.280 38.334 1.00 71.19 547 ARG A C 1
ATOM 4388 O O . ARG A 1 547 ? -8.190 -18.137 38.811 1.00 71.19 547 ARG A O 1
ATOM 4395 N N . VAL A 1 548 ? -10.249 -17.303 38.472 1.00 72.19 548 VAL A N 1
ATOM 4396 C CA . VAL A 1 548 ? -10.985 -18.354 39.190 1.00 72.19 548 VAL A CA 1
ATOM 4397 C C . VAL A 1 548 ? -11.161 -19.622 38.345 1.00 72.19 548 VAL A C 1
ATOM 4399 O O . VAL A 1 548 ? -11.134 -20.718 38.896 1.00 72.19 548 VAL A O 1
ATOM 4402 N N . HIS A 1 549 ? -11.342 -19.509 37.027 1.00 60.34 549 HIS A N 1
ATOM 4403 C CA . HIS A 1 549 ? -11.554 -20.670 36.152 1.00 60.34 549 HIS A CA 1
ATOM 4404 C C . HIS A 1 549 ? -10.282 -21.227 35.512 1.00 60.34 549 HIS A C 1
ATOM 4406 O O . HIS A 1 549 ? -10.214 -22.431 35.306 1.00 60.34 549 HIS A O 1
ATOM 4412 N N . TYR A 1 550 ? -9.249 -20.413 35.294 1.00 53.19 550 TYR A N 1
ATOM 4413 C CA . TYR A 1 550 ? -7.953 -20.893 34.805 1.00 53.19 550 TYR A CA 1
ATOM 4414 C C . TYR A 1 550 ? -7.188 -21.676 35.888 1.00 53.19 550 TYR A C 1
ATOM 4416 O O . TYR A 1 550 ? -6.536 -22.666 35.593 1.00 53.19 550 TYR A O 1
ATOM 4424 N N . LYS A 1 551 ? -7.383 -21.334 37.173 1.00 47.25 551 LYS A N 1
ATOM 4425 C CA . LYS A 1 551 ? -6.909 -22.136 38.322 1.00 47.25 551 LYS A CA 1
ATOM 4426 C C . LYS A 1 551 ? -7.620 -23.488 38.506 1.00 47.25 551 LYS A C 1
ATOM 4428 O O . LYS A 1 551 ? -7.312 -24.202 39.451 1.00 47.25 551 LYS A O 1
ATOM 4433 N N . ARG A 1 552 ? -8.616 -23.809 37.676 1.00 45.41 552 ARG A N 1
ATOM 4434 C CA . ARG A 1 552 ? -9.333 -25.096 37.689 1.00 45.41 552 ARG A CA 1
ATOM 4435 C C . ARG A 1 552 ? -8.974 -25.995 36.499 1.00 45.41 552 ARG A C 1
ATOM 4437 O O . ARG A 1 552 ? -9.523 -27.088 36.412 1.00 45.41 552 ARG A O 1
ATOM 4444 N N . SER A 1 553 ? -8.120 -25.525 35.587 1.00 38.88 553 SER A N 1
ATOM 4445 C CA . SER A 1 553 ? -7.685 -26.245 34.380 1.00 38.88 553 SER A CA 1
ATOM 4446 C C . SER A 1 553 ? -6.184 -26.570 34.352 1.00 38.88 553 SER A C 1
ATOM 4448 O O . SER A 1 553 ? -5.713 -27.103 33.352 1.00 38.88 553 SER A O 1
ATOM 4450 N N . GLU A 1 554 ? -5.461 -26.250 35.426 1.00 35.50 554 GLU A N 1
ATOM 4451 C CA . GLU A 1 554 ? -4.168 -26.845 35.804 1.00 35.50 554 GLU A CA 1
ATOM 4452 C C . GLU A 1 554 ? -4.420 -27.817 36.959 1.00 35.50 554 GLU A C 1
ATOM 4454 O O . GLU A 1 554 ? -3.762 -28.879 36.984 1.00 35.50 554 GLU A O 1
#

Nearest PDB structures (foldseek):
  2cfz-assembly1_A  TM=8.296E-01  e=2.617E-06  Pseudomonas aeruginosa PAO1
  4pdx-assembly1_A  TM=7.657E-01  e=3.671E-06  Escherichia coli K-12
  4pdx-assembly1_B  TM=7.662E-01  e=4.110E-06  Escherichia coli K-12
  7tl5-assembly1_A  TM=8.021E-01  e=8.559E-06  Klebsiella pneumoniae subsp. pneumoniae NTUH-K2044
  5a23-assembly1_C  TM=4.382E-01  e=6.753E-07  Pseudomonas aeruginosa

Sequence (554 aa):
MNGSEKVLRPARLKAEAVSESAPAAIGPATPNGHRNSNTDWGFPFKNPGRWAGRKKLPANSERRTPWVDMDAYDSARIAPRFVKSPVRIDEVLRHVLGIADDAGISRVDHPALAHELDEIRYVYPHARSLIVLIAEENKPSLQSRYLPTANHELYECEERLFKWSHEVIRYLKTLGAEGLTTTVGWPQEVSVRWPDKIWPLSHKLAAQAAGLGVIGTSRNFLHKRFGAYCLIDTVVTNLEFDESEYQRTNNPLDWNPCLECNLCVASCPTSAIKADGEFDFFACYNHTYRDSIPGFLDFARDLAEAKPRKFEHRWSDAEIAALWQSLAFRVEYRCFNCVATCPAEIHDAFHSDRAVRNDYFDQVLKPLTETRRDHEEQFVIDTPSARERLNIAPGSYRTPDDRDKPGQSGMVRLVQLPRIRVSNVDTMMRLMTYYFRPEEAQGLDFTCQMDLTGPGGGQWVMTVAQQRCRVQPGQTENSDLTIRCDAHLFLGIHRGERSAVKSLLTGKIKLMGRRELFLAFPRLFPVRPAEGLLAMLGWRLRQVWKRVHYKRSE

Radius of gyration: 27.06 Å; Cα contacts (8 Å, |Δi|>4): 826; chains: 1; bounding box: 76×50×102 Å

Mean predicted aligned error: 10.91 Å